Protein AF-A0A538EL15-F1 (afdb_monomer)

Mean predicted aligned error: 16.05 Å

Sequence (423 aa):
MFRALTGLLAVAAATLFLAAGAGAITCDPGRCATFSTPGATGPVVAGPDGALWFLGDGFVGRMDLAGNVTRFPAPVGPASDLTVGPDGALYFTAQGVVGRMGTDGQYTVARSGINGGAIAASPDGTLWLGGPNTLLRLRDSDVVARATGGVSNLSVAQAGAARAVPGPTMMVRGPDGNIWFPEAGRAAIGRLAADGTVTDFPLPPEFGAQIGGITAGPDGGIWFTAPNGFRVGRLSSKGEFTAYRTSWNPYAITAGPSHAIWFAMTDRGRWTIVRMVPAGYMSYWQVPGPVRGMGVGPDGAVYLTKDGSLERILPFLGAYPVRGRSLPMAPRSHAVTMRFSCSQYDLVYCAGSVVVRYGSRVVGTVPFSQRVNDAPSTRMVLNRYGQGLVRRMGRVPVVATLTQHDAGGATRQTSFGYVLRRR

Radius of gyration: 27.1 Å; Cα contacts (8 Å, |Δi|>4): 1055; chains: 1; bounding box: 105×43×80 Å

pLDDT: mean 71.21, std 20.03, range [22.64, 97.19]

Nearest PDB structures (foldseek):
  2qc5-assembly1_A  TM=8.521E-01  e=2.494E-18  Staphylococcus cohnii
  4zlr-assembly1_A  TM=6.857E-01  e=2.168E-08  Drosophila melanogaster
  1q7f-assembly1_A  TM=6.145E-01  e=6.312E-07  Drosophila melanogaster
  3vmo-assembly1_A  TM=4.830E-01  e=3.576E-01  Streptococcus mutans
  6za2-assembly1_A  TM=3.162E-01  e=3.661E-02  Porphyromonas gingivalis ATCC 33277

Foldseek 3Di:
DDDDDDDDDDDDPDDDPPPDPDDADAFDPVFKDKAFFAFFFAAWDAALVQWIWGFGFQWIWTAHPVRDIDTQGHPAGGWQEWDQFLVRWIWTHAQQWIKTAHPVNDIFIAGPNAGHFEWEYFNVQWIWTWHQQAIAIDHPCRRVVRRPDDDDHDDGDGLPDRDRFRTFSYWYQAPVRWIWGQRLVQCWIWTADPSRDIDTQHDDPLLPRDWQEWEHFPVRWIWTFRQVSQWIWTQHPVSDIDTAHHPHGWHYWYHAPLRWIWTWGDDPFWIWIWTAHPVRDIHIHTDHADFNYWDAGSVRWIWTDGNRIIMTGHDDPDWDDDPDDAFADDPPALKTKDWTAHGHDVDQKKWWKKFKDQVPDTQWMDTDIDGHPDGGIDIIHTDPVNSVCCVPPQKGKIKIKIWIADPVGDIDIDIDIDIHGHD

Secondary structure (DSSP, 8-state):
----------------------PPEE--TTTEEEEE-TTEEEEEEE-TTSSEEEEETTEEEEE-TT--EEEEE-SSS---EEEE-TTS-EEEEEEEEEEEE-TTS-EEEEEEEEES-EEEE-TTSEEEEEETTEEEEEEHHHHHTTTSS-S------PPSS-------S--EE-TTSSEEEEEGGGTEEEEE-TTS-EEEEEPPGGG-S---EEEE-TTSSEEEEETTTTEEEEE-TTS-EEEEE-SSEEEEEEEETTTEEEEEEEETTEEEEEEE-TTS-EEEEEESS-EEEEEE-TTS-EEEEETTEEEEE----SPPPP----PPPPTT-SEEEE------SS-SEEEEEEEEEETTEEEEEEEEEEETTS---EEEEPPHHHHHHHHHHSEEEEEEEEEEE-TTS-EEEEEEEEEEE--

Structure (mmCIF, N/CA/C/O backbone):
data_AF-A0A538EL15-F1
#
_entry.id   AF-A0A538EL15-F1
#
loop_
_atom_site.group_PDB
_atom_site.id
_atom_site.type_symbol
_atom_site.label_atom_id
_atom_site.label_alt_id
_atom_site.label_comp_id
_atom_site.label_asym_id
_atom_site.label_entity_id
_atom_site.label_seq_id
_atom_site.pdbx_PDB_ins_code
_atom_site.Cartn_x
_atom_site.Cartn_y
_atom_site.Cartn_z
_atom_site.occupancy
_atom_site.B_iso_or_equiv
_atom_site.auth_seq_id
_atom_site.auth_comp_id
_atom_site.auth_asym_id
_atom_site.auth_atom_id
_atom_site.pdbx_PDB_model_num
ATOM 1 N N . MET A 1 1 ? 79.125 4.231 -13.092 1.00 34.66 1 MET A N 1
ATOM 2 C CA . MET A 1 1 ? 78.405 5.156 -12.191 1.00 34.66 1 MET A CA 1
ATOM 3 C C . MET A 1 1 ? 76.906 4.952 -12.390 1.00 34.66 1 MET A C 1
ATOM 5 O O . MET A 1 1 ? 76.472 5.092 -13.518 1.00 34.66 1 MET A O 1
ATOM 9 N N . PHE A 1 2 ? 76.210 4.528 -11.322 1.00 30.00 2 PHE A N 1
ATOM 10 C CA . PHE A 1 2 ? 74.757 4.586 -11.021 1.00 30.00 2 PHE A CA 1
ATOM 11 C C . PHE A 1 2 ? 73.723 4.292 -12.144 1.00 30.00 2 PHE A C 1
ATOM 13 O O . PHE A 1 2 ? 73.652 5.024 -13.117 1.00 30.00 2 PHE A O 1
ATOM 20 N N . ARG A 1 3 ? 72.943 3.184 -12.118 1.00 28.00 3 ARG A N 1
ATOM 21 C CA . ARG A 1 3 ? 71.752 2.868 -11.260 1.00 28.00 3 ARG A CA 1
ATOM 22 C C . ARG A 1 3 ? 70.666 3.972 -11.375 1.00 28.00 3 ARG A C 1
ATOM 24 O O . ARG A 1 3 ? 71.007 5.118 -11.153 1.00 28.00 3 ARG A O 1
ATOM 31 N N . ALA A 1 4 ? 69.369 3.747 -11.638 1.00 27.97 4 ALA A N 1
ATOM 32 C CA . ALA A 1 4 ? 68.500 2.597 -11.368 1.00 27.97 4 ALA A CA 1
ATOM 33 C C . ALA A 1 4 ? 67.066 2.764 -11.966 1.00 27.97 4 ALA A C 1
ATOM 35 O O . ALA A 1 4 ? 66.681 3.893 -12.246 1.00 27.97 4 ALA A O 1
ATOM 36 N N . LEU A 1 5 ? 66.287 1.656 -11.967 1.00 27.62 5 LEU A N 1
ATOM 37 C CA . LEU A 1 5 ? 64.799 1.521 -11.975 1.00 27.62 5 LEU A CA 1
ATOM 38 C C . LEU A 1 5 ? 64.055 2.007 -13.248 1.00 27.62 5 LEU A C 1
ATOM 40 O O . LEU A 1 5 ? 64.251 3.131 -13.671 1.00 27.62 5 LEU A O 1
ATOM 44 N N . THR A 1 6 ? 63.171 1.278 -13.944 1.00 30.45 6 THR A N 1
ATOM 45 C CA . THR A 1 6 ? 62.263 0.120 -13.724 1.00 30.45 6 THR A CA 1
ATOM 46 C C . THR A 1 6 ? 61.977 -0.508 -15.114 1.00 30.45 6 THR A C 1
ATOM 48 O O . THR A 1 6 ? 62.023 0.198 -16.112 1.00 30.45 6 THR A O 1
ATOM 51 N N . GLY A 1 7 ? 61.726 -1.799 -15.355 1.00 27.14 7 GLY A N 1
ATOM 52 C CA . GLY A 1 7 ? 60.973 -2.808 -14.605 1.00 27.14 7 GLY A CA 1
ATOM 53 C C . GLY A 1 7 ? 59.711 -3.185 -15.407 1.00 27.14 7 GLY A C 1
ATOM 54 O O . GLY A 1 7 ? 58.800 -2.373 -15.503 1.00 27.14 7 GLY A O 1
ATOM 55 N N . LEU A 1 8 ? 59.702 -4.385 -16.007 1.00 28.58 8 LEU A N 1
ATOM 56 C CA . LEU A 1 8 ? 58.622 -5.011 -16.795 1.00 28.58 8 LEU A CA 1
ATOM 57 C C . LEU A 1 8 ? 57.202 -4.776 -16.247 1.00 28.58 8 LEU A C 1
ATOM 59 O O . LEU A 1 8 ? 57.006 -4.877 -15.042 1.00 28.58 8 LEU A O 1
ATOM 63 N N . LEU A 1 9 ? 56.203 -4.700 -17.141 1.00 25.34 9 LEU A N 1
ATOM 64 C CA . LEU A 1 9 ? 54.895 -5.344 -16.926 1.00 25.34 9 LEU A CA 1
ATOM 65 C C . LEU A 1 9 ? 54.133 -5.539 -18.248 1.00 25.34 9 LEU A C 1
ATOM 67 O O . LEU A 1 9 ? 53.541 -4.620 -18.810 1.00 25.34 9 LEU A O 1
ATOM 71 N N . ALA A 1 10 ? 54.147 -6.783 -18.721 1.00 29.05 10 ALA A N 1
ATOM 72 C CA . ALA A 1 10 ? 53.113 -7.339 -19.577 1.00 29.05 10 ALA A CA 1
ATOM 73 C C . ALA A 1 10 ? 51.995 -7.928 -18.692 1.00 29.05 10 ALA A C 1
ATOM 75 O O . ALA A 1 10 ? 52.270 -8.442 -17.613 1.00 29.05 10 ALA A O 1
ATOM 76 N N . VAL A 1 11 ? 50.771 -7.932 -19.234 1.00 28.44 11 VAL A N 1
ATOM 77 C CA . VAL A 1 11 ? 49.592 -8.723 -18.820 1.00 28.44 11 VAL A CA 1
ATOM 78 C C . VAL A 1 11 ? 48.855 -8.280 -17.544 1.00 28.44 11 VAL A C 1
ATOM 80 O O . VAL A 1 11 ? 49.238 -8.633 -16.439 1.00 28.44 11 VAL A O 1
ATOM 83 N N . ALA A 1 12 ? 47.714 -7.601 -17.736 1.00 23.55 12 ALA A N 1
ATOM 84 C CA . ALA A 1 12 ? 46.405 -7.922 -17.134 1.00 23.55 12 ALA A CA 1
ATOM 85 C C . ALA A 1 12 ? 45.390 -6.799 -17.438 1.00 23.55 12 ALA A C 1
ATOM 87 O O . ALA A 1 12 ? 45.231 -5.851 -16.675 1.00 23.55 12 ALA A O 1
ATOM 88 N N . ALA A 1 13 ? 44.661 -6.905 -18.553 1.00 27.14 13 ALA A N 1
ATOM 89 C CA . ALA A 1 13 ? 43.432 -6.135 -18.741 1.00 27.14 13 ALA A CA 1
ATOM 90 C C . ALA A 1 13 ? 42.298 -6.843 -17.981 1.00 27.14 13 ALA A C 1
ATOM 92 O O . ALA A 1 13 ? 41.571 -7.655 -18.549 1.00 27.14 13 ALA A O 1
ATOM 93 N N . ALA A 1 14 ? 42.180 -6.568 -16.681 1.00 25.14 14 ALA A N 1
ATOM 94 C CA . ALA A 1 14 ? 41.094 -7.054 -15.838 1.00 25.14 14 ALA A CA 1
ATOM 95 C C . ALA A 1 14 ? 40.261 -5.877 -15.306 1.00 25.14 14 ALA A C 1
ATOM 97 O O . ALA A 1 14 ? 40.726 -5.061 -14.519 1.00 25.14 14 ALA A O 1
ATOM 98 N N . THR A 1 15 ? 39.006 -5.838 -15.766 1.00 30.25 15 THR A N 1
ATOM 99 C CA . THR A 1 15 ? 37.814 -5.307 -15.079 1.00 30.25 15 THR A CA 1
ATOM 100 C C . THR A 1 15 ? 37.912 -3.945 -14.386 1.00 30.25 15 THR A C 1
ATOM 102 O O . THR A 1 15 ? 38.152 -3.860 -13.186 1.00 30.25 15 THR A O 1
ATOM 105 N N . LEU A 1 16 ? 37.479 -2.899 -15.097 1.00 22.64 16 LEU A N 1
ATOM 106 C CA . LEU A 1 16 ? 36.781 -1.774 -14.472 1.00 22.64 16 LEU A CA 1
ATOM 107 C C . LEU A 1 16 ? 35.280 -1.911 -14.777 1.00 22.64 16 LEU A C 1
ATOM 109 O O . LEU A 1 16 ? 34.784 -1.457 -15.808 1.00 22.64 16 LEU A O 1
ATOM 113 N N . PHE A 1 17 ? 34.546 -2.593 -13.894 1.00 22.67 17 PHE A N 1
ATOM 114 C CA . PHE A 1 17 ? 33.089 -2.468 -13.838 1.00 22.67 17 PHE A CA 1
ATOM 115 C C . PHE A 1 17 ? 32.774 -1.090 -13.247 1.00 22.67 17 PHE A C 1
ATOM 117 O O . PHE A 1 17 ? 32.659 -0.928 -12.036 1.00 22.67 17 PHE A O 1
ATOM 124 N N . LEU A 1 18 ? 32.636 -0.079 -14.104 1.00 25.02 18 LEU A N 1
ATOM 125 C CA . LEU A 1 18 ? 31.905 1.126 -13.730 1.00 25.02 18 LEU A CA 1
ATOM 126 C C . LEU A 1 18 ? 30.435 0.730 -13.583 1.00 25.02 18 LEU A C 1
ATOM 128 O O . LEU A 1 18 ? 29.752 0.414 -14.560 1.00 25.02 18 LEU A O 1
ATOM 132 N N . ALA A 1 19 ? 29.975 0.700 -12.333 1.00 25.00 19 ALA A N 1
ATOM 133 C CA . ALA A 1 19 ? 28.569 0.634 -11.989 1.00 25.00 19 ALA A CA 1
ATOM 134 C C . ALA A 1 19 ? 27.848 1.790 -12.697 1.00 25.00 19 ALA A C 1
ATOM 136 O O . ALA A 1 19 ? 27.995 2.955 -12.335 1.00 25.00 19 ALA A O 1
ATOM 137 N N . ALA A 1 20 ? 27.097 1.467 -13.749 1.00 25.56 20 ALA A N 1
ATOM 138 C CA . ALA A 1 20 ? 26.206 2.413 -14.393 1.00 25.56 20 ALA A CA 1
ATOM 139 C C . ALA A 1 20 ? 25.099 2.769 -13.394 1.00 25.56 20 ALA A C 1
ATOM 141 O O . ALA A 1 20 ? 24.166 1.989 -13.195 1.00 25.56 20 ALA A O 1
ATOM 142 N N . GLY A 1 21 ? 25.229 3.931 -12.751 1.00 24.92 21 GLY A N 1
ATOM 143 C CA . GLY A 1 21 ? 24.157 4.538 -11.976 1.00 24.92 21 GLY A CA 1
ATOM 144 C C . GLY A 1 21 ? 22.911 4.640 -12.849 1.00 24.92 21 GLY A C 1
ATOM 145 O O . GLY A 1 21 ? 22.950 5.197 -13.947 1.00 24.92 21 GLY A O 1
ATOM 146 N N . ALA A 1 22 ? 21.813 4.044 -12.391 1.00 32.31 22 ALA A N 1
ATOM 147 C CA . ALA A 1 22 ? 20.509 4.263 -12.989 1.00 32.31 22 ALA A CA 1
ATOM 148 C C . ALA A 1 22 ? 20.189 5.758 -12.849 1.00 32.31 22 ALA A C 1
ATOM 150 O O . ALA A 1 22 ? 20.049 6.256 -11.735 1.00 32.31 22 ALA A O 1
ATOM 151 N N . GLY A 1 23 ? 20.150 6.479 -13.973 1.00 29.47 23 GLY A N 1
ATOM 152 C CA . GLY A 1 23 ? 19.776 7.889 -13.994 1.00 29.47 23 GLY A CA 1
ATOM 153 C C . GLY A 1 23 ? 18.389 8.052 -13.381 1.00 29.47 23 GLY A C 1
ATOM 154 O O . GLY A 1 23 ? 17.427 7.461 -13.870 1.00 29.47 23 GLY A O 1
ATOM 155 N N . ALA A 1 24 ? 18.307 8.804 -12.287 1.00 35.03 24 ALA A N 1
ATOM 156 C CA . ALA A 1 24 ? 17.042 9.189 -11.691 1.00 35.03 24 ALA A CA 1
ATOM 157 C C . ALA A 1 24 ? 16.247 10.016 -12.706 1.00 35.03 24 ALA A C 1
ATOM 159 O O . ALA A 1 24 ? 16.770 10.972 -13.277 1.00 35.03 24 ALA A O 1
ATOM 160 N N . ILE A 1 25 ? 14.993 9.640 -12.943 1.00 41.16 25 ILE A N 1
ATOM 161 C CA . ILE A 1 25 ? 14.090 10.423 -13.782 1.00 41.16 25 ILE A CA 1
ATOM 162 C C . ILE A 1 25 ? 13.492 11.507 -12.880 1.00 41.16 25 ILE A C 1
ATOM 164 O O . ILE A 1 25 ? 12.815 11.192 -11.904 1.00 41.16 25 ILE A O 1
ATOM 168 N N . THR A 1 26 ? 13.748 12.780 -13.165 1.00 48.16 26 THR A N 1
ATOM 169 C CA . THR A 1 26 ? 12.974 13.877 -12.568 1.00 48.16 26 THR A CA 1
ATOM 170 C C . THR A 1 26 ? 11.522 13.757 -13.028 1.00 48.16 26 THR A C 1
ATOM 172 O O . THR A 1 26 ? 11.274 13.549 -14.214 1.00 48.16 26 THR A O 1
ATOM 175 N N . CYS A 1 27 ? 10.569 13.835 -12.099 1.00 52.97 27 CYS A N 1
ATOM 176 C CA . CYS A 1 27 ? 9.133 13.794 -12.386 1.00 52.97 27 CYS A CA 1
ATOM 177 C C . CYS A 1 27 ? 8.768 14.847 -13.457 1.00 52.97 27 CYS A C 1
ATOM 179 O O . CYS A 1 27 ? 8.855 16.044 -13.194 1.00 52.97 27 CYS A O 1
ATOM 181 N N . ASP A 1 28 ? 8.411 14.418 -14.675 1.00 52.38 28 ASP A N 1
ATOM 182 C CA . ASP A 1 28 ? 8.047 15.334 -15.767 1.00 52.38 28 ASP A CA 1
ATOM 183 C C . ASP A 1 28 ? 6.783 16.149 -15.397 1.00 52.38 28 ASP A C 1
ATOM 185 O O . ASP A 1 28 ? 5.836 15.565 -14.859 1.00 52.38 28 ASP A O 1
ATOM 189 N N . PRO A 1 29 ? 6.678 17.442 -15.770 1.00 45.38 29 PRO A N 1
ATOM 190 C CA . PRO A 1 29 ? 5.511 18.288 -15.470 1.00 45.38 29 PRO A CA 1
ATOM 191 C C . PRO A 1 29 ? 4.165 17.756 -15.995 1.00 45.38 29 PRO A C 1
ATOM 193 O O . PRO A 1 29 ? 3.114 18.096 -15.469 1.00 45.38 29 PRO A O 1
ATOM 196 N N . GLY A 1 30 ? 4.176 16.909 -17.031 1.00 50.34 30 GLY A N 1
ATOM 197 C CA . GLY A 1 30 ? 2.973 16.243 -17.554 1.00 50.34 30 GLY A CA 1
ATOM 198 C C . GLY A 1 30 ? 2.628 14.913 -16.870 1.00 50.34 30 GLY A C 1
ATOM 199 O O . GLY A 1 30 ? 1.691 14.239 -17.287 1.00 50.34 30 GLY A O 1
ATOM 200 N N . ARG A 1 31 ? 3.415 14.485 -15.876 1.00 65.62 31 ARG A N 1
ATOM 201 C CA . ARG A 1 31 ? 3.273 13.191 -15.180 1.00 65.62 31 ARG A CA 1
ATOM 202 C C . ARG A 1 31 ? 3.052 13.340 -13.689 1.00 65.62 31 ARG A C 1
ATOM 204 O O . ARG A 1 31 ? 2.463 12.444 -13.085 1.00 65.62 31 ARG A O 1
ATOM 211 N N . CYS A 1 32 ? 3.545 14.433 -13.120 1.00 73.31 32 CYS A N 1
ATOM 212 C CA . CYS A 1 32 ? 3.434 14.712 -11.706 1.00 73.31 32 CYS A CA 1
ATOM 213 C C . CYS A 1 32 ? 2.700 16.042 -11.521 1.00 73.31 32 CYS A C 1
ATOM 215 O O . CYS A 1 32 ? 2.997 17.019 -12.205 1.00 73.31 32 CYS A O 1
ATOM 217 N N . ALA A 1 33 ? 1.696 16.054 -10.649 1.00 79.69 33 ALA A N 1
ATOM 218 C CA . ALA A 1 33 ? 0.939 17.252 -10.307 1.00 79.69 33 ALA A CA 1
ATOM 219 C C . ALA A 1 33 ? 1.096 17.517 -8.814 1.00 79.69 33 ALA A C 1
ATOM 221 O O . ALA A 1 33 ? 0.928 16.606 -8.005 1.00 79.69 33 ALA A O 1
ATOM 222 N N . THR A 1 34 ? 1.414 18.758 -8.460 1.00 85.88 34 THR A N 1
ATOM 223 C CA . THR A 1 34 ? 1.581 19.172 -7.068 1.00 85.88 34 THR A CA 1
ATOM 224 C C . THR A 1 34 ? 0.387 20.008 -6.647 1.00 85.88 34 THR A C 1
ATOM 226 O O . THR A 1 34 ? 0.072 21.012 -7.283 1.00 85.88 34 THR A O 1
ATOM 229 N N . PHE A 1 35 ? -0.239 19.613 -5.547 1.00 86.38 35 PHE A N 1
ATOM 230 C CA . PHE A 1 35 ? -1.366 20.302 -4.939 1.00 86.38 35 PHE A CA 1
ATOM 231 C C . PHE A 1 35 ? -0.926 20.889 -3.602 1.00 86.38 35 PHE A C 1
ATOM 233 O O . PHE A 1 35 ? -0.295 20.210 -2.790 1.00 86.38 35 PHE A O 1
ATOM 240 N N . SER A 1 36 ? -1.234 22.165 -3.377 1.00 86.44 36 SER A N 1
ATOM 241 C CA . SER A 1 36 ? -0.895 22.840 -2.126 1.00 86.44 36 SER A CA 1
ATOM 242 C C . SER A 1 36 ? -1.821 22.354 -1.014 1.00 86.44 36 SER A C 1
ATOM 244 O O . SER A 1 36 ? -3.024 22.610 -1.031 1.00 86.44 36 SER A O 1
ATOM 246 N N . THR A 1 37 ? -1.255 21.663 -0.028 1.00 82.12 37 THR A 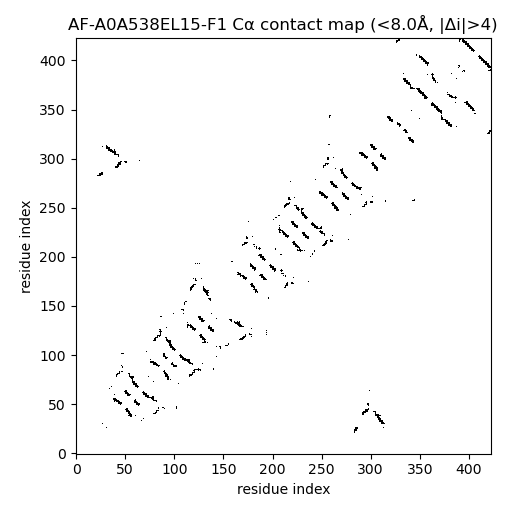N 1
ATOM 247 C CA . THR A 1 37 ? -1.982 21.144 1.135 1.00 82.12 37 THR A CA 1
ATOM 248 C C . THR A 1 37 ? -1.210 21.437 2.425 1.00 82.12 37 THR A C 1
ATOM 250 O O . THR A 1 37 ? -0.677 20.514 3.050 1.00 82.12 37 THR A O 1
ATOM 253 N N . PRO A 1 38 ? -1.122 22.714 2.858 1.00 76.38 38 PRO A N 1
ATOM 254 C CA . PRO A 1 38 ? -0.430 23.087 4.091 1.00 76.38 38 PRO A CA 1
ATOM 255 C C . PRO A 1 38 ? -0.901 22.257 5.287 1.00 76.38 38 PRO A C 1
ATOM 257 O O . PRO A 1 38 ? -2.103 22.223 5.561 1.00 76.38 38 PRO A O 1
ATOM 260 N N . GLY A 1 39 ? 0.036 21.608 5.980 1.00 74.56 39 GLY A N 1
ATOM 261 C CA . GLY A 1 39 ? -0.238 20.783 7.159 1.00 74.56 39 GLY A CA 1
ATOM 262 C C . GLY A 1 39 ? -0.624 19.329 6.878 1.00 74.56 39 GLY A C 1
ATOM 263 O O . GLY A 1 39 ? -0.909 18.619 7.830 1.00 74.56 39 GLY A O 1
ATOM 264 N N . ALA A 1 40 ? -0.634 18.859 5.624 1.00 78.75 40 ALA A N 1
ATOM 265 C CA . ALA A 1 40 ? -0.784 17.430 5.334 1.00 78.75 40 ALA A CA 1
ATOM 266 C C . ALA A 1 40 ? 0.450 16.652 5.826 1.00 78.75 40 ALA A C 1
ATOM 268 O O . ALA A 1 40 ? 1.580 17.004 5.485 1.00 78.75 40 ALA A O 1
ATOM 269 N N . THR A 1 41 ? 0.244 15.615 6.636 1.00 73.25 41 THR A N 1
ATOM 270 C CA . THR A 1 41 ? 1.337 14.915 7.340 1.00 73.25 41 THR A CA 1
ATOM 271 C C . THR A 1 41 ? 1.194 13.397 7.353 1.00 73.25 41 THR A C 1
ATOM 273 O O . THR A 1 41 ? 2.165 12.715 7.675 1.00 73.25 41 THR A O 1
ATOM 276 N N . GLY A 1 42 ? 0.025 12.860 6.996 1.00 74.75 42 GLY A N 1
ATOM 277 C CA . GLY A 1 42 ? -0.292 11.445 7.171 1.00 74.75 42 GLY A CA 1
ATOM 278 C C . GLY A 1 42 ? -0.565 10.662 5.880 1.00 74.75 42 GLY A C 1
ATOM 279 O O . GLY A 1 42 ? -0.257 11.133 4.777 1.00 74.75 42 GLY A O 1
ATOM 280 N N . PRO A 1 43 ? -1.114 9.440 6.016 1.00 77.50 43 PRO A N 1
ATOM 281 C CA . PRO A 1 43 ? -1.465 8.579 4.893 1.00 77.50 43 PRO A CA 1
ATOM 282 C C . PRO A 1 43 ? -2.564 9.191 4.020 1.00 77.50 43 PRO A C 1
ATOM 284 O O . PRO A 1 43 ? -3.268 10.123 4.418 1.00 77.50 43 PRO A O 1
ATOM 287 N N . VAL A 1 44 ? -2.694 8.634 2.818 1.00 87.38 44 VAL A N 1
ATOM 288 C CA . VAL A 1 44 ? -3.704 9.008 1.827 1.00 87.38 44 VAL A CA 1
ATOM 289 C C . VAL A 1 44 ? -4.477 7.758 1.436 1.00 87.38 44 VAL A C 1
ATOM 291 O O . VAL A 1 44 ? -3.870 6.717 1.183 1.00 87.38 44 VAL A O 1
ATOM 294 N N . VAL A 1 45 ? -5.797 7.866 1.344 1.00 89.56 45 VAL A N 1
ATOM 295 C CA . VAL A 1 45 ? -6.680 6.791 0.883 1.00 89.56 45 VAL A CA 1
ATOM 296 C C . VAL A 1 45 ? -7.674 7.323 -0.144 1.00 89.56 45 VAL A C 1
ATOM 298 O O . VAL A 1 45 ? -8.060 8.493 -0.113 1.00 89.56 45 VAL A O 1
ATOM 301 N N . ALA A 1 46 ? -8.100 6.462 -1.066 1.00 90.62 46 ALA A N 1
ATOM 302 C CA . ALA A 1 46 ? -9.257 6.745 -1.902 1.00 90.62 46 ALA A CA 1
ATOM 303 C C . ALA A 1 46 ? -10.526 6.647 -1.046 1.00 90.62 46 ALA A C 1
ATOM 305 O O . ALA A 1 46 ? -10.752 5.644 -0.369 1.00 90.62 46 ALA A O 1
ATOM 306 N N . GLY A 1 47 ? -11.331 7.701 -1.063 1.00 87.94 47 GLY A N 1
ATOM 307 C CA . GLY A 1 47 ? -12.607 7.750 -0.375 1.00 87.94 47 GLY A CA 1
ATOM 308 C C . GLY A 1 47 ? -13.721 7.038 -1.138 1.00 87.94 47 GLY A C 1
ATOM 309 O O . GLY A 1 47 ? -13.635 6.855 -2.356 1.00 87.94 47 GLY A O 1
ATOM 310 N N . PRO A 1 48 ? -14.809 6.699 -0.434 1.00 87.19 48 PRO A N 1
ATOM 311 C CA . PRO A 1 48 ? -16.012 6.090 -1.015 1.00 87.19 48 PRO A CA 1
ATOM 312 C C . PRO A 1 48 ? -16.727 7.006 -2.029 1.00 87.19 48 PRO A C 1
ATOM 314 O O . PRO A 1 48 ? -17.498 6.539 -2.859 1.00 87.19 48 PRO A O 1
ATOM 317 N N . ASP A 1 49 ? -16.465 8.311 -1.982 1.00 87.50 49 ASP A N 1
ATOM 318 C CA . ASP A 1 49 ? -17.034 9.346 -2.846 1.00 87.50 49 ASP A CA 1
ATOM 319 C C . ASP A 1 49 ? -16.171 9.669 -4.074 1.00 87.50 49 ASP A C 1
ATOM 321 O O . ASP A 1 49 ? -16.409 10.664 -4.760 1.00 87.50 49 ASP A O 1
ATOM 325 N N . GLY A 1 50 ? -15.137 8.866 -4.339 1.00 87.69 50 GLY A N 1
ATOM 326 C CA . GLY A 1 50 ? -14.219 9.096 -5.453 1.00 87.69 50 GLY A CA 1
ATOM 327 C C . GLY A 1 50 ? -13.296 10.304 -5.259 1.00 87.69 50 GLY A C 1
ATOM 328 O O . GLY A 1 50 ? -12.673 10.747 -6.224 1.00 87.69 50 GLY A O 1
ATOM 329 N N . ALA A 1 51 ? -13.180 10.832 -4.036 1.00 90.50 51 ALA A N 1
ATOM 330 C CA . ALA A 1 51 ? -12.179 11.829 -3.667 1.00 90.50 51 ALA A CA 1
ATOM 331 C C . ALA A 1 51 ? -10.979 11.184 -2.958 1.00 90.50 51 ALA A C 1
ATOM 333 O O . ALA A 1 51 ? -11.023 10.035 -2.522 1.00 90.50 51 ALA A O 1
ATOM 334 N N . LEU A 1 52 ? -9.885 11.929 -2.829 1.00 92.06 52 LEU A N 1
ATOM 335 C CA . LEU A 1 52 ? -8.776 11.559 -1.955 1.00 92.06 52 LEU A CA 1
ATOM 336 C C . LEU A 1 52 ? -9.027 12.065 -0.554 1.00 92.06 52 LEU A C 1
ATOM 338 O O . LEU A 1 52 ? -9.409 13.218 -0.371 1.00 92.06 52 LEU A O 1
ATOM 342 N N . TRP A 1 53 ? -8.711 11.230 0.422 1.00 92.44 53 TRP A N 1
ATOM 343 C CA . TRP A 1 53 ? -8.771 11.587 1.824 1.00 92.44 53 TRP A CA 1
ATOM 344 C C . TRP A 1 53 ? -7.406 11.405 2.461 1.00 92.44 53 TRP A C 1
ATOM 346 O O . TRP A 1 53 ? -6.706 10.430 2.193 1.00 92.44 53 TRP A O 1
ATOM 356 N N . PHE A 1 54 ? -7.002 12.375 3.268 1.00 88.62 54 PHE A N 1
ATOM 357 C CA . PHE A 1 54 ? -5.677 12.413 3.868 1.00 88.62 54 PHE A CA 1
ATOM 358 C C . PHE A 1 54 ? -5.724 13.045 5.250 1.00 88.62 54 PHE A C 1
ATOM 360 O O . PHE A 1 54 ? -6.626 13.818 5.573 1.00 88.62 54 PHE A O 1
ATOM 367 N N . LEU A 1 55 ? -4.727 12.731 6.068 1.00 85.75 55 LEU A N 1
ATOM 368 C CA . LEU A 1 55 ? -4.589 13.325 7.392 1.00 85.75 55 LEU A CA 1
ATOM 369 C C . LEU A 1 55 ? -3.633 14.516 7.360 1.00 85.75 55 LEU A C 1
ATOM 371 O O . LEU A 1 55 ? -2.575 14.487 6.718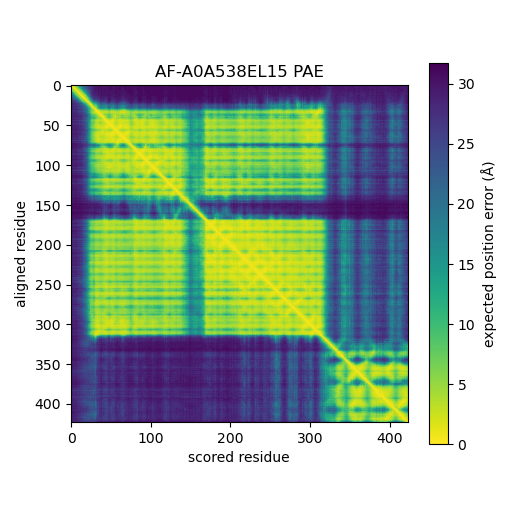 1.00 85.75 55 LEU A O 1
ATOM 375 N N . GLY A 1 56 ? -4.010 15.560 8.087 1.00 81.19 56 GLY A N 1
ATOM 376 C CA . GLY A 1 56 ? -3.149 16.688 8.383 1.00 81.19 56 GLY A CA 1
ATOM 377 C C . GLY A 1 56 ? -3.138 17.029 9.865 1.00 81.19 56 GLY A C 1
ATOM 378 O O . GLY A 1 56 ? -3.840 16.421 10.674 1.00 81.19 56 GLY A O 1
ATOM 379 N N . ASP A 1 57 ? -2.316 18.008 10.221 1.00 79.19 57 ASP A N 1
ATOM 380 C CA . ASP A 1 57 ? -2.160 18.480 11.593 1.00 79.19 57 ASP A CA 1
ATOM 381 C C . ASP A 1 57 ? -3.475 19.080 12.120 1.00 79.19 57 ASP A C 1
ATOM 383 O O . ASP A 1 57 ? -3.846 20.208 11.791 1.00 79.19 57 ASP A O 1
ATOM 387 N N . GLY A 1 58 ? -4.228 18.274 12.874 1.00 81.06 58 GLY A N 1
ATOM 388 C CA . GLY A 1 58 ? -5.527 18.641 13.439 1.00 81.06 58 GLY A CA 1
ATOM 389 C C . GLY A 1 58 ? -6.699 18.649 12.450 1.00 81.06 58 GLY A C 1
ATOM 390 O O . GLY A 1 58 ? -7.740 19.229 12.758 1.00 81.06 58 GLY A O 1
ATOM 391 N N . PHE A 1 59 ? -6.580 18.028 11.270 1.00 86.81 59 PHE A N 1
ATOM 392 C CA . PHE A 1 59 ? -7.699 17.934 10.324 1.00 86.81 59 PHE A CA 1
ATOM 393 C C . PHE A 1 59 ? -7.698 16.644 9.500 1.00 86.81 59 PHE A C 1
ATOM 395 O O . PHE A 1 59 ? -6.659 16.038 9.239 1.00 86.81 59 PHE A O 1
ATOM 402 N N . VAL A 1 60 ? -8.887 16.269 9.033 1.00 89.56 60 VAL A N 1
ATOM 403 C CA . VAL A 1 60 ? -9.074 15.306 7.947 1.00 89.56 60 VAL A CA 1
ATOM 404 C C . VAL A 1 60 ? -9.310 16.104 6.666 1.00 89.56 60 VAL A C 1
ATOM 406 O O . VAL A 1 60 ? -10.210 16.942 6.589 1.00 89.56 60 VAL A O 1
ATOM 409 N N . GLY A 1 61 ? -8.444 15.921 5.678 1.00 91.19 61 GLY A N 1
ATOM 410 C CA . GLY A 1 61 ? -8.510 16.593 4.389 1.00 91.19 61 GLY A CA 1
ATOM 411 C C . GLY A 1 61 ? -9.205 15.727 3.352 1.00 91.19 61 GLY A C 1
ATOM 412 O O . GLY A 1 61 ? -8.966 14.524 3.281 1.00 91.19 61 GLY A O 1
ATOM 413 N N . ARG A 1 62 ? -10.020 16.359 2.514 1.00 93.19 62 ARG A N 1
ATOM 414 C CA . ARG A 1 62 ? -10.617 15.779 1.313 1.00 93.19 62 ARG A CA 1
ATOM 415 C C . ARG A 1 62 ? -10.156 16.585 0.111 1.00 93.19 62 ARG A C 1
ATOM 417 O O . ARG A 1 62 ? -10.247 17.807 0.137 1.00 93.19 62 ARG A O 1
ATOM 424 N N . MET A 1 63 ? -9.680 15.929 -0.936 1.00 92.56 63 MET A N 1
ATOM 425 C CA . MET A 1 63 ? -9.268 16.573 -2.179 1.00 92.56 63 MET A CA 1
ATOM 426 C C . MET A 1 63 ? -9.946 15.896 -3.364 1.00 92.56 63 MET A C 1
ATOM 428 O O . MET A 1 63 ? -9.843 14.680 -3.527 1.00 92.56 63 MET A O 1
ATOM 432 N N . ASP A 1 64 ? -10.636 16.668 -4.198 1.00 89.12 64 ASP A N 1
ATOM 433 C CA . ASP A 1 64 ? -11.140 16.141 -5.467 1.00 89.12 64 ASP A CA 1
ATOM 434 C C . ASP A 1 64 ? -10.004 15.954 -6.496 1.00 89.12 64 ASP A C 1
ATOM 436 O O . ASP A 1 64 ? -8.863 16.373 -6.295 1.00 89.12 64 ASP A O 1
ATOM 440 N N . LEU A 1 65 ? -10.298 15.318 -7.632 1.00 85.19 65 LEU A N 1
ATOM 441 C CA . LEU A 1 65 ? -9.288 15.060 -8.667 1.00 85.19 65 LEU A CA 1
ATOM 442 C C . LEU A 1 65 ? -8.824 16.319 -9.422 1.00 85.19 65 LEU A C 1
ATOM 444 O O . LEU A 1 65 ? -7.813 16.263 -10.130 1.00 85.19 65 LEU A O 1
ATOM 448 N N . ALA A 1 66 ? -9.542 17.437 -9.275 1.00 82.75 66 ALA A N 1
ATOM 449 C CA . ALA A 1 66 ? -9.141 18.741 -9.795 1.00 82.75 66 ALA A CA 1
ATOM 450 C C . ALA A 1 66 ? -8.172 19.470 -8.845 1.00 82.75 66 ALA A C 1
ATOM 452 O O . ALA A 1 66 ? -7.506 20.415 -9.267 1.00 82.75 66 ALA A O 1
ATOM 453 N N . GLY A 1 67 ? -8.041 19.005 -7.598 1.00 85.38 67 GLY A N 1
ATOM 454 C CA . GLY A 1 67 ? -7.162 19.578 -6.585 1.00 85.38 67 GLY A CA 1
ATOM 455 C C . GLY A 1 67 ? -7.856 20.530 -5.614 1.00 85.38 67 GLY A C 1
ATOM 456 O O . GLY A 1 67 ? -7.166 21.205 -4.849 1.00 85.38 67 GLY A O 1
ATOM 457 N N . ASN A 1 68 ? -9.189 20.609 -5.617 1.00 89.19 68 ASN A N 1
ATOM 458 C CA . ASN A 1 68 ? -9.918 21.409 -4.638 1.00 89.19 68 ASN A CA 1
ATOM 459 C C . ASN A 1 68 ? -9.915 20.688 -3.291 1.00 89.19 68 ASN A C 1
ATOM 461 O O . ASN A 1 68 ? -10.328 19.531 -3.197 1.00 89.19 68 ASN A O 1
ATOM 465 N N . VAL A 1 69 ? -9.453 21.381 -2.249 1.00 91.06 69 VAL A N 1
ATOM 466 C CA . VAL A 1 69 ? -9.265 20.813 -0.910 1.00 91.06 69 VAL A CA 1
ATOM 467 C C . VAL A 1 69 ? -10.334 21.334 0.042 1.00 91.06 69 VAL A C 1
ATOM 469 O O . VAL A 1 69 ? -10.442 22.537 0.274 1.00 91.06 69 VAL A O 1
ATOM 472 N N . THR A 1 70 ? -11.064 20.418 0.665 1.00 91.94 70 THR A N 1
ATOM 473 C CA . THR A 1 70 ? -11.934 20.672 1.815 1.00 91.94 70 THR A CA 1
ATOM 474 C C . THR A 1 70 ? -11.251 20.151 3.076 1.00 91.94 70 THR A C 1
ATOM 476 O O . THR A 1 70 ? -10.648 19.078 3.066 1.00 91.94 70 THR A O 1
ATOM 479 N N . ARG A 1 71 ? -11.313 20.911 4.173 1.00 91.19 71 ARG A N 1
ATOM 480 C CA . ARG A 1 71 ? -10.720 20.522 5.460 1.00 91.19 71 ARG A CA 1
ATOM 481 C C . ARG A 1 71 ? -11.809 20.369 6.504 1.00 91.19 71 ARG A C 1
ATOM 483 O O . ARG A 1 71 ? -12.579 21.300 6.722 1.00 91.19 71 ARG A O 1
ATOM 490 N N . PHE A 1 72 ? -11.806 19.231 7.178 1.00 88.94 72 PHE A N 1
ATOM 491 C CA . PHE A 1 72 ? -12.683 18.946 8.299 1.00 88.94 72 PHE A CA 1
ATOM 492 C C . PHE A 1 72 ? -11.851 18.978 9.582 1.00 88.94 72 PHE A C 1
ATOM 494 O O . PHE A 1 72 ? -10.935 18.162 9.720 1.00 88.94 72 PHE A O 1
ATOM 501 N N . PRO A 1 73 ? -12.105 19.922 10.506 1.00 86.06 73 PRO A N 1
ATOM 502 C CA . PRO A 1 73 ? -11.395 19.975 11.778 1.00 86.06 73 PRO A CA 1
ATOM 503 C C . PRO A 1 73 ? -11.504 18.639 12.515 1.00 86.06 73 PRO A C 1
ATOM 505 O O . PRO A 1 73 ? -12.608 18.135 12.734 1.00 86.06 73 PRO A O 1
ATOM 508 N N . ALA A 1 74 ? -10.362 18.061 12.886 1.00 73.62 74 ALA A N 1
ATOM 509 C CA . ALA A 1 74 ? -10.347 16.848 13.681 1.00 73.62 74 ALA A CA 1
ATOM 510 C C . ALA A 1 74 ? -10.646 17.220 15.148 1.00 73.62 74 ALA A C 1
ATOM 512 O O . ALA A 1 74 ? -10.046 18.152 15.682 1.00 73.62 74 ALA A O 1
ATOM 513 N N . PRO A 1 75 ? -11.544 16.497 15.828 1.00 63.53 75 PRO A N 1
ATOM 514 C CA . PRO A 1 75 ? -11.974 16.808 17.198 1.00 63.53 75 PRO A CA 1
ATOM 515 C C . PRO A 1 75 ? -10.877 16.645 18.260 1.00 63.53 75 PRO A C 1
ATOM 517 O O . PRO A 1 75 ? -11.045 17.094 19.391 1.00 63.53 75 PRO A O 1
ATOM 520 N N . VAL A 1 76 ? -9.789 15.940 17.941 1.00 63.44 76 VAL A N 1
ATOM 521 C CA . VAL A 1 76 ? -8.847 15.377 18.919 1.00 63.44 76 VAL A CA 1
ATOM 522 C C . VAL A 1 76 ? -7.445 15.213 18.323 1.00 63.44 76 VAL A C 1
ATOM 524 O O . VAL A 1 76 ? -7.138 14.187 17.729 1.00 63.44 76 VAL A O 1
ATOM 527 N N . GLY A 1 77 ? -6.574 16.205 18.521 1.00 68.12 77 GLY A N 1
ATOM 528 C CA . GLY A 1 77 ? -5.130 16.101 18.257 1.00 68.12 77 GLY A CA 1
ATOM 529 C C . GLY A 1 77 ? -4.728 15.594 16.854 1.00 68.12 77 GLY A C 1
ATOM 530 O O . GLY A 1 77 ? -5.542 15.552 15.931 1.00 68.12 77 GLY A O 1
ATOM 531 N N . PRO A 1 78 ? -3.452 15.221 16.658 1.00 70.69 78 PRO A N 1
ATOM 532 C CA . PRO A 1 78 ? -2.994 14.664 15.392 1.00 70.69 78 PRO A CA 1
ATOM 533 C C . PRO A 1 78 ? -3.533 13.238 15.202 1.00 70.69 78 PRO A C 1
ATOM 535 O O . PRO A 1 78 ? -3.300 12.347 16.027 1.00 70.69 78 PRO A O 1
ATOM 538 N N . ALA A 1 79 ? -4.245 13.021 14.097 1.00 74.56 79 ALA A N 1
ATOM 539 C CA . ALA A 1 79 ? -4.658 11.691 13.668 1.00 74.56 79 ALA A CA 1
ATOM 540 C C . ALA A 1 79 ? -3.442 10.874 13.189 1.00 74.56 79 ALA A C 1
ATOM 542 O O . ALA A 1 79 ? -2.484 11.427 12.649 1.00 74.56 79 ALA A O 1
ATOM 543 N N . SER A 1 80 ? -3.461 9.561 13.427 1.00 80.31 80 SER A N 1
ATOM 544 C CA . SER A 1 80 ? -2.327 8.656 13.182 1.00 80.31 80 SER A CA 1
ATOM 545 C C . SER A 1 80 ? -2.491 7.823 11.914 1.00 80.31 80 SER A C 1
ATOM 547 O O . SER A 1 80 ? -1.530 7.667 11.166 1.00 80.31 80 SER A O 1
ATOM 549 N N . ASP A 1 81 ? -3.692 7.304 11.667 1.00 85.94 81 ASP A N 1
ATOM 550 C CA . ASP A 1 81 ? -3.988 6.462 10.511 1.00 85.94 81 ASP A CA 1
ATOM 551 C C . ASP A 1 81 ? -5.452 6.629 10.071 1.00 85.94 81 ASP A C 1
ATOM 553 O O . ASP A 1 81 ? -6.293 7.092 10.849 1.00 85.94 81 ASP A O 1
ATOM 557 N N . LEU A 1 82 ? -5.745 6.304 8.812 1.00 87.75 82 LEU A N 1
ATOM 558 C CA . LEU A 1 82 ? -7.039 6.508 8.155 1.00 87.75 82 LEU A CA 1
ATOM 559 C C . LEU A 1 82 ? -7.336 5.339 7.212 1.00 87.75 82 LEU A C 1
ATOM 561 O O . LEU A 1 82 ? -6.490 4.941 6.415 1.00 87.75 82 LEU A O 1
ATOM 565 N N . THR A 1 83 ? -8.567 4.835 7.240 1.00 90.25 83 THR A N 1
ATOM 566 C CA . THR A 1 83 ? -9.028 3.782 6.332 1.00 90.25 83 THR A CA 1
ATOM 567 C C . THR A 1 83 ? -10.500 3.958 5.964 1.00 90.25 83 THR A C 1
ATOM 569 O O . THR A 1 83 ? -11.244 4.656 6.653 1.00 90.25 83 THR A O 1
ATOM 572 N N . VAL A 1 84 ? -10.936 3.317 4.880 1.00 89.75 84 VAL A N 1
ATOM 573 C CA . VAL A 1 84 ? -12.365 3.183 4.569 1.00 89.75 84 VAL A CA 1
ATOM 574 C C . VAL A 1 84 ? -12.892 1.969 5.324 1.00 89.75 84 VAL A C 1
ATOM 576 O O . VAL A 1 84 ? -12.330 0.876 5.236 1.00 89.75 84 VAL A O 1
ATOM 579 N N . GLY A 1 85 ? -13.950 2.175 6.097 1.00 85.94 85 GLY A N 1
ATOM 580 C CA . GLY A 1 85 ? -14.590 1.130 6.873 1.00 85.94 85 GLY A CA 1
ATOM 581 C C . GLY A 1 85 ? -15.562 0.273 6.061 1.00 85.94 85 GLY A C 1
ATOM 582 O O . GLY A 1 85 ? -15.859 0.573 4.902 1.00 85.94 85 GLY A O 1
ATOM 583 N N . PRO A 1 86 ? -16.077 -0.803 6.673 1.00 79.88 86 PRO A N 1
ATOM 584 C CA . PRO A 1 86 ? -16.963 -1.760 6.008 1.00 79.88 86 PRO A CA 1
ATOM 585 C C . PRO A 1 86 ? -18.312 -1.175 5.574 1.00 79.88 86 PRO A C 1
ATOM 587 O O . PRO A 1 86 ? -18.888 -1.609 4.580 1.00 79.88 86 PRO A O 1
ATOM 590 N N . ASP A 1 87 ? -18.794 -0.169 6.295 1.00 81.06 87 ASP A N 1
ATOM 591 C CA . ASP A 1 87 ? -20.030 0.569 6.020 1.00 81.06 87 ASP A CA 1
ATOM 592 C C . ASP A 1 87 ? -19.852 1.711 5.000 1.00 81.06 87 ASP A C 1
ATOM 594 O O . ASP A 1 87 ? -20.767 2.508 4.783 1.00 81.06 87 ASP A O 1
ATOM 598 N N . GLY A 1 88 ? -18.666 1.816 4.393 1.00 84.12 88 GLY A N 1
ATOM 599 C CA . GLY A 1 88 ? -18.322 2.864 3.442 1.00 84.12 88 GLY A CA 1
ATOM 600 C C . GLY A 1 88 ? -18.040 4.225 4.077 1.00 84.12 88 GLY A C 1
ATOM 601 O O . GLY A 1 88 ? -17.812 5.169 3.333 1.00 84.12 88 GLY A O 1
ATOM 602 N N . ALA A 1 89 ? -18.024 4.365 5.406 1.00 88.06 89 ALA A N 1
ATOM 603 C CA . ALA A 1 89 ? -17.556 5.584 6.065 1.00 88.06 89 ALA A CA 1
ATOM 604 C C . ALA A 1 89 ? -16.024 5.600 6.189 1.00 88.06 89 ALA A C 1
ATOM 606 O O . ALA A 1 89 ? -15.351 4.577 6.061 1.00 88.06 89 ALA A O 1
ATOM 607 N N . LEU A 1 90 ? -15.452 6.768 6.468 1.00 90.06 90 LEU A N 1
ATOM 608 C CA . LEU A 1 90 ? -14.032 6.896 6.785 1.00 90.06 90 LEU A CA 1
ATOM 609 C C . LEU A 1 90 ? -13.808 6.697 8.276 1.00 90.06 90 LEU A C 1
ATOM 611 O O . LEU A 1 90 ? -14.521 7.268 9.096 1.00 90.06 90 LEU A O 1
ATOM 615 N N . TYR A 1 91 ? -12.782 5.933 8.627 1.00 88.94 91 TYR A N 1
ATOM 616 C CA . TYR A 1 91 ? -12.381 5.713 10.006 1.00 88.94 91 TYR A CA 1
ATOM 617 C C . TYR A 1 91 ? -10.949 6.157 10.222 1.00 88.94 91 TYR A C 1
ATOM 619 O O . TYR A 1 91 ? -10.061 5.785 9.460 1.00 88.94 91 TYR A O 1
ATOM 627 N N . PHE A 1 92 ? -10.719 6.914 11.287 1.00 87.12 92 PHE A N 1
ATOM 628 C CA . PHE A 1 92 ? -9.394 7.397 11.648 1.00 87.12 92 PHE A CA 1
ATOM 629 C C . PHE A 1 92 ? -9.085 7.132 13.114 1.00 87.12 92 PHE A C 1
ATOM 631 O O . PHE A 1 92 ? -9.972 7.136 13.970 1.00 87.12 92 PHE A O 1
ATOM 638 N N . THR A 1 93 ? -7.810 6.933 13.417 1.00 84.38 93 THR A N 1
ATOM 639 C CA . THR A 1 93 ? -7.300 6.870 14.789 1.00 84.38 93 THR A CA 1
ATOM 640 C C . THR A 1 93 ? -6.662 8.195 15.159 1.00 84.38 93 THR A C 1
ATOM 642 O O . THR A 1 93 ? -6.006 8.846 14.349 1.00 84.38 93 THR A O 1
ATOM 645 N N . ALA A 1 94 ? -6.841 8.604 16.406 1.00 79.94 94 ALA A N 1
ATOM 646 C CA . ALA A 1 94 ? -6.220 9.793 16.972 1.00 79.94 94 ALA A CA 1
ATOM 647 C C . ALA A 1 94 ? -5.979 9.573 18.474 1.00 79.94 94 ALA A C 1
ATOM 649 O O . ALA A 1 94 ? -6.234 8.480 18.979 1.00 79.94 94 ALA A O 1
ATOM 650 N N . GLN A 1 95 ? -5.449 10.569 19.191 1.00 78.31 95 GLN A N 1
ATOM 651 C CA . GLN A 1 95 ? -5.034 10.447 20.599 1.00 78.31 95 GLN A CA 1
ATOM 652 C C . GLN A 1 95 ? -6.127 9.842 21.510 1.00 78.31 95 GLN A C 1
ATOM 654 O O . GLN A 1 95 ? -7.006 10.545 22.005 1.00 78.31 95 GLN A O 1
ATOM 659 N N . GLY A 1 96 ? -6.067 8.526 21.739 1.00 77.25 96 GLY A N 1
ATOM 660 C CA . GLY A 1 96 ? -6.979 7.795 22.618 1.00 77.25 96 GLY A CA 1
ATOM 661 C C . GLY A 1 96 ? -8.355 7.502 22.020 1.00 77.25 96 GLY A C 1
ATOM 662 O O . GLY A 1 96 ? -9.236 7.032 22.750 1.00 77.25 96 GLY A O 1
ATOM 663 N N . VAL A 1 97 ? -8.574 7.782 20.731 1.00 79.62 97 VAL A N 1
ATOM 664 C CA . VAL A 1 97 ? -9.895 7.672 20.108 1.00 79.62 97 VAL A CA 1
ATOM 665 C C . VAL A 1 97 ? -9.871 7.075 18.705 1.00 79.62 97 VAL A C 1
ATOM 667 O O . VAL A 1 97 ? -8.856 7.075 18.008 1.00 79.62 97 VAL A O 1
ATOM 670 N N . VAL A 1 98 ? -11.042 6.607 18.290 1.00 83.38 98 VAL A N 1
ATOM 671 C CA . VAL A 1 98 ? -11.379 6.260 16.913 1.00 83.38 98 VAL A CA 1
ATOM 672 C C . VAL A 1 98 ? -12.532 7.150 16.459 1.00 83.38 98 VAL A C 1
ATOM 674 O O . VAL A 1 98 ? -13.531 7.295 17.167 1.00 83.38 98 VAL A O 1
ATOM 677 N N . GLY A 1 99 ? -12.376 7.787 15.307 1.00 83.38 99 GLY A N 1
ATOM 678 C CA . GLY A 1 99 ? -13.413 8.575 14.662 1.00 83.38 99 GLY A CA 1
ATOM 679 C C . GLY A 1 99 ? -14.001 7.828 13.475 1.00 83.38 99 GLY A C 1
ATOM 680 O O . GLY A 1 99 ? -13.268 7.180 12.736 1.00 83.38 99 GLY A O 1
ATOM 681 N N . ARG A 1 100 ? -15.314 7.943 13.293 1.00 87.12 100 ARG A N 1
ATOM 682 C CA . ARG A 1 100 ? -16.056 7.544 12.094 1.00 87.12 100 ARG A CA 1
ATOM 683 C C . ARG A 1 100 ? -16.604 8.810 11.453 1.00 87.12 100 ARG A C 1
ATOM 685 O O . ARG A 1 100 ? -17.280 9.575 12.134 1.00 87.12 100 ARG A O 1
ATOM 692 N N . MET A 1 101 ? -16.328 9.033 10.180 1.00 87.00 101 MET A N 1
ATOM 693 C CA . MET A 1 101 ? -16.653 10.254 9.449 1.00 87.00 101 MET A CA 1
ATOM 694 C C . MET A 1 101 ? -17.368 9.916 8.138 1.00 87.00 101 MET A C 1
ATOM 696 O O . MET A 1 101 ? -16.929 9.048 7.383 1.00 87.00 101 MET A O 1
ATOM 700 N N . GLY A 1 102 ? -18.477 10.601 7.875 1.00 88.69 102 GLY A N 1
ATOM 701 C CA . GLY A 1 102 ? -19.139 10.611 6.577 1.00 88.69 102 GLY A CA 1
ATOM 702 C C . GLY A 1 102 ? -18.397 11.497 5.576 1.00 88.69 102 GLY A C 1
ATOM 703 O O . GLY A 1 102 ? -17.593 12.355 5.938 1.00 88.69 102 GLY A O 1
ATOM 704 N N . THR A 1 103 ? -18.677 11.323 4.288 1.00 89.19 103 THR A N 1
ATOM 705 C CA . THR A 1 103 ? -18.046 12.124 3.222 1.00 89.19 103 THR A CA 1
ATOM 706 C C . THR A 1 103 ? -18.478 13.590 3.223 1.00 89.19 103 THR A C 1
ATOM 708 O O . THR A 1 103 ? -17.837 14.429 2.596 1.00 89.19 103 THR A O 1
ATOM 711 N N . ASP A 1 104 ? -19.563 13.895 3.931 1.00 86.69 104 ASP A N 1
ATOM 712 C CA . ASP A 1 104 ? -20.056 15.238 4.232 1.00 86.69 104 ASP A CA 1
ATOM 713 C C . ASP A 1 104 ? -19.255 15.943 5.345 1.00 86.69 104 ASP A C 1
ATOM 715 O O . ASP A 1 104 ? -19.492 17.117 5.629 1.00 86.69 104 ASP A O 1
ATOM 719 N N . GLY A 1 105 ? -18.303 15.241 5.970 1.00 84.75 105 GLY A N 1
ATOM 720 C CA . GLY A 1 105 ? -17.473 15.756 7.054 1.00 84.75 105 GLY A CA 1
ATOM 721 C C . GLY A 1 105 ? -18.094 15.643 8.439 1.00 84.75 105 GLY A C 1
ATOM 722 O O . GLY A 1 105 ? -17.441 16.011 9.418 1.00 84.75 105 GLY A O 1
ATOM 723 N N . GLN A 1 106 ? -19.324 15.136 8.551 1.00 85.31 106 GLN A N 1
ATOM 724 C CA . GLN A 1 106 ? -19.922 14.841 9.847 1.00 85.31 106 GLN A CA 1
ATOM 725 C C . GLN A 1 106 ? -19.227 13.624 10.446 1.00 85.31 106 GLN A C 1
ATOM 727 O O . GLN A 1 106 ? -18.977 12.634 9.758 1.00 85.31 106 GLN A O 1
ATOM 732 N N . TYR A 1 107 ? -18.898 13.682 11.733 1.00 83.81 107 TYR A N 1
ATOM 733 C CA . TYR A 1 107 ? -18.179 12.598 12.386 1.00 83.81 107 TYR A CA 1
ATOM 734 C C . TYR A 1 107 ? -18.685 12.313 13.791 1.00 83.81 107 TYR A C 1
ATOM 736 O O . TYR A 1 107 ? -19.288 13.143 14.466 1.00 83.81 107 TYR A O 1
ATOM 744 N N . THR A 1 108 ? -18.353 11.114 14.246 1.00 80.88 108 THR A N 1
ATOM 745 C CA . THR A 1 108 ? -18.595 10.615 15.594 1.00 80.88 108 THR A CA 1
ATOM 746 C C . THR A 1 108 ? -17.299 10.033 16.137 1.00 80.88 108 THR A C 1
ATOM 748 O O . THR A 1 108 ? -16.567 9.386 15.389 1.00 80.88 108 THR A O 1
ATOM 751 N N . VAL A 1 109 ? -17.005 10.237 17.420 1.00 78.31 109 VAL A N 1
ATOM 752 C CA . VAL A 1 109 ? -15.757 9.775 18.047 1.00 78.31 109 VAL A CA 1
ATOM 753 C C . VAL A 1 109 ? -16.060 8.874 19.232 1.00 78.31 109 VAL A C 1
ATOM 755 O O . VAL A 1 109 ? -16.904 9.202 20.059 1.00 78.31 109 VAL A O 1
ATOM 758 N N . ALA A 1 110 ? -15.315 7.777 19.351 1.00 76.19 110 ALA A N 1
ATOM 759 C CA . ALA A 1 110 ? -15.345 6.885 20.501 1.00 76.19 110 ALA A CA 1
ATOM 760 C C . ALA A 1 110 ? -13.951 6.767 21.131 1.00 76.19 110 ALA A C 1
ATOM 762 O O . ALA A 1 110 ? -12.943 6.704 20.426 1.00 76.19 110 ALA A O 1
ATOM 763 N N . ARG A 1 111 ? -13.875 6.694 22.467 1.00 76.25 111 ARG A N 1
ATOM 764 C CA . ARG A 1 111 ? -12.612 6.392 23.159 1.00 76.25 111 ARG A CA 1
ATOM 765 C C . ARG A 1 111 ? -12.184 4.965 22.833 1.00 76.25 111 ARG A C 1
ATOM 767 O O . ARG A 1 111 ? -12.918 4.020 23.103 1.00 76.25 111 ARG A O 1
ATOM 774 N N . SER A 1 112 ? -10.990 4.820 22.275 1.00 73.31 112 SER A N 1
ATOM 775 C CA . SER A 1 112 ? -10.361 3.525 22.011 1.00 73.31 112 SER A CA 1
ATOM 776 C C . SER A 1 112 ? -9.429 3.108 23.150 1.00 73.31 112 SER A C 1
ATOM 778 O O . SER A 1 112 ? -9.105 1.932 23.274 1.00 73.31 112 SER A O 1
ATOM 780 N N . GLY A 1 113 ? -8.956 4.068 23.960 1.00 69.19 113 GLY A N 1
ATOM 781 C CA . GLY A 1 113 ? -7.889 3.841 24.943 1.00 69.19 113 GLY A CA 1
ATOM 782 C C . GLY A 1 113 ? -6.515 3.587 24.306 1.00 69.19 113 GLY A C 1
ATOM 783 O O . GLY A 1 113 ? -5.529 3.419 25.020 1.00 69.19 113 GLY A O 1
ATOM 784 N N . ILE A 1 114 ? -6.439 3.595 22.972 1.00 69.44 114 ILE A N 1
ATOM 785 C CA . ILE A 1 114 ? -5.217 3.433 22.193 1.00 69.44 114 ILE A CA 1
ATOM 786 C C . ILE A 1 114 ? -4.705 4.822 21.812 1.00 69.44 114 ILE A C 1
ATOM 788 O O . ILE A 1 114 ? -5.347 5.562 21.065 1.00 69.44 114 ILE A O 1
ATOM 792 N N . ASN A 1 115 ? -3.539 5.185 22.343 1.00 69.00 115 ASN A N 1
ATOM 793 C CA . ASN A 1 115 ? -2.883 6.460 22.062 1.00 69.00 115 ASN A CA 1
ATOM 794 C C . ASN A 1 115 ? -2.134 6.408 20.730 1.00 69.00 115 ASN A C 1
ATOM 796 O O . ASN A 1 115 ? -0.930 6.158 20.704 1.00 69.00 115 ASN A O 1
ATOM 800 N N . GLY A 1 116 ? -2.860 6.663 19.640 1.00 64.00 116 GLY A N 1
ATOM 801 C CA . GLY A 1 116 ? -2.315 6.556 18.289 1.00 64.00 116 GLY A CA 1
ATOM 802 C C . GLY A 1 116 ? -2.096 5.099 17.883 1.00 64.00 116 GLY A C 1
ATOM 803 O O . GLY A 1 116 ? -1.906 4.216 18.722 1.00 64.00 116 GLY A O 1
ATOM 804 N N . GLY A 1 117 ? -2.196 4.821 16.586 1.00 76.75 117 GLY A N 1
ATOM 805 C CA . GLY A 1 117 ? -2.203 3.436 16.143 1.00 76.75 117 GLY A CA 1
ATOM 806 C C . GLY A 1 117 ? -2.678 3.214 14.723 1.00 76.75 117 GLY A C 1
ATOM 807 O O . GLY A 1 117 ? -3.315 4.086 14.134 1.00 76.75 117 GLY A O 1
ATOM 808 N N . ALA A 1 118 ? -2.389 2.028 14.207 1.00 85.44 118 ALA A N 1
ATOM 809 C CA . ALA A 1 118 ? -2.868 1.584 12.910 1.00 85.44 118 ALA A CA 1
ATOM 810 C C . ALA A 1 118 ? -4.358 1.230 12.947 1.00 85.44 118 ALA A C 1
ATOM 812 O O . ALA A 1 118 ? -4.868 0.786 13.981 1.00 85.44 118 ALA A O 1
ATOM 813 N N . ILE A 1 119 ? -5.038 1.366 11.811 1.00 87.56 119 ILE A N 1
ATOM 814 C CA . ILE A 1 119 ? -6.428 0.935 11.644 1.00 87.56 119 ILE A CA 1
ATOM 815 C C . ILE A 1 119 ? -6.613 0.161 10.344 1.00 87.56 119 ILE A C 1
ATOM 817 O O . ILE A 1 119 ? -6.160 0.577 9.283 1.00 87.56 119 ILE A O 1
ATOM 821 N N . ALA A 1 120 ? -7.315 -0.970 10.411 1.00 89.75 120 ALA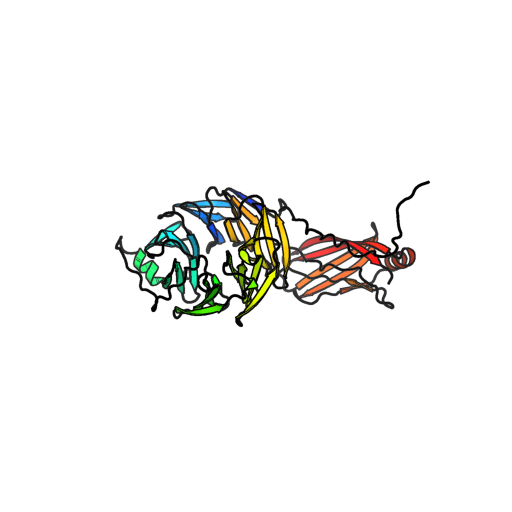 A N 1
ATOM 822 C CA . ALA A 1 120 ? -7.654 -1.745 9.224 1.00 89.75 120 ALA A CA 1
ATOM 823 C C . ALA A 1 120 ? -9.050 -2.368 9.320 1.00 89.75 120 ALA A C 1
ATOM 825 O O . ALA A 1 120 ? -9.426 -2.945 10.342 1.00 89.75 120 ALA A O 1
ATOM 826 N N . ALA A 1 121 ? -9.800 -2.291 8.222 1.00 88.12 121 ALA A N 1
ATOM 827 C CA . ALA A 1 121 ? -11.100 -2.933 8.081 1.00 88.12 121 ALA A CA 1
ATOM 828 C C . ALA A 1 121 ? -10.965 -4.370 7.555 1.00 88.12 121 ALA A C 1
ATOM 830 O O . ALA A 1 121 ? -10.224 -4.647 6.608 1.00 88.12 121 ALA A O 1
ATOM 831 N N . SER A 1 122 ? -11.716 -5.286 8.159 1.00 83.75 122 SER A N 1
ATOM 832 C CA . SER A 1 122 ? -11.892 -6.670 7.719 1.00 83.75 122 SER A CA 1
ATOM 833 C C . SER A 1 122 ? -13.169 -6.824 6.883 1.00 83.75 122 SER A C 1
ATOM 835 O O . SER A 1 122 ? -14.120 -6.062 7.060 1.00 83.75 122 SER A O 1
ATOM 837 N N . PRO A 1 123 ? -13.227 -7.817 5.975 1.00 81.44 123 PRO A N 1
ATOM 838 C CA . PRO A 1 123 ? -14.409 -8.055 5.145 1.00 81.44 123 PRO A CA 1
ATOM 839 C C . PRO A 1 123 ? -15.666 -8.473 5.916 1.00 81.44 123 PRO A C 1
ATOM 841 O O . PRO A 1 123 ? -16.757 -8.388 5.368 1.00 81.44 123 PRO A O 1
ATOM 844 N N . ASP A 1 124 ? -15.525 -8.935 7.157 1.00 79.88 124 ASP A N 1
ATOM 845 C CA . ASP A 1 124 ? -16.629 -9.369 8.018 1.00 79.88 124 ASP A CA 1
ATOM 846 C C . ASP A 1 124 ? -17.335 -8.209 8.749 1.00 79.88 124 ASP A C 1
ATOM 848 O O . ASP A 1 124 ? -18.160 -8.457 9.626 1.00 79.88 124 ASP A O 1
ATOM 852 N N . GLY A 1 125 ? -16.998 -6.953 8.435 1.00 78.12 125 GLY A N 1
ATOM 853 C CA . GLY A 1 125 ? -17.540 -5.788 9.139 1.00 78.12 125 GLY A CA 1
ATOM 854 C C . GLY A 1 125 ? -16.764 -5.399 10.400 1.00 78.12 125 GLY A C 1
ATOM 855 O O . GLY A 1 125 ? -17.185 -4.513 11.139 1.00 78.12 125 GLY A O 1
ATOM 856 N N . THR A 1 126 ? -15.638 -6.059 10.685 1.00 81.62 126 THR A N 1
ATOM 857 C CA . THR A 1 126 ? -14.808 -5.744 11.851 1.00 81.62 126 THR A CA 1
ATOM 858 C C . THR A 1 126 ? -13.763 -4.676 11.519 1.00 81.62 126 THR A C 1
ATOM 860 O O . THR A 1 126 ? -13.029 -4.788 10.539 1.00 81.62 126 THR A O 1
ATOM 863 N N . LEU A 1 127 ? -13.607 -3.688 12.395 1.00 84.19 127 LEU A N 1
ATOM 864 C CA . LEU A 1 127 ? -12.469 -2.774 12.429 1.00 84.19 127 LEU A CA 1
ATOM 865 C C . LEU A 1 127 ? -11.455 -3.229 13.476 1.00 84.19 127 LEU A C 1
ATOM 867 O O . LEU A 1 127 ? -11.805 -3.515 14.623 1.00 84.19 127 LEU A O 1
ATOM 871 N N . TRP A 1 128 ? -10.187 -3.259 13.085 1.00 84.81 128 TRP A N 1
ATOM 872 C CA . TRP A 1 128 ? -9.080 -3.582 13.972 1.00 84.81 128 TRP A CA 1
ATOM 873 C C . TRP A 1 128 ? -8.225 -2.353 14.218 1.00 84.81 128 TRP A C 1
ATOM 875 O O . TRP A 1 128 ? -7.830 -1.680 13.266 1.00 84.81 128 TRP A O 1
ATOM 885 N N . LEU A 1 129 ? -7.929 -2.084 15.490 1.00 83.50 129 LEU A N 1
ATOM 886 C CA . LEU A 1 129 ? -6.994 -1.037 15.895 1.00 83.50 129 LEU A CA 1
ATOM 887 C C . LEU A 1 129 ? -5.737 -1.669 16.480 1.00 83.50 129 LEU A C 1
ATOM 889 O O . LEU A 1 129 ? -5.820 -2.547 17.339 1.00 83.50 129 LEU A O 1
ATOM 893 N N . GLY A 1 130 ? -4.580 -1.185 16.057 1.00 78.00 130 GLY A N 1
ATOM 894 C CA . GLY A 1 130 ? -3.291 -1.559 16.619 1.00 78.00 130 GLY A CA 1
ATOM 895 C C . GLY A 1 130 ? -2.716 -0.419 17.435 1.00 78.00 130 GLY A C 1
ATOM 896 O O . GLY A 1 130 ? -2.471 0.648 16.895 1.00 78.00 130 GLY A O 1
ATOM 897 N N . GLY A 1 131 ? -2.485 -0.639 18.724 1.00 70.62 131 GLY A N 1
ATOM 898 C CA . GLY A 1 131 ? -1.838 0.307 19.630 1.00 70.62 131 GLY A CA 1
ATOM 899 C C . GLY A 1 131 ? -0.613 -0.305 20.300 1.00 70.62 131 GLY A C 1
ATOM 900 O O . GLY A 1 131 ? -0.415 -1.517 20.203 1.00 70.62 131 GLY A O 1
ATOM 901 N N . PRO A 1 132 ? 0.203 0.481 21.027 1.00 63.91 132 PRO A N 1
ATOM 902 C CA . PRO A 1 132 ? 1.339 -0.050 21.778 1.00 63.91 132 PRO A CA 1
ATOM 903 C C . PRO A 1 132 ? 0.896 -1.204 22.696 1.00 63.91 132 PRO A C 1
ATOM 905 O O . PRO A 1 132 ? 0.149 -0.987 23.647 1.00 63.91 132 PRO A O 1
ATOM 908 N N . ASN A 1 133 ? 1.328 -2.439 22.412 1.00 66.00 133 ASN A N 1
ATOM 909 C CA . ASN A 1 133 ? 0.997 -3.639 23.195 1.00 66.00 133 ASN A CA 1
ATOM 910 C C . ASN A 1 133 ? -0.471 -4.085 23.153 1.00 66.00 133 ASN A C 1
ATOM 912 O O . ASN A 1 133 ? -0.851 -4.933 23.956 1.00 66.00 133 ASN A O 1
ATOM 916 N N . THR A 1 134 ? -1.292 -3.556 22.238 1.00 70.06 134 THR A N 1
ATOM 917 C CA . THR A 1 134 ? -2.731 -3.864 22.182 1.00 70.06 134 THR A CA 1
ATOM 918 C C . THR A 1 134 ? -3.226 -4.026 20.748 1.00 70.06 134 THR A C 1
ATOM 920 O O . THR A 1 134 ? -2.957 -3.188 19.890 1.00 70.06 134 THR A O 1
ATOM 923 N N . LEU A 1 135 ? -4.019 -5.070 20.512 1.00 74.62 135 LEU A N 1
ATOM 924 C CA . LEU A 1 135 ? -4.887 -5.198 19.344 1.00 74.62 135 LEU A CA 1
ATOM 925 C C . LEU A 1 135 ? -6.336 -5.104 19.814 1.00 74.62 135 LEU A C 1
ATOM 927 O O . LEU A 1 135 ? -6.741 -5.789 20.754 1.00 74.62 135 LEU A O 1
ATOM 931 N N . LEU A 1 136 ? -7.109 -4.240 19.169 1.00 76.56 136 LEU A N 1
ATOM 932 C CA . LEU A 1 136 ? -8.502 -3.999 19.495 1.00 76.56 136 LEU A CA 1
ATOM 933 C C . LEU A 1 136 ? -9.404 -4.430 18.357 1.00 76.56 136 LEU A C 1
ATOM 935 O O . LEU A 1 136 ? -9.135 -4.109 17.203 1.00 76.56 136 LEU A O 1
ATOM 939 N N . ARG A 1 137 ? -10.517 -5.065 18.712 1.00 78.31 137 ARG A N 1
ATOM 940 C CA . ARG A 1 137 ? -11.604 -5.380 17.797 1.00 78.31 137 ARG A CA 1
ATOM 941 C C . ARG A 1 137 ? -12.780 -4.437 18.031 1.00 78.31 137 ARG A C 1
ATOM 943 O O . ARG A 1 137 ? -13.216 -4.282 19.168 1.00 78.31 137 ARG A O 1
ATOM 950 N N . LEU A 1 138 ? -13.322 -3.865 16.964 1.00 74.75 138 LEU A N 1
ATOM 951 C CA . LEU A 1 138 ? -14.539 -3.057 16.977 1.00 74.75 138 LEU A CA 1
ATOM 952 C C . LEU A 1 138 ? -15.491 -3.551 15.889 1.00 74.75 138 LEU A C 1
ATOM 954 O O . LEU A 1 138 ? -15.058 -3.803 14.769 1.00 74.75 138 LEU A O 1
ATOM 958 N N . ARG A 1 139 ? -16.781 -3.687 16.196 1.00 69.00 139 ARG A N 1
ATOM 959 C CA . ARG A 1 139 ? -17.822 -3.885 15.175 1.00 69.00 139 ARG A CA 1
ATOM 960 C C . ARG A 1 139 ? -18.522 -2.562 14.886 1.00 69.00 139 ARG A C 1
ATOM 962 O O . ARG A 1 139 ? -18.579 -1.701 15.764 1.00 69.00 139 ARG A O 1
ATOM 969 N N . ASP A 1 140 ? -19.102 -2.415 13.697 1.00 59.44 140 ASP A N 1
ATOM 970 C CA . ASP A 1 140 ? -19.821 -1.192 13.300 1.00 59.44 140 ASP A CA 1
ATOM 971 C C . ASP A 1 140 ? -20.930 -0.814 14.297 1.00 59.44 140 ASP A C 1
ATOM 973 O O . ASP A 1 140 ? -21.055 0.350 14.685 1.00 59.44 140 ASP A O 1
ATOM 977 N N . SER A 1 141 ? -21.669 -1.804 14.817 1.00 56.69 141 SER A N 1
ATOM 978 C CA . SER A 1 141 ? -22.650 -1.603 15.894 1.00 56.69 141 SER A CA 1
ATOM 979 C C . SER A 1 141 ? -22.033 -0.974 17.140 1.00 56.69 141 SER A C 1
ATOM 981 O O . SER A 1 141 ? -22.671 -0.160 17.797 1.00 56.69 141 SER A O 1
ATOM 983 N N . ASP A 1 142 ? -20.784 -1.310 17.453 1.00 57.91 142 ASP A N 1
ATOM 984 C CA . ASP A 1 142 ? -20.088 -0.840 18.646 1.00 57.91 142 ASP A CA 1
ATOM 985 C C . ASP A 1 142 ? -19.543 0.581 18.476 1.00 57.91 142 ASP A C 1
ATOM 987 O O . ASP A 1 142 ? -19.232 1.229 19.473 1.00 57.91 142 ASP A O 1
ATOM 991 N N . VAL A 1 143 ? -19.382 1.069 17.243 1.00 55.19 143 VAL A N 1
ATOM 992 C CA . VAL A 1 143 ? -18.999 2.463 16.968 1.00 55.19 143 VAL A CA 1
ATOM 993 C C . VAL A 1 143 ? -20.248 3.337 16.861 1.00 55.19 143 VAL A C 1
ATOM 995 O O . VAL A 1 143 ? -20.309 4.394 17.486 1.00 55.19 143 VAL A O 1
ATOM 998 N N . VAL A 1 144 ? -21.275 2.870 16.142 1.00 49.59 144 VAL A N 1
ATOM 999 C CA . VAL A 1 144 ? -22.525 3.611 15.913 1.00 49.59 144 VAL A CA 1
ATOM 1000 C C . VAL A 1 144 ? -23.390 3.682 17.175 1.00 49.59 144 VAL A C 1
ATOM 1002 O O . VAL A 1 144 ? -23.817 4.773 17.543 1.00 49.59 144 VAL A O 1
ATOM 1005 N N . ALA A 1 145 ? -23.586 2.578 17.909 1.00 45.62 145 ALA A N 1
ATOM 1006 C CA . ALA A 1 145 ? -24.360 2.603 19.158 1.00 45.62 145 ALA A CA 1
ATOM 1007 C C . ALA A 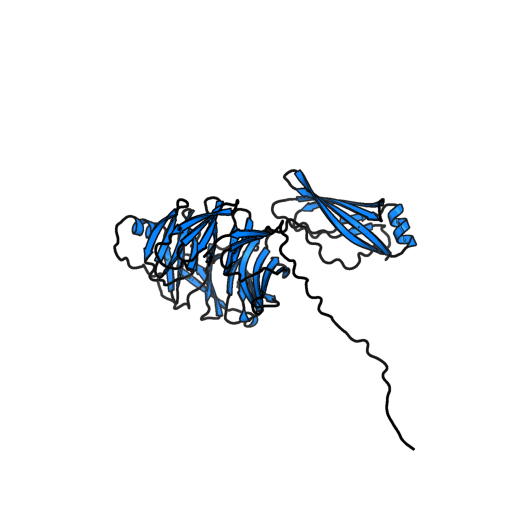1 145 ? -23.701 3.474 20.244 1.00 45.62 145 ALA A C 1
ATOM 1009 O O . ALA A 1 145 ? -24.392 4.016 21.104 1.00 45.62 145 ALA A O 1
ATOM 1010 N N . ARG A 1 146 ? -22.371 3.648 20.186 1.00 48.59 146 ARG A N 1
ATOM 1011 C CA . ARG A 1 146 ? -21.606 4.541 21.073 1.00 48.59 146 ARG A CA 1
ATOM 1012 C C . ARG A 1 146 ? -21.680 6.019 20.673 1.00 48.59 146 ARG A C 1
ATOM 1014 O O . ARG A 1 146 ? -21.340 6.869 21.488 1.00 48.59 146 ARG A O 1
ATOM 1021 N N . ALA A 1 147 ? -22.108 6.328 19.450 1.00 42.97 147 ALA A N 1
ATOM 1022 C CA . ALA A 1 147 ? -22.160 7.684 18.911 1.00 42.97 147 ALA A CA 1
ATOM 1023 C C . ALA A 1 147 ? -23.518 8.386 19.095 1.00 42.97 147 ALA A C 1
ATOM 1025 O O . ALA A 1 147 ? -23.574 9.613 19.142 1.00 42.97 147 ALA A O 1
ATOM 1026 N N . THR A 1 148 ? -24.614 7.631 19.207 1.00 42.59 148 THR A N 1
ATOM 1027 C CA . THR A 1 148 ? -25.992 8.158 19.241 1.00 42.59 148 THR A CA 1
ATOM 1028 C C . THR A 1 148 ? -26.530 8.521 20.636 1.00 42.59 148 THR A C 1
ATOM 1030 O O . THR A 1 148 ? -27.698 8.882 20.751 1.00 42.59 148 THR A O 1
ATOM 1033 N N . GLY A 1 149 ? -25.722 8.467 21.703 1.00 33.97 149 GLY A N 1
ATOM 1034 C CA . GLY A 1 149 ? -26.149 8.813 23.068 1.00 33.97 149 GLY A CA 1
ATOM 1035 C C . GLY A 1 149 ? -25.055 9.539 23.850 1.00 33.97 149 GLY A C 1
ATOM 1036 O O . GLY A 1 149 ? -23.980 8.986 24.044 1.00 33.97 149 GLY A O 1
ATOM 1037 N N . GLY A 1 150 ? -25.344 10.778 24.262 1.00 33.38 150 GLY A N 1
ATOM 1038 C CA . GLY A 1 150 ? -24.449 11.769 24.874 1.00 33.38 150 GLY A CA 1
ATOM 1039 C C . GLY A 1 150 ? -23.317 11.268 25.783 1.00 33.38 150 GLY A C 1
ATOM 1040 O O . GLY A 1 150 ? -23.456 10.291 26.516 1.00 33.38 150 GLY A O 1
ATOM 1041 N N . VAL A 1 151 ? -22.208 12.024 25.725 1.00 31.89 151 VAL A N 1
ATOM 1042 C CA . VAL A 1 151 ? -20.933 11.890 26.456 1.00 31.89 151 VAL A CA 1
ATOM 1043 C C . VAL A 1 151 ? -21.051 11.035 27.718 1.00 31.89 151 VAL A C 1
ATOM 1045 O O . VAL A 1 151 ? -21.331 11.522 28.810 1.00 31.89 151 VAL A O 1
ATOM 1048 N N . SER A 1 152 ? -20.777 9.746 27.572 1.00 27.91 152 SER A N 1
ATOM 1049 C CA . SER A 1 152 ? -20.492 8.866 28.694 1.00 27.91 152 SER A CA 1
ATOM 1050 C C . SER A 1 152 ? -19.249 8.052 28.361 1.00 27.91 152 SER A C 1
ATOM 1052 O O . SER A 1 152 ? -19.047 7.582 27.242 1.00 27.91 152 SER A O 1
ATOM 1054 N N . ASN A 1 153 ? -18.339 7.997 29.331 1.00 34.78 153 ASN A N 1
ATOM 1055 C CA . ASN A 1 153 ? -17.090 7.253 29.250 1.00 34.78 153 ASN A CA 1
ATOM 1056 C C . ASN A 1 153 ? -17.416 5.764 29.098 1.00 34.78 153 ASN A C 1
ATOM 1058 O O . ASN A 1 153 ? -18.087 5.209 29.963 1.00 34.78 153 ASN A O 1
ATOM 1062 N N . LEU A 1 154 ? -16.929 5.115 28.039 1.00 44.69 154 LEU A N 1
ATOM 1063 C CA . LEU A 1 154 ? -17.214 3.702 27.788 1.00 44.69 154 LEU A CA 1
ATOM 1064 C C . LEU A 1 154 ? -15.924 2.896 27.623 1.00 44.69 154 LEU A C 1
ATOM 1066 O O . LEU A 1 154 ? -15.003 3.301 26.913 1.00 44.69 154 LEU A O 1
ATOM 1070 N N . SER A 1 155 ? -15.881 1.761 28.322 1.00 35.06 155 SER A N 1
ATOM 1071 C CA . SER A 1 155 ? -14.804 0.778 28.328 1.00 35.06 155 SER A CA 1
ATOM 1072 C C . SER A 1 155 ? -14.897 -0.150 27.117 1.00 35.06 155 SER A C 1
ATOM 1074 O O . SER A 1 155 ? -15.974 -0.509 26.630 1.00 35.06 155 SER A O 1
ATOM 1076 N N . VAL A 1 156 ? -13.728 -0.510 26.603 1.00 43.12 156 VAL A N 1
ATOM 1077 C CA . VAL A 1 156 ? -13.577 -1.298 25.389 1.00 43.12 156 VAL A CA 1
ATOM 1078 C C . VAL A 1 156 ? -13.568 -2.784 25.737 1.00 43.12 156 VAL A C 1
ATOM 1080 O O . VAL A 1 156 ? -12.813 -3.204 26.612 1.00 43.12 156 VAL A O 1
ATOM 1083 N N . ALA A 1 157 ? -14.395 -3.583 25.057 1.00 40.16 157 ALA A N 1
ATOM 1084 C CA . ALA A 1 157 ? -14.343 -5.035 25.164 1.00 40.16 157 ALA A CA 1
ATOM 1085 C C . ALA A 1 157 ? -13.010 -5.512 24.572 1.00 40.16 157 ALA A C 1
ATOM 1087 O O . ALA A 1 157 ? -12.809 -5.494 23.358 1.00 40.16 157 ALA A O 1
ATOM 1088 N N . GLN A 1 158 ? -12.072 -5.860 25.452 1.00 42.47 158 GLN A N 1
ATOM 1089 C CA . GLN A 1 158 ? -10.790 -6.445 25.086 1.00 42.47 158 GLN A CA 1
ATOM 1090 C C . GLN A 1 158 ? -11.054 -7.704 24.257 1.00 42.47 158 GLN A C 1
ATOM 1092 O O . GLN A 1 158 ? -11.804 -8.585 24.684 1.00 42.47 158 GLN A O 1
ATOM 1097 N N . ALA A 1 159 ? -10.441 -7.795 23.074 1.00 38.94 159 ALA A N 1
ATOM 1098 C CA . ALA A 1 159 ? -10.320 -9.078 22.401 1.00 38.94 159 ALA A CA 1
ATOM 1099 C C . ALA A 1 159 ? -9.684 -10.059 23.401 1.00 38.94 159 ALA A C 1
ATOM 1101 O O . ALA A 1 159 ? -8.689 -9.728 24.051 1.00 38.94 159 ALA A O 1
ATOM 1102 N N . GLY A 1 160 ? -10.328 -11.213 23.594 1.00 35.59 160 GLY A N 1
ATOM 1103 C CA . GLY A 1 160 ? -9.889 -12.230 24.541 1.00 35.59 160 GLY A CA 1
ATOM 1104 C C . GLY A 1 160 ? -8.402 -12.546 24.365 1.00 35.59 160 GLY A C 1
ATOM 1105 O O . GLY A 1 160 ? -7.941 -12.756 23.250 1.00 35.59 160 GLY A O 1
ATOM 1106 N N . ALA A 1 161 ? -7.689 -12.569 25.492 1.00 35.94 161 ALA A N 1
ATOM 1107 C CA . ALA A 1 161 ? -6.250 -12.792 25.631 1.00 35.94 161 ALA A CA 1
ATOM 1108 C C . ALA A 1 161 ? -5.345 -11.723 24.981 1.00 35.94 161 ALA A C 1
ATOM 1110 O O . ALA A 1 161 ? -4.914 -11.806 23.833 1.00 35.94 161 ALA A O 1
ATOM 1111 N N . ALA A 1 162 ? -4.957 -10.755 25.816 1.00 36.47 162 ALA A N 1
ATOM 1112 C CA . ALA A 1 162 ? -3.826 -9.867 25.604 1.00 36.47 162 ALA A CA 1
ATOM 1113 C C . ALA A 1 162 ? -2.534 -10.669 25.360 1.00 36.47 162 ALA A C 1
ATOM 1115 O O . ALA A 1 162 ? -1.898 -11.155 26.296 1.00 36.47 162 ALA A O 1
ATOM 1116 N N . ARG A 1 163 ? -2.103 -10.766 24.102 1.00 44.81 163 ARG A N 1
ATOM 1117 C CA . ARG A 1 163 ? -0.681 -10.934 23.800 1.00 44.81 163 ARG A CA 1
ATOM 1118 C C . ARG A 1 163 ? -0.085 -9.529 23.770 1.00 44.81 163 ARG A C 1
ATOM 1120 O O . ARG A 1 163 ? -0.568 -8.681 23.027 1.00 44.81 163 ARG A O 1
ATOM 1127 N N . ALA A 1 164 ? 0.918 -9.256 24.601 1.00 37.00 164 ALA A N 1
ATOM 1128 C CA . ALA A 1 164 ? 1.650 -7.994 24.551 1.00 37.00 164 ALA A CA 1
ATOM 1129 C C . ALA A 1 164 ? 2.469 -7.955 23.249 1.00 37.00 164 ALA A C 1
ATOM 1131 O O . ALA A 1 164 ? 3.578 -8.479 23.183 1.00 37.00 164 ALA A O 1
ATOM 1132 N N . VAL A 1 165 ? 1.876 -7.403 22.193 1.00 40.66 165 VAL A N 1
ATOM 1133 C CA . VAL A 1 165 ? 2.493 -7.230 20.873 1.00 40.66 165 VAL A CA 1
ATOM 1134 C C . VAL A 1 165 ? 2.988 -5.789 20.789 1.00 40.66 165 VAL A C 1
ATOM 1136 O O . VAL A 1 165 ? 2.130 -4.910 20.748 1.00 40.66 165 VAL A O 1
ATOM 1139 N N . PRO A 1 166 ? 4.299 -5.477 20.741 1.00 40.94 166 PRO A N 1
ATOM 1140 C CA . PRO A 1 166 ? 4.742 -4.109 20.476 1.00 40.94 166 PRO A CA 1
ATOM 1141 C C . PRO A 1 166 ? 3.995 -3.585 19.257 1.00 40.94 166 PRO A C 1
ATOM 1143 O O . PRO A 1 166 ? 4.059 -4.190 18.188 1.00 40.94 166 PRO A O 1
ATOM 1146 N N . GLY A 1 167 ? 3.170 -2.566 19.498 1.00 46.94 167 GLY A N 1
ATOM 1147 C CA . GLY A 1 167 ? 1.993 -2.292 18.681 1.00 46.94 167 GLY A CA 1
ATOM 1148 C C . GLY A 1 167 ? 2.332 -2.110 17.214 1.00 46.94 167 GLY A C 1
ATOM 1149 O O . GLY A 1 167 ? 3.337 -1.453 16.923 1.00 46.94 167 GLY A O 1
ATOM 1150 N N . PRO A 1 168 ? 1.519 -2.628 16.280 1.00 52.09 168 PRO A N 1
ATOM 1151 C CA . PRO A 1 168 ? 1.780 -2.364 14.884 1.00 52.09 168 PRO A CA 1
ATOM 1152 C C . PRO A 1 168 ? 1.526 -0.888 14.593 1.00 52.09 168 PRO A C 1
ATOM 1154 O O . PRO A 1 168 ? 0.429 -0.370 14.794 1.00 52.09 168 PRO A O 1
ATOM 1157 N N . THR A 1 169 ? 2.556 -0.209 14.097 1.00 67.56 169 THR A N 1
ATOM 1158 C CA . THR A 1 169 ? 2.440 1.163 13.591 1.00 67.56 169 THR A CA 1
ATOM 1159 C C . THR A 1 169 ? 1.672 1.222 12.273 1.00 67.56 169 THR A C 1
ATOM 1161 O O . THR A 1 169 ? 1.233 2.298 11.886 1.00 67.56 169 THR A O 1
ATOM 1164 N N . MET A 1 170 ? 1.495 0.080 11.593 1.00 82.38 170 MET A N 1
ATOM 1165 C CA . MET A 1 170 ? 0.679 -0.071 10.386 1.00 82.38 170 MET A CA 1
ATOM 1166 C C . MET A 1 170 ? 0.039 -1.457 10.331 1.00 82.38 170 MET A C 1
ATOM 1168 O O . MET A 1 170 ? 0.651 -2.453 10.723 1.00 82.38 170 MET A O 1
ATOM 1172 N N . MET A 1 171 ? -1.165 -1.523 9.778 1.00 89.69 171 MET A N 1
ATOM 1173 C CA . MET A 1 171 ? -1.930 -2.747 9.560 1.00 89.69 171 MET A CA 1
ATOM 1174 C C . MET A 1 171 ? -2.539 -2.684 8.165 1.00 89.69 171 MET A C 1
ATOM 1176 O O . MET A 1 171 ? -2.891 -1.611 7.683 1.00 89.69 171 MET A O 1
ATOM 1180 N N . VAL A 1 172 ? -2.674 -3.827 7.502 1.00 91.75 172 VAL A N 1
ATOM 1181 C CA . VAL A 1 172 ? -3.302 -3.886 6.181 1.00 91.75 172 VAL A CA 1
ATOM 1182 C C . VAL A 1 172 ? -4.173 -5.120 6.054 1.00 91.75 172 VAL A C 1
ATOM 1184 O O . VAL A 1 172 ? -3.829 -6.195 6.541 1.00 91.75 172 VAL A O 1
ATOM 1187 N N . ARG A 1 173 ? -5.302 -4.987 5.362 1.00 92.38 173 ARG A N 1
ATOM 1188 C CA . ARG A 1 173 ? -6.101 -6.140 4.958 1.00 92.38 173 ARG A CA 1
ATOM 1189 C C . ARG A 1 173 ? -5.364 -6.919 3.871 1.00 92.38 173 ARG A C 1
ATOM 1191 O O . ARG A 1 173 ? -5.034 -6.372 2.822 1.00 92.38 173 ARG A O 1
ATOM 1198 N N . GLY A 1 174 ? -5.132 -8.200 4.118 1.00 92.44 174 GLY A N 1
ATOM 1199 C CA . GLY A 1 174 ? -4.517 -9.115 3.171 1.00 92.44 174 GLY A CA 1
ATOM 1200 C C . GLY A 1 174 ? -5.498 -9.664 2.130 1.00 92.44 174 GLY A C 1
ATOM 1201 O O . GLY A 1 174 ? -6.718 -9.610 2.320 1.00 92.44 174 GLY A O 1
ATOM 1202 N N . PRO A 1 175 ? -4.977 -10.257 1.040 1.00 90.38 175 PRO A N 1
ATOM 1203 C CA . PRO A 1 175 ? -5.784 -10.896 -0.009 1.00 90.38 175 PRO A CA 1
ATOM 1204 C C . PRO A 1 175 ? -6.625 -12.080 0.487 1.00 90.38 175 PRO A C 1
ATOM 1206 O O . PRO A 1 175 ? -7.618 -12.452 -0.126 1.00 90.38 175 PRO A O 1
ATOM 1209 N N . ASP A 1 176 ? -6.227 -12.664 1.609 1.00 90.50 176 ASP A N 1
ATOM 1210 C CA . ASP A 1 176 ? -6.895 -13.761 2.300 1.00 90.50 176 ASP A CA 1
ATOM 1211 C C . ASP A 1 176 ? -7.990 -13.293 3.276 1.00 90.50 176 ASP A C 1
ATOM 1213 O O . ASP A 1 176 ? -8.548 -14.107 4.007 1.00 90.50 176 ASP A O 1
ATOM 1217 N N . GLY A 1 177 ? -8.274 -11.988 3.318 1.00 89.50 177 GLY A N 1
ATOM 1218 C CA . GLY A 1 177 ? -9.295 -11.390 4.176 1.00 89.50 177 GLY A CA 1
ATOM 1219 C C . GLY A 1 177 ? -8.870 -11.163 5.627 1.00 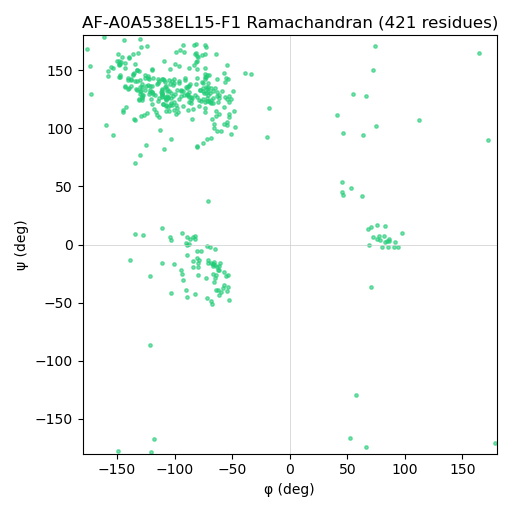89.50 177 GLY A C 1
ATOM 1220 O O . GLY A 1 177 ? -9.647 -10.581 6.376 1.00 89.50 177 GLY A O 1
ATOM 1221 N N . ASN A 1 178 ? -7.656 -11.559 6.012 1.00 91.31 178 ASN A N 1
ATOM 1222 C CA . ASN A 1 178 ? -7.126 -11.357 7.362 1.00 91.31 178 ASN A CA 1
ATOM 1223 C C . ASN A 1 178 ? -6.360 -10.039 7.459 1.00 91.31 178 ASN A C 1
ATOM 1225 O O . ASN A 1 178 ? -6.005 -9.441 6.441 1.00 91.31 178 ASN A O 1
ATOM 1229 N N . ILE A 1 179 ? -6.074 -9.585 8.677 1.00 91.50 179 ILE A N 1
ATOM 1230 C CA . ILE A 1 179 ? -5.259 -8.387 8.881 1.00 91.50 179 ILE A CA 1
ATOM 1231 C C . ILE A 1 179 ? -3.799 -8.772 9.080 1.00 91.50 179 ILE A C 1
ATOM 1233 O O . ILE A 1 179 ? -3.476 -9.655 9.866 1.00 91.50 179 ILE A O 1
ATOM 1237 N N . TRP A 1 180 ? -2.908 -8.096 8.371 1.00 93.56 180 TRP A N 1
ATOM 1238 C CA . TRP A 1 180 ? -1.473 -8.326 8.406 1.00 93.56 180 TRP A CA 1
ATOM 1239 C C . TRP A 1 180 ? -0.763 -7.116 8.984 1.00 93.56 180 TRP A C 1
ATOM 1241 O O . TRP A 1 180 ? -1.116 -5.975 8.676 1.00 93.56 180 TRP A O 1
ATOM 1251 N N . PHE A 1 181 ? 0.236 -7.360 9.825 1.00 90.44 181 PHE A N 1
ATOM 1252 C CA . PHE A 1 181 ? 0.903 -6.295 10.559 1.00 90.44 181 PHE A CA 1
ATOM 1253 C C . PHE A 1 181 ? 2.334 -6.676 10.964 1.00 90.44 181 PHE A C 1
ATOM 1255 O O . PHE A 1 181 ? 2.627 -7.858 11.139 1.00 90.44 181 PHE A O 1
ATOM 1262 N N . PRO A 1 182 ? 3.254 -5.712 11.125 1.00 88.00 182 PRO A N 1
ATOM 1263 C CA . PRO A 1 182 ? 4.578 -5.994 11.666 1.00 88.00 182 PRO A CA 1
ATOM 1264 C C . PRO A 1 182 ? 4.534 -6.219 13.180 1.00 88.00 182 PRO A C 1
ATOM 1266 O O . PRO A 1 182 ? 3.963 -5.412 13.911 1.00 88.00 182 PRO A O 1
ATOM 1269 N N . GLU A 1 183 ? 5.211 -7.258 13.661 1.00 83.00 183 GLU A N 1
ATOM 1270 C CA . GLU A 1 183 ? 5.405 -7.530 15.087 1.00 83.00 183 GLU A CA 1
ATOM 1271 C C . GLU A 1 183 ? 6.873 -7.272 15.459 1.00 83.00 183 GLU A C 1
ATOM 1273 O O . GLU A 1 183 ? 7.715 -8.175 15.501 1.00 83.00 183 GLU A O 1
ATOM 1278 N N . ALA A 1 184 ? 7.196 -5.999 15.706 1.00 73.56 184 ALA A N 1
ATOM 1279 C CA . ALA A 1 184 ? 8.574 -5.548 15.919 1.00 73.56 184 ALA A CA 1
ATOM 1280 C C . ALA A 1 184 ? 9.265 -6.268 17.091 1.00 73.56 184 ALA A C 1
ATOM 1282 O O . ALA A 1 184 ? 10.437 -6.624 16.994 1.00 73.56 184 ALA A O 1
ATOM 1283 N N . GLY A 1 185 ? 8.528 -6.554 18.172 1.00 72.38 185 GLY A N 1
ATOM 1284 C CA . GLY A 1 185 ? 9.055 -7.263 19.345 1.00 72.38 185 GLY A CA 1
ATOM 1285 C C . GLY A 1 185 ? 9.558 -8.675 19.078 1.00 72.38 185 GLY A C 1
ATOM 1286 O O . GLY A 1 185 ? 10.277 -9.229 19.904 1.00 72.38 185 GLY A O 1
ATOM 1287 N N . ARG A 1 186 ? 9.158 -9.277 17.956 1.00 77.00 186 ARG A N 1
ATOM 1288 C CA . ARG A 1 186 ? 9.451 -10.679 17.637 1.00 77.00 186 ARG A CA 1
ATOM 1289 C C . ARG A 1 186 ? 10.098 -10.842 16.273 1.00 77.00 186 ARG A C 1
ATOM 1291 O O . ARG A 1 186 ? 10.274 -11.971 15.830 1.00 77.00 186 ARG A O 1
ATOM 1298 N N . ALA A 1 187 ? 10.464 -9.721 15.640 1.00 86.81 187 ALA A N 1
ATOM 1299 C CA . ALA A 1 187 ? 10.997 -9.677 14.287 1.00 86.81 187 ALA A CA 1
ATOM 1300 C C . ALA A 1 187 ? 10.169 -10.571 13.349 1.00 86.81 187 ALA A C 1
ATOM 1302 O O . ALA A 1 187 ? 10.699 -11.479 12.718 1.00 86.81 187 ALA A O 1
ATOM 1303 N N . ALA A 1 188 ? 8.852 -10.357 13.313 1.00 89.50 188 ALA A N 1
ATOM 1304 C CA . ALA A 1 188 ? 7.917 -11.177 12.549 1.00 89.50 188 ALA A CA 1
ATOM 1305 C C . ALA A 1 188 ? 6.892 -10.317 11.800 1.00 89.50 188 ALA A C 1
ATOM 1307 O O . ALA A 1 188 ? 6.695 -9.137 12.101 1.00 89.50 188 ALA A O 1
ATOM 1308 N N . ILE A 1 189 ? 6.217 -10.930 10.829 1.00 92.56 189 ILE A N 1
ATOM 1309 C CA . ILE A 1 189 ? 4.952 -10.432 10.287 1.00 92.56 189 ILE A CA 1
ATOM 1310 C C . ILE A 1 189 ? 3.827 -11.247 10.930 1.00 92.56 189 ILE A C 1
ATOM 1312 O O . ILE A 1 189 ? 3.824 -12.469 10.824 1.00 92.56 189 ILE A O 1
ATOM 1316 N N . GLY A 1 190 ? 2.888 -10.584 11.595 1.00 90.62 190 GLY A N 1
ATOM 1317 C CA . GLY A 1 190 ? 1.702 -11.198 12.182 1.00 90.62 190 GLY A CA 1
ATOM 1318 C C . GLY A 1 190 ? 0.525 -11.210 11.206 1.00 90.62 190 GLY A C 1
ATOM 1319 O O . GLY A 1 190 ? 0.314 -10.257 10.452 1.00 90.62 190 GLY A O 1
ATOM 1320 N N . ARG A 1 191 ? -0.258 -12.288 11.243 1.00 92.19 191 ARG A N 1
ATOM 1321 C CA . ARG A 1 191 ? -1.547 -12.452 10.559 1.00 92.19 191 ARG A CA 1
ATOM 1322 C C . ARG A 1 191 ? -2.632 -12.650 11.607 1.00 92.19 191 ARG A C 1
ATOM 1324 O O . ARG A 1 191 ? -2.610 -13.647 12.322 1.00 92.19 191 ARG A O 1
ATOM 1331 N N . LEU A 1 192 ? -3.572 -11.719 11.675 1.00 88.00 192 LEU A N 1
ATOM 1332 C CA . LEU A 1 192 ? -4.714 -11.707 12.579 1.00 88.00 192 LEU A CA 1
ATOM 1333 C C . LEU A 1 192 ? -5.972 -12.168 11.846 1.00 88.00 192 LEU A C 1
ATOM 1335 O O . LEU A 1 192 ? -6.440 -11.503 10.917 1.00 88.00 192 LEU A O 1
ATOM 1339 N N . ALA A 1 193 ? -6.508 -13.301 12.281 1.00 86.19 193 ALA A N 1
ATOM 1340 C CA . ALA A 1 193 ? -7.763 -13.841 11.792 1.00 86.19 193 ALA A CA 1
ATOM 1341 C C . ALA A 1 193 ? -8.980 -13.169 12.447 1.00 86.19 193 ALA A C 1
ATOM 1343 O O . ALA A 1 193 ? -8.887 -12.539 13.502 1.00 86.19 193 ALA A O 1
ATOM 1344 N N . ALA A 1 194 ? -10.149 -13.317 11.817 1.00 81.69 194 ALA A N 1
ATOM 1345 C CA . ALA A 1 194 ? -11.405 -12.714 12.277 1.00 81.69 194 ALA A CA 1
ATOM 1346 C C . ALA A 1 194 ? -11.867 -13.208 13.665 1.00 81.69 194 ALA A C 1
ATOM 1348 O O . ALA A 1 194 ? -12.635 -12.531 14.352 1.00 81.69 194 ALA A O 1
ATOM 1349 N N . ASP A 1 195 ? -11.409 -14.383 14.094 1.00 79.38 195 ASP A N 1
ATOM 1350 C CA . ASP A 1 195 ? -11.647 -14.942 15.428 1.00 79.38 195 ASP A CA 1
ATOM 1351 C C . ASP A 1 195 ? -10.707 -14.362 16.505 1.00 79.38 195 ASP A C 1
ATOM 1353 O O . ASP A 1 195 ? -10.909 -14.615 17.689 1.00 79.38 195 ASP A O 1
ATOM 1357 N N . GLY A 1 196 ? -9.728 -13.538 16.114 1.00 77.31 196 GLY A N 1
ATOM 1358 C CA . GLY A 1 196 ? -8.708 -12.971 16.995 1.00 77.31 196 GLY A CA 1
ATOM 1359 C C . GLY A 1 196 ? -7.405 -13.772 17.045 1.00 77.31 196 GLY A C 1
ATOM 1360 O O . GLY A 1 196 ? -6.458 -13.341 17.701 1.00 77.31 196 GLY A O 1
ATOM 1361 N N . THR A 1 197 ? -7.317 -14.909 16.350 1.00 82.31 197 THR A N 1
ATOM 1362 C CA . THR A 1 197 ? -6.109 -15.738 16.333 1.00 82.31 197 THR A CA 1
ATOM 1363 C C . THR A 1 197 ? -4.977 -15.032 15.587 1.00 82.31 197 THR A C 1
ATOM 1365 O O . THR A 1 197 ? -5.150 -14.591 14.449 1.00 82.31 197 THR A O 1
ATOM 1368 N N . VAL A 1 198 ? -3.791 -14.964 16.202 1.00 84.88 198 VAL A N 1
ATOM 1369 C CA . VAL A 1 198 ? -2.576 -14.406 15.587 1.00 84.88 198 VAL A CA 1
ATOM 1370 C C . VAL A 1 198 ? -1.611 -15.526 15.204 1.00 84.88 198 VAL A C 1
ATOM 1372 O O . VAL A 1 198 ? -1.230 -16.340 16.044 1.00 84.88 198 VAL A O 1
ATOM 1375 N N . THR A 1 199 ? -1.197 -15.547 13.937 1.00 89.00 199 THR A N 1
ATOM 1376 C CA . THR A 1 199 ? -0.127 -16.415 13.418 1.00 89.00 199 THR A CA 1
ATOM 1377 C C . THR A 1 199 ? 1.088 -15.575 13.041 1.00 89.00 199 THR A C 1
ATOM 1379 O O . THR A 1 199 ? 0.952 -14.619 12.279 1.00 89.00 199 THR A O 1
ATOM 1382 N N . ASP A 1 200 ? 2.269 -15.957 13.523 1.00 90.06 200 ASP A N 1
ATOM 1383 C CA . ASP A 1 200 ? 3.507 -15.206 13.296 1.00 90.06 200 ASP A CA 1
ATOM 1384 C C . ASP A 1 200 ? 4.346 -15.852 12.192 1.00 90.06 200 ASP A C 1
ATOM 1386 O O . ASP A 1 200 ? 4.545 -17.067 12.173 1.00 90.06 200 ASP A O 1
ATOM 1390 N N . PHE A 1 201 ? 4.895 -15.021 11.312 1.00 94.38 201 PHE A N 1
ATOM 1391 C CA . PHE A 1 201 ? 5.844 -15.402 10.272 1.00 94.38 201 PHE A CA 1
ATOM 1392 C C . PHE A 1 201 ? 7.201 -14.765 10.601 1.00 94.38 201 PHE A C 1
ATOM 1394 O O . PHE A 1 201 ? 7.382 -13.571 10.337 1.00 94.38 201 PHE A O 1
ATOM 1401 N N . PRO A 1 202 ? 8.143 -15.516 11.208 1.00 94.38 202 PRO A N 1
ATOM 1402 C CA . PRO A 1 202 ? 9.445 -14.984 11.599 1.00 94.38 202 PRO A CA 1
ATOM 1403 C C . PRO A 1 202 ? 10.205 -14.422 10.398 1.00 94.38 202 PRO A C 1
ATOM 1405 O O . PRO A 1 202 ? 10.311 -15.082 9.363 1.00 94.38 202 PRO A O 1
ATOM 1408 N N . LEU A 1 203 ? 10.741 -13.210 10.535 1.00 93.56 203 LEU A N 1
ATOM 1409 C CA . LEU A 1 203 ? 11.532 -12.573 9.492 1.00 93.56 203 LEU A CA 1
ATOM 1410 C C . LEU A 1 203 ? 12.884 -13.281 9.358 1.00 93.56 203 LEU A C 1
ATOM 1412 O O . LEU A 1 203 ? 13.597 -13.455 10.352 1.00 93.56 203 LEU A O 1
ATOM 1416 N N . PRO A 1 204 ? 13.295 -13.616 8.127 1.00 94.94 204 PRO A N 1
ATOM 1417 C CA . PRO A 1 204 ? 14.677 -13.964 7.853 1.00 94.94 204 PRO A CA 1
ATOM 1418 C C . PRO A 1 204 ? 15.651 -12.849 8.297 1.00 94.94 204 PRO A C 1
ATOM 1420 O O . PRO A 1 204 ? 15.330 -11.661 8.143 1.00 94.94 204 PRO A O 1
ATOM 1423 N N . PRO A 1 205 ? 16.848 -13.184 8.826 1.00 92.31 205 PRO A N 1
ATOM 1424 C CA . PRO A 1 205 ? 17.782 -12.200 9.383 1.00 92.31 205 PRO A CA 1
ATOM 1425 C C . PRO A 1 205 ? 18.170 -11.066 8.424 1.00 92.31 205 PRO A C 1
ATOM 1427 O O . PRO A 1 205 ? 18.473 -9.958 8.866 1.00 92.31 205 PRO A O 1
ATOM 1430 N N . GLU A 1 206 ? 18.141 -11.301 7.110 1.00 92.56 206 GLU A N 1
ATOM 1431 C CA . GLU A 1 206 ? 18.482 -10.307 6.090 1.00 92.56 206 GLU A CA 1
ATOM 1432 C C . GLU A 1 206 ? 17.520 -9.112 6.004 1.00 92.56 206 GLU A C 1
ATOM 1434 O O . GLU A 1 206 ? 17.871 -8.103 5.385 1.00 92.56 206 GLU A O 1
ATOM 1439 N N . PHE A 1 207 ? 16.328 -9.203 6.601 1.00 91.38 207 PHE A N 1
ATOM 1440 C CA . PHE A 1 207 ? 15.407 -8.071 6.727 1.00 91.38 207 PHE A CA 1
ATOM 1441 C C . PHE A 1 207 ? 15.734 -7.193 7.947 1.00 91.38 207 PHE A C 1
ATOM 1443 O O . PHE A 1 207 ? 15.369 -6.018 7.986 1.00 91.38 207 PHE A O 1
ATOM 1450 N N . GLY A 1 208 ? 16.474 -7.713 8.928 1.00 85.19 2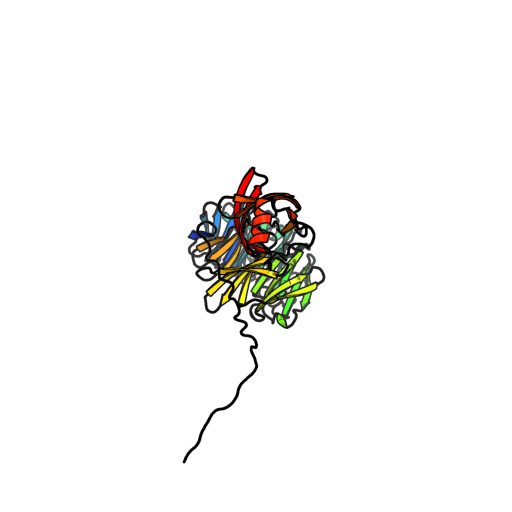08 GLY A N 1
ATOM 1451 C CA . GLY A 1 208 ? 16.620 -7.068 10.231 1.00 85.19 208 GLY A CA 1
ATOM 1452 C C . GLY A 1 208 ? 15.301 -7.038 11.017 1.00 85.19 208 GLY A C 1
ATOM 1453 O O . GLY A 1 208 ? 14.299 -7.622 10.616 1.00 85.19 208 GLY A O 1
ATOM 1454 N N . ALA A 1 209 ? 15.300 -6.357 12.165 1.00 79.00 209 ALA A N 1
ATOM 1455 C CA . ALA A 1 209 ? 14.171 -6.386 13.104 1.00 79.00 209 ALA A CA 1
ATOM 1456 C C . ALA A 1 209 ? 13.095 -5.308 12.861 1.00 79.00 209 ALA A C 1
ATOM 1458 O O . ALA A 1 209 ? 12.047 -5.336 13.500 1.00 79.00 209 ALA A O 1
ATOM 1459 N N . GLN A 1 210 ? 13.345 -4.338 11.974 1.00 82.94 210 GLN A N 1
ATOM 1460 C CA . GLN A 1 210 ? 12.457 -3.191 11.769 1.00 82.94 210 GLN A CA 1
ATOM 1461 C C . GLN A 1 210 ? 11.779 -3.248 10.403 1.00 82.94 210 GLN A C 1
ATOM 1463 O O . GLN A 1 210 ? 12.452 -3.306 9.374 1.00 82.94 210 GLN A O 1
ATOM 1468 N N . ILE A 1 211 ? 10.452 -3.128 10.412 1.00 87.62 211 ILE A N 1
ATOM 1469 C CA . ILE A 1 211 ? 9.625 -2.942 9.221 1.00 87.62 211 ILE A CA 1
ATOM 1470 C C . ILE A 1 211 ? 9.194 -1.477 9.137 1.00 87.62 211 ILE A C 1
ATOM 1472 O O . ILE A 1 211 ? 8.746 -0.905 10.129 1.00 87.62 211 ILE A O 1
ATOM 1476 N N . GLY A 1 212 ? 9.371 -0.859 7.969 1.00 83.44 212 GLY A N 1
ATOM 1477 C CA . GLY A 1 212 ? 9.039 0.549 7.732 1.00 83.44 212 GLY A CA 1
ATOM 1478 C C . GLY A 1 212 ? 7.630 0.775 7.184 1.00 83.44 212 GLY A C 1
ATOM 1479 O O . GLY A 1 212 ? 7.036 1.804 7.471 1.00 83.44 212 GLY A O 1
ATOM 1480 N N . GLY A 1 213 ? 7.108 -0.182 6.418 1.00 88.88 213 GLY A N 1
ATOM 1481 C CA . GLY A 1 213 ? 5.892 -0.094 5.610 1.00 88.88 213 GLY A CA 1
ATOM 1482 C C . GLY A 1 213 ? 5.337 -1.492 5.344 1.00 88.88 213 GLY A C 1
ATOM 1483 O O . GLY A 1 213 ? 6.134 -2.412 5.168 1.00 88.88 213 GLY A O 1
ATOM 1484 N N . ILE A 1 214 ? 4.012 -1.666 5.280 1.00 93.38 214 ILE A N 1
ATOM 1485 C CA . ILE A 1 214 ? 3.364 -2.932 4.889 1.00 93.38 214 ILE A CA 1
ATOM 1486 C C . ILE A 1 214 ? 2.171 -2.669 3.963 1.00 93.38 214 ILE A C 1
ATOM 1488 O O . ILE A 1 214 ? 1.443 -1.697 4.140 1.00 93.38 214 ILE A O 1
ATOM 1492 N N . THR A 1 215 ? 1.965 -3.519 2.959 1.00 93.75 215 THR A N 1
ATOM 1493 C CA . THR A 1 215 ? 0.830 -3.424 2.034 1.00 93.75 215 THR A CA 1
ATOM 1494 C C . THR A 1 215 ? 0.473 -4.793 1.450 1.00 93.75 215 THR A C 1
ATOM 1496 O O . THR A 1 215 ? 1.335 -5.663 1.309 1.00 93.75 215 THR A O 1
ATOM 1499 N N . ALA A 1 216 ? -0.792 -4.999 1.085 1.00 93.00 216 ALA A N 1
ATOM 1500 C CA . ALA A 1 216 ? -1.191 -6.156 0.294 1.00 93.00 216 ALA A CA 1
ATOM 1501 C C . ALA A 1 216 ? -0.806 -5.926 -1.169 1.00 93.00 216 ALA A C 1
ATOM 1503 O O . ALA A 1 216 ? -1.190 -4.930 -1.772 1.00 93.00 216 ALA A O 1
ATOM 1504 N N . GLY A 1 217 ? -0.027 -6.840 -1.737 1.00 89.38 217 GLY A N 1
ATOM 1505 C CA . GLY A 1 217 ? 0.453 -6.743 -3.104 1.00 89.38 217 GLY A CA 1
ATOM 1506 C C . GLY A 1 217 ? -0.573 -7.176 -4.147 1.00 89.38 217 GLY A C 1
ATOM 1507 O O . GLY A 1 217 ? -1.443 -8.006 -3.875 1.00 89.38 217 GLY A O 1
ATOM 1508 N N . PRO A 1 218 ? -0.407 -6.707 -5.393 1.00 80.69 218 PRO A N 1
ATOM 1509 C CA . PRO A 1 218 ? -1.287 -7.045 -6.512 1.00 80.69 218 PRO A CA 1
ATOM 1510 C C . PRO A 1 218 ? -1.118 -8.491 -7.013 1.00 80.69 218 PRO A C 1
ATOM 1512 O O . PRO A 1 218 ? -1.773 -8.905 -7.965 1.00 80.69 218 PRO A O 1
ATOM 1515 N N . ASP A 1 219 ? -0.198 -9.243 -6.417 1.00 81.50 219 ASP A N 1
ATOM 1516 C CA . ASP A 1 219 ? 0.140 -10.627 -6.729 1.00 81.50 219 ASP A CA 1
ATOM 1517 C C . ASP A 1 219 ? -0.281 -11.603 -5.617 1.00 81.50 219 ASP A C 1
ATOM 1519 O O . ASP A 1 219 ? 0.191 -12.741 -5.573 1.00 81.50 219 ASP A O 1
ATOM 1523 N N . GLY A 1 220 ? -1.133 -11.151 -4.693 1.00 86.75 220 GLY A N 1
ATOM 1524 C CA . GLY A 1 220 ? -1.657 -11.970 -3.602 1.00 86.75 220 GLY A CA 1
ATOM 1525 C C . GLY A 1 220 ? -0.691 -12.170 -2.427 1.00 86.75 220 GLY A C 1
ATOM 1526 O O . GLY A 1 220 ? -1.018 -12.914 -1.506 1.00 86.75 220 GLY A O 1
ATOM 1527 N N . GLY A 1 221 ? 0.489 -11.540 -2.447 1.00 92.62 221 GLY A N 1
ATOM 1528 C CA . GLY A 1 221 ? 1.440 -11.555 -1.333 1.00 92.62 221 GLY A CA 1
ATOM 1529 C C . GLY A 1 221 ? 1.311 -10.335 -0.421 1.00 92.62 221 GLY A C 1
ATOM 1530 O O . GLY A 1 221 ? 0.702 -9.332 -0.784 1.00 92.62 221 GLY A O 1
ATOM 1531 N N . ILE A 1 222 ? 1.941 -10.393 0.749 1.00 97.12 222 ILE A N 1
ATOM 1532 C CA . ILE A 1 222 ? 2.132 -9.235 1.626 1.00 97.12 222 ILE A CA 1
ATOM 1533 C C . ILE A 1 222 ? 3.514 -8.653 1.368 1.00 97.12 222 ILE A C 1
ATOM 1535 O O . ILE A 1 222 ? 4.519 -9.356 1.433 1.00 97.12 222 ILE A O 1
ATOM 1539 N N . TRP A 1 223 ? 3.568 -7.366 1.060 1.00 96.69 223 TRP A N 1
ATOM 1540 C CA . TRP A 1 223 ? 4.799 -6.653 0.753 1.00 96.69 223 TRP A CA 1
ATOM 1541 C C . TRP A 1 223 ? 5.140 -5.688 1.869 1.00 96.69 223 TRP A C 1
ATOM 1543 O O . TRP A 1 223 ? 4.259 -5.056 2.446 1.00 96.69 223 TRP A O 1
ATOM 1553 N N . PHE A 1 224 ? 6.426 -5.560 2.165 1.00 95.75 224 PHE A N 1
ATOM 1554 C CA . PHE A 1 224 ? 6.886 -4.712 3.250 1.00 95.75 224 PHE A CA 1
ATOM 1555 C C . PHE A 1 224 ? 8.258 -4.111 2.968 1.00 95.75 224 PHE A C 1
ATOM 1557 O O . PHE A 1 224 ? 9.038 -4.630 2.171 1.00 95.75 224 PHE A O 1
ATOM 1564 N N . THR A 1 225 ? 8.576 -3.011 3.636 1.00 93.81 225 THR A N 1
ATOM 1565 C CA . THR A 1 225 ? 9.909 -2.401 3.597 1.00 93.81 225 THR A CA 1
ATOM 1566 C C . THR A 1 225 ? 10.666 -2.746 4.866 1.00 93.81 225 THR A C 1
ATOM 1568 O O . THR A 1 225 ? 10.111 -2.750 5.961 1.00 93.81 225 THR A O 1
ATOM 1571 N N . ALA A 1 226 ? 11.953 -3.021 4.722 1.00 93.44 226 ALA A N 1
ATOM 1572 C CA . ALA A 1 226 ? 12.855 -3.361 5.806 1.00 93.44 226 ALA A CA 1
ATOM 1573 C C . ALA A 1 226 ? 14.047 -2.385 5.773 1.00 93.44 226 ALA A C 1
ATOM 1575 O O . ALA A 1 226 ? 15.064 -2.673 5.125 1.00 93.44 226 ALA A O 1
ATOM 1576 N N . PRO A 1 227 ? 13.913 -1.198 6.407 1.00 88.69 227 PRO A N 1
ATOM 1577 C CA . PRO A 1 227 ? 14.899 -0.121 6.341 1.00 88.69 227 PRO A CA 1
ATOM 1578 C C . PRO A 1 227 ? 16.313 -0.570 6.712 1.00 88.69 227 PRO A C 1
ATOM 1580 O O . PRO A 1 227 ? 17.251 -0.318 5.961 1.00 88.69 227 PRO A O 1
ATOM 1583 N N . ASN A 1 228 ? 16.453 -1.289 7.830 1.00 86.56 228 ASN A N 1
ATOM 1584 C CA . ASN A 1 228 ? 17.754 -1.693 8.375 1.00 86.56 228 ASN A CA 1
ATOM 1585 C C . ASN A 1 228 ? 18.414 -2.804 7.547 1.00 86.56 228 ASN A C 1
ATOM 1587 O O . ASN A 1 228 ? 19.638 -2.878 7.473 1.00 86.56 228 ASN A O 1
ATOM 1591 N N . GLY A 1 229 ? 17.610 -3.640 6.884 1.00 88.50 229 GLY A N 1
ATOM 1592 C CA . GLY A 1 229 ? 18.099 -4.642 5.940 1.00 88.50 229 GLY A CA 1
ATOM 1593 C C . GLY A 1 229 ? 18.453 -4.071 4.562 1.00 88.50 229 GLY A C 1
ATOM 1594 O O . GLY A 1 229 ? 19.106 -4.759 3.774 1.00 88.50 229 GLY A O 1
ATOM 1595 N N . PHE A 1 230 ? 18.044 -2.834 4.241 1.00 91.50 230 PHE A N 1
ATOM 1596 C CA . PHE A 1 230 ? 18.052 -2.279 2.879 1.00 91.50 230 PHE A CA 1
ATOM 1597 C C . PHE A 1 230 ? 17.316 -3.205 1.898 1.00 91.50 230 PHE A C 1
ATOM 1599 O O . PHE A 1 230 ? 17.857 -3.617 0.859 1.00 91.50 230 PHE A O 1
ATOM 1606 N N . ARG A 1 231 ? 16.109 -3.638 2.285 1.00 93.56 231 ARG A N 1
ATOM 1607 C CA . ARG A 1 231 ? 15.291 -4.572 1.501 1.00 93.56 231 ARG A CA 1
ATOM 1608 C C . ARG A 1 231 ? 13.847 -4.125 1.375 1.00 93.56 231 ARG A C 1
ATOM 1610 O O . ARG A 1 231 ? 13.275 -3.553 2.297 1.00 93.56 231 ARG A O 1
ATOM 1617 N N . VAL A 1 232 ? 13.238 -4.509 0.262 1.00 94.94 232 VAL A N 1
ATOM 1618 C CA . VAL A 1 232 ? 11.792 -4.736 0.188 1.00 94.94 232 VAL A CA 1
ATOM 1619 C C . VAL A 1 232 ? 11.565 -6.239 0.302 1.00 94.94 232 VAL A C 1
ATOM 1621 O O . VAL A 1 232 ? 12.237 -7.017 -0.375 1.00 94.94 232 VAL A O 1
ATOM 1624 N N . GLY A 1 233 ? 10.670 -6.651 1.189 1.00 95.50 233 GLY A N 1
ATOM 1625 C CA . GLY A 1 233 ? 10.280 -8.037 1.389 1.00 95.50 233 GLY A CA 1
ATOM 1626 C C . GLY A 1 233 ? 8.917 -8.340 0.789 1.00 95.50 233 GLY A C 1
ATOM 1627 O O . GLY A 1 233 ? 8.049 -7.473 0.694 1.00 95.50 233 GLY A O 1
ATOM 1628 N N . ARG A 1 234 ? 8.745 -9.595 0.387 1.00 96.00 234 ARG A N 1
ATOM 1629 C CA . ARG A 1 234 ? 7.477 -10.183 -0.034 1.00 96.00 234 ARG A CA 1
ATOM 1630 C C . ARG A 1 234 ? 7.268 -11.472 0.742 1.00 96.00 234 ARG A C 1
ATOM 1632 O O . ARG A 1 234 ? 8.135 -12.336 0.695 1.00 96.00 234 ARG A O 1
ATOM 1639 N N . LEU A 1 235 ? 6.123 -11.605 1.390 1.00 97.19 235 LEU A N 1
ATOM 1640 C CA . LEU A 1 235 ? 5.639 -12.822 2.023 1.00 97.19 235 LEU A CA 1
ATOM 1641 C C . LEU A 1 235 ? 4.524 -13.414 1.155 1.00 97.19 235 LEU A C 1
ATOM 1643 O O . LEU A 1 235 ? 3.512 -12.760 0.898 1.00 97.19 235 LEU A O 1
ATOM 1647 N N . SER A 1 236 ? 4.723 -14.628 0.648 1.00 93.44 236 SER A N 1
ATOM 1648 C CA . SER A 1 236 ? 3.706 -15.330 -0.138 1.00 93.44 236 SER A CA 1
ATOM 1649 C C . SER A 1 236 ? 2.567 -15.836 0.754 1.00 93.44 236 SER A C 1
ATOM 1651 O O . SER A 1 236 ? 2.726 -15.987 1.964 1.00 93.44 236 SER A O 1
ATOM 1653 N N . SER A 1 237 ? 1.430 -16.190 0.152 1.00 87.44 237 SER A N 1
ATOM 1654 C CA . SER A 1 237 ? 0.317 -16.842 0.860 1.00 87.44 237 SER A CA 1
ATOM 1655 C C . SER A 1 237 ? 0.684 -18.195 1.485 1.00 87.44 237 SER A C 1
ATOM 1657 O O . SER A 1 237 ? -0.041 -18.690 2.342 1.00 87.44 237 SER A O 1
ATOM 1659 N N . LYS A 1 238 ? 1.815 -18.787 1.079 1.00 88.75 238 LYS A N 1
ATOM 1660 C CA . LYS A 1 238 ? 2.370 -20.019 1.653 1.00 88.75 238 LYS A CA 1
ATOM 1661 C C . LYS A 1 238 ? 3.339 -19.761 2.812 1.00 88.75 238 LYS A C 1
ATOM 1663 O O . LYS A 1 238 ? 3.900 -20.710 3.343 1.00 88.75 238 LYS A O 1
ATOM 1668 N N . GLY A 1 239 ? 3.559 -18.501 3.188 1.00 91.50 239 GLY A N 1
ATOM 1669 C CA . GLY A 1 239 ? 4.509 -18.133 4.236 1.00 91.50 239 GLY A CA 1
ATOM 1670 C C . GLY A 1 239 ? 5.965 -18.044 3.767 1.00 91.50 239 GLY A C 1
ATOM 1671 O O . GLY A 1 239 ? 6.870 -18.043 4.595 1.00 91.50 239 GLY A O 1
ATOM 1672 N N . GLU A 1 240 ? 6.219 -17.974 2.456 1.00 94.62 240 GLU A N 1
ATOM 1673 C CA . GLU A 1 240 ? 7.582 -17.917 1.910 1.00 94.62 240 GLU A CA 1
ATOM 1674 C C . GLU A 1 240 ? 8.040 -16.470 1.710 1.00 94.62 240 GLU A C 1
ATOM 1676 O O . GLU A 1 240 ? 7.334 -15.667 1.092 1.00 94.62 240 GLU A O 1
ATOM 1681 N N . PHE A 1 241 ? 9.251 -16.153 2.170 1.00 96.00 241 PHE A N 1
ATOM 1682 C CA . PHE A 1 241 ? 9.844 -14.829 2.007 1.00 96.00 241 PHE A CA 1
ATOM 1683 C C . PHE A 1 241 ? 10.673 -14.708 0.723 1.00 96.00 241 PHE A C 1
ATOM 1685 O O . PHE A 1 241 ? 11.414 -15.606 0.333 1.00 96.00 241 PHE A O 1
ATOM 1692 N N . THR A 1 242 ? 10.595 -13.548 0.077 1.00 93.75 242 THR A N 1
ATOM 1693 C CA . THR A 1 242 ? 11.496 -13.121 -1.001 1.00 93.75 242 THR A CA 1
ATOM 1694 C C . THR A 1 242 ? 12.030 -11.729 -0.684 1.00 93.75 242 THR A C 1
ATOM 1696 O O . THR A 1 242 ? 11.257 -10.836 -0.337 1.00 93.75 242 THR A O 1
ATOM 1699 N N . ALA A 1 243 ? 13.345 -11.533 -0.810 1.00 92.50 243 ALA A N 1
ATOM 1700 C CA . ALA A 1 243 ? 14.014 -10.274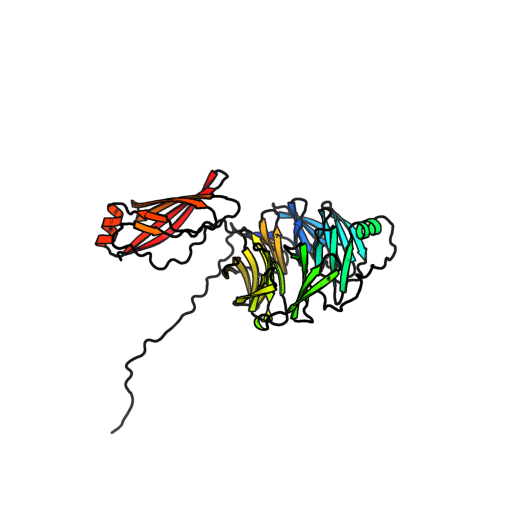 -0.491 1.00 92.50 243 ALA A CA 1
ATOM 1701 C C . ALA A 1 243 ? 14.550 -9.574 -1.749 1.00 92.50 243 ALA A C 1
ATOM 1703 O O . ALA A 1 243 ? 15.318 -10.152 -2.519 1.00 92.50 243 ALA A O 1
ATOM 1704 N N . TYR A 1 244 ? 14.224 -8.292 -1.909 1.00 89.44 244 TYR A N 1
ATOM 1705 C CA . TYR A 1 244 ? 14.710 -7.436 -2.990 1.00 89.44 244 TYR A CA 1
ATOM 1706 C C . TYR A 1 244 ? 15.666 -6.387 -2.429 1.00 89.44 244 TYR A C 1
ATOM 1708 O O . TYR A 1 244 ? 15.293 -5.602 -1.558 1.00 89.44 244 TYR A O 1
ATOM 1716 N N . ARG A 1 245 ? 16.912 -6.371 -2.915 1.00 89.12 245 ARG A N 1
ATOM 1717 C CA . ARG A 1 245 ? 17.928 -5.389 -2.501 1.00 89.12 245 ARG A CA 1
ATOM 1718 C C . ARG A 1 245 ? 17.555 -3.985 -2.955 1.00 89.12 245 ARG A C 1
ATOM 1720 O O . ARG A 1 245 ? 17.264 -3.781 -4.129 1.00 89.12 245 ARG A O 1
ATOM 1727 N N . THR A 1 246 ? 17.634 -3.027 -2.039 1.00 85.94 246 THR A N 1
ATOM 1728 C CA . THR A 1 246 ? 17.535 -1.599 -2.341 1.00 85.94 246 THR A CA 1
ATOM 1729 C C . THR A 1 246 ? 18.894 -0.926 -2.178 1.00 85.94 246 THR A C 1
ATOM 1731 O O . THR A 1 246 ? 19.783 -1.437 -1.497 1.00 85.94 246 THR A O 1
ATOM 1734 N N . SER A 1 247 ? 19.069 0.222 -2.833 1.00 82.56 247 SER A N 1
ATOM 1735 C CA . SER A 1 247 ? 20.292 1.026 -2.710 1.00 82.56 247 SER A CA 1
ATOM 1736 C C . SER A 1 247 ? 20.319 1.866 -1.432 1.00 82.56 247 SER A C 1
ATOM 1738 O O . SER A 1 247 ? 21.399 2.175 -0.941 1.00 82.56 247 SER A O 1
ATOM 1740 N N . TRP A 1 248 ? 19.145 2.205 -0.892 1.00 86.69 248 TRP A N 1
ATOM 1741 C CA . TRP A 1 248 ? 18.966 3.043 0.297 1.00 86.69 248 TRP A CA 1
ATOM 1742 C C . TRP A 1 248 ? 17.775 2.563 1.127 1.00 86.69 248 TRP A C 1
ATOM 1744 O O . TRP A 1 248 ? 17.085 1.631 0.707 1.00 86.69 248 TRP A O 1
ATOM 1754 N N . ASN A 1 249 ? 17.539 3.185 2.283 1.00 88.25 249 ASN A N 1
ATOM 1755 C CA . ASN A 1 249 ? 16.511 2.802 3.250 1.00 88.25 249 ASN A CA 1
ATOM 1756 C C . ASN A 1 249 ? 15.107 2.963 2.645 1.00 88.25 249 ASN A C 1
ATOM 1758 O O . ASN A 1 249 ? 14.682 4.103 2.429 1.00 88.25 249 ASN A O 1
ATOM 1762 N N . PRO A 1 250 ? 14.371 1.870 2.373 1.00 91.12 250 PRO A N 1
ATOM 1763 C CA . PRO A 1 250 ? 12.972 1.971 1.991 1.00 91.12 250 PRO A CA 1
ATOM 1764 C C . PRO A 1 250 ? 12.117 2.265 3.229 1.00 91.12 250 PRO A C 1
ATOM 1766 O O . PRO A 1 250 ? 12.365 1.699 4.291 1.00 91.12 250 PRO A O 1
ATOM 1769 N N . TYR A 1 251 ? 11.118 3.135 3.098 1.00 85.31 251 TYR A N 1
ATOM 1770 C CA . TYR A 1 251 ? 10.263 3.569 4.206 1.00 85.31 251 TYR A CA 1
ATOM 1771 C C . TYR A 1 251 ? 8.791 3.253 3.926 1.00 85.31 251 TYR A C 1
ATOM 1773 O O . TYR A 1 251 ? 8.329 2.171 4.271 1.00 85.31 251 TYR A O 1
ATOM 1781 N N . ALA A 1 252 ? 8.070 4.139 3.242 1.00 88.19 252 ALA A N 1
ATOM 1782 C CA . ALA A 1 252 ? 6.667 3.932 2.898 1.00 88.19 252 ALA A CA 1
ATOM 1783 C C . ALA A 1 252 ? 6.511 3.033 1.657 1.00 88.19 252 ALA A C 1
ATOM 1785 O O . ALA A 1 252 ? 7.388 3.015 0.789 1.00 88.19 252 ALA A O 1
ATOM 1786 N N . ILE A 1 253 ? 5.399 2.297 1.578 1.00 92.00 253 ILE A N 1
ATOM 1787 C CA . ILE A 1 253 ? 5.088 1.337 0.510 1.00 92.00 253 ILE A CA 1
ATOM 1788 C C . ILE A 1 253 ? 3.585 1.280 0.251 1.00 92.00 253 ILE A C 1
ATOM 1790 O O . ILE A 1 253 ? 2.788 1.362 1.180 1.00 92.00 253 ILE A O 1
ATOM 1794 N N . THR A 1 254 ? 3.197 1.105 -1.007 1.00 91.94 254 THR A N 1
ATOM 1795 C CA . THR A 1 254 ? 1.811 0.875 -1.405 1.00 91.94 254 THR A CA 1
ATOM 1796 C C . THR A 1 254 ? 1.755 -0.005 -2.646 1.00 91.94 254 THR A C 1
ATOM 1798 O O . THR A 1 254 ? 2.613 0.083 -3.533 1.00 91.94 254 THR A O 1
ATOM 1801 N N . ALA A 1 255 ? 0.757 -0.880 -2.723 1.00 89.06 255 ALA A N 1
ATOM 1802 C CA . ALA A 1 255 ? 0.402 -1.484 -3.993 1.00 89.06 255 ALA A CA 1
ATOM 1803 C C . ALA A 1 255 ? -0.204 -0.402 -4.873 1.00 89.06 255 ALA A C 1
ATOM 1805 O O . ALA A 1 255 ? -1.170 0.252 -4.503 1.00 89.06 255 ALA A O 1
ATOM 1806 N N . GLY A 1 256 ? 0.404 -0.205 -6.031 1.00 77.88 256 GLY A N 1
ATOM 1807 C CA . GLY A 1 256 ? 0.006 0.823 -6.962 1.00 77.88 256 GLY A CA 1
ATOM 1808 C C . GLY A 1 256 ? -0.401 0.260 -8.315 1.00 77.88 256 GLY A C 1
ATOM 1809 O O . GLY A 1 256 ? -0.372 -0.952 -8.560 1.00 77.88 256 GLY A O 1
ATOM 1810 N N . PRO A 1 257 ? -0.753 1.160 -9.235 1.00 69.50 257 PRO A N 1
ATOM 1811 C CA . PRO A 1 257 ? -1.207 0.815 -10.570 1.00 69.50 257 PRO A CA 1
ATOM 1812 C C . PRO A 1 257 ? -0.226 -0.085 -11.327 1.00 69.50 257 PRO A C 1
ATOM 1814 O O . PRO A 1 257 ? 1.000 -0.045 -11.150 1.00 69.50 257 PRO A O 1
ATOM 1817 N N . SER A 1 258 ? -0.788 -0.839 -12.273 1.00 65.69 258 SER A N 1
ATOM 1818 C CA . SER A 1 258 ? -0.061 -1.740 -13.170 1.00 65.69 258 SER A CA 1
ATOM 1819 C C . SER A 1 258 ? 0.663 -2.898 -12.466 1.00 65.69 258 SER A C 1
ATOM 1821 O O . SER A 1 258 ? 1.816 -3.192 -12.805 1.00 65.69 258 SER A O 1
ATOM 1823 N N . HIS A 1 259 ? -0.001 -3.516 -11.479 1.00 70.06 259 HIS A N 1
ATOM 1824 C CA . HIS A 1 259 ? 0.502 -4.627 -10.656 1.00 70.06 259 HIS A CA 1
ATOM 1825 C C . HIS A 1 259 ? 1.933 -4.398 -10.157 1.00 70.06 259 HIS A C 1
ATOM 1827 O O . HIS A 1 259 ? 2.797 -5.272 -10.246 1.00 70.06 259 HIS A O 1
ATOM 1833 N N . ALA A 1 260 ? 2.195 -3.188 -9.669 1.00 79.75 260 ALA A N 1
ATOM 1834 C CA . ALA A 1 260 ? 3.490 -2.815 -9.139 1.00 79.75 260 ALA A CA 1
ATOM 1835 C C . ALA A 1 260 ? 3.376 -2.401 -7.682 1.00 79.75 260 ALA A C 1
ATOM 1837 O O . ALA A 1 260 ? 2.372 -1.860 -7.229 1.00 79.75 260 ALA A O 1
ATOM 1838 N N . ILE A 1 261 ? 4.462 -2.623 -6.972 1.00 88.12 261 ILE A N 1
ATOM 1839 C CA . ILE A 1 261 ? 4.696 -2.080 -5.654 1.00 88.12 261 ILE A CA 1
ATOM 1840 C C . ILE A 1 261 ? 5.428 -0.762 -5.825 1.00 88.12 261 ILE A C 1
ATOM 1842 O O . ILE A 1 261 ? 6.442 -0.685 -6.521 1.00 88.12 261 ILE A O 1
ATOM 1846 N N . TRP A 1 262 ? 4.907 0.271 -5.187 1.00 91.06 262 TRP A N 1
ATOM 1847 C CA . TRP A 1 262 ? 5.526 1.579 -5.131 1.00 91.06 262 TRP A CA 1
ATOM 1848 C C . TRP A 1 262 ? 6.054 1.801 -3.727 1.00 91.06 262 TRP A C 1
ATOM 1850 O O . TRP A 1 262 ? 5.382 1.468 -2.757 1.00 91.06 262 TRP A O 1
ATOM 1860 N N . PHE A 1 263 ? 7.270 2.316 -3.604 1.00 91.38 263 PHE A N 1
ATOM 1861 C CA . PHE A 1 263 ? 7.859 2.606 -2.305 1.00 91.38 263 PHE A CA 1
ATOM 1862 C C . PHE A 1 263 ? 8.795 3.804 -2.367 1.00 91.38 263 PHE A C 1
ATOM 1864 O O . PHE A 1 263 ? 9.352 4.132 -3.412 1.00 91.38 263 PHE A O 1
ATOM 1871 N N . ALA A 1 264 ? 8.970 4.459 -1.228 1.00 89.62 264 ALA A N 1
ATOM 1872 C CA . ALA A 1 264 ? 9.859 5.593 -1.072 1.00 89.62 264 ALA A CA 1
ATOM 1873 C C . ALA A 1 264 ? 11.158 5.114 -0.430 1.00 89.62 264 ALA A C 1
ATOM 1875 O O . ALA A 1 264 ? 11.139 4.313 0.503 1.00 89.62 264 ALA A O 1
ATOM 1876 N N . MET A 1 265 ? 12.280 5.625 -0.919 1.00 89.50 265 MET A N 1
ATOM 1877 C CA . MET A 1 265 ? 13.595 5.455 -0.322 1.00 89.50 265 MET A CA 1
ATOM 1878 C C . MET A 1 265 ? 14.180 6.806 0.058 1.00 89.50 265 MET A C 1
ATOM 1880 O O . MET A 1 265 ? 13.925 7.804 -0.622 1.00 89.50 265 MET A O 1
ATOM 1884 N N . THR A 1 266 ? 15.014 6.815 1.095 1.00 85.44 266 THR A N 1
ATOM 1885 C CA . THR A 1 266 ? 15.748 8.011 1.510 1.00 85.44 266 THR A CA 1
ATOM 1886 C C . THR A 1 266 ? 17.227 7.734 1.758 1.00 85.44 266 THR A C 1
ATOM 1888 O O . THR A 1 266 ? 17.588 6.695 2.311 1.00 85.44 266 THR A O 1
ATOM 1891 N N . ASP A 1 267 ? 18.075 8.676 1.347 1.00 85.19 267 ASP A N 1
ATOM 1892 C CA . ASP A 1 267 ? 19.509 8.720 1.647 1.00 85.19 267 ASP A CA 1
ATOM 1893 C C . ASP A 1 267 ? 19.906 10.135 2.055 1.00 85.19 267 ASP A C 1
ATOM 1895 O O . ASP A 1 267 ? 19.916 11.046 1.224 1.00 85.19 267 ASP A O 1
ATOM 1899 N N . ARG A 1 268 ? 20.201 10.337 3.345 1.00 83.69 268 ARG A N 1
ATOM 1900 C CA . ARG A 1 268 ? 20.642 11.632 3.905 1.00 83.69 268 ARG A CA 1
ATOM 1901 C C . ARG A 1 268 ? 19.795 12.827 3.424 1.00 83.69 268 ARG A C 1
ATOM 1903 O O . ARG A 1 268 ? 20.327 13.876 3.075 1.00 83.69 268 ARG A O 1
ATOM 1910 N N . GLY A 1 269 ? 18.471 12.652 3.372 1.00 79.69 269 GLY A N 1
ATOM 1911 C CA . GLY A 1 269 ? 17.517 13.690 2.960 1.00 79.69 269 GLY A CA 1
ATOM 1912 C C . GLY A 1 269 ? 17.187 13.731 1.463 1.00 79.69 269 GLY A C 1
ATOM 1913 O O . GLY A 1 269 ? 16.330 14.516 1.062 1.00 79.69 269 GLY A O 1
ATOM 1914 N N . ARG A 1 270 ? 17.802 12.883 0.628 1.00 84.88 270 ARG A N 1
ATOM 1915 C CA . ARG A 1 270 ? 17.398 12.687 -0.774 1.00 84.88 270 ARG A CA 1
ATOM 1916 C C . ARG A 1 270 ? 16.299 11.644 -0.858 1.00 84.88 270 ARG A C 1
ATOM 1918 O O . ARG A 1 270 ? 16.513 10.515 -0.433 1.00 84.88 270 ARG A O 1
ATOM 1925 N N . TRP A 1 271 ? 15.171 11.997 -1.466 1.00 85.56 271 TRP A N 1
ATOM 1926 C CA . TRP A 1 271 ? 14.014 11.114 -1.582 1.00 85.56 271 TRP A CA 1
ATOM 1927 C C . TRP A 1 271 ? 13.857 10.583 -3.001 1.00 85.56 271 TRP A C 1
ATOM 1929 O O . TRP A 1 271 ? 13.971 11.313 -3.986 1.00 85.56 271 TRP A O 1
ATOM 1939 N N . THR A 1 272 ? 13.630 9.277 -3.102 1.00 86.00 272 THR A N 1
ATOM 1940 C CA . THR A 1 272 ? 13.423 8.580 -4.372 1.00 86.00 272 THR A CA 1
ATOM 1941 C C . THR A 1 272 ? 12.181 7.718 -4.280 1.00 86.00 272 THR A C 1
ATOM 1943 O O . THR A 1 272 ? 12.056 6.906 -3.368 1.00 86.00 272 THR A O 1
ATOM 1946 N N . ILE A 1 273 ? 11.287 7.852 -5.247 1.00 87.12 273 ILE A N 1
ATOM 1947 C CA . ILE A 1 273 ? 10.163 6.946 -5.439 1.00 87.12 273 ILE A CA 1
ATOM 1948 C C . ILE A 1 273 ? 10.603 5.825 -6.357 1.00 87.12 273 ILE A C 1
ATOM 1950 O O . ILE A 1 273 ? 11.262 6.050 -7.373 1.00 87.12 273 ILE A O 1
ATOM 1954 N N . VAL A 1 274 ? 10.237 4.609 -5.988 1.00 85.50 274 VAL A N 1
ATOM 1955 C CA . VAL A 1 274 ? 10.561 3.400 -6.721 1.00 85.50 274 VAL A CA 1
ATOM 1956 C C . VAL A 1 274 ? 9.276 2.703 -7.090 1.00 85.50 274 VAL A C 1
ATOM 1958 O O . VAL A 1 274 ? 8.439 2.444 -6.234 1.00 85.50 274 VAL A O 1
ATOM 1961 N N . ARG A 1 275 ? 9.152 2.349 -8.362 1.00 84.44 275 ARG A N 1
ATOM 1962 C CA . ARG A 1 275 ? 8.150 1.405 -8.850 1.00 84.44 275 ARG A CA 1
ATOM 1963 C C . ARG A 1 275 ? 8.855 0.091 -9.093 1.00 84.44 275 ARG A C 1
ATOM 1965 O O . ARG A 1 275 ? 9.816 0.049 -9.860 1.00 84.44 275 ARG A O 1
ATOM 1972 N N . MET A 1 276 ? 8.350 -0.977 -8.505 1.00 80.12 276 MET A N 1
ATOM 1973 C CA . MET A 1 276 ? 8.866 -2.324 -8.667 1.00 80.12 276 MET A CA 1
ATOM 1974 C C . MET A 1 276 ? 7.747 -3.270 -9.083 1.00 80.12 276 MET A C 1
ATOM 1976 O O . MET A 1 276 ? 6.710 -3.340 -8.435 1.00 80.12 276 MET A O 1
ATOM 1980 N N . VAL A 1 277 ? 7.954 -4.029 -10.154 1.00 77.81 277 VAL A N 1
ATOM 1981 C CA . VAL A 1 277 ? 7.071 -5.168 -10.466 1.00 77.81 277 VAL A CA 1
ATOM 1982 C C . VAL A 1 277 ? 7.500 -6.398 -9.659 1.00 77.81 277 VAL A C 1
ATOM 1984 O O . VAL A 1 277 ? 8.691 -6.514 -9.366 1.00 77.81 277 VAL A O 1
ATOM 1987 N N . PRO A 1 278 ? 6.604 -7.359 -9.364 1.00 67.12 278 PRO A N 1
ATOM 1988 C CA . PRO A 1 278 ? 6.939 -8.560 -8.593 1.00 67.12 278 PRO A CA 1
ATOM 1989 C C . PRO A 1 278 ? 8.128 -9.372 -9.123 1.00 67.12 278 PRO A C 1
ATOM 1991 O O . PRO A 1 278 ? 8.826 -10.009 -8.350 1.00 67.12 278 PRO A O 1
ATOM 1994 N N . ALA A 1 279 ? 8.424 -9.304 -10.424 1.00 66.56 279 ALA A N 1
ATOM 1995 C CA . ALA A 1 279 ? 9.622 -9.915 -11.009 1.00 66.56 279 ALA A CA 1
ATOM 1996 C C . ALA A 1 279 ? 10.953 -9.227 -10.610 1.00 66.56 279 ALA A C 1
ATOM 1998 O O . ALA A 1 279 ? 12.019 -9.658 -11.042 1.00 66.56 279 ALA A O 1
ATOM 1999 N N . GLY A 1 280 ? 10.912 -8.141 -9.828 1.00 64.50 280 GLY A N 1
ATOM 2000 C CA . GLY A 1 280 ? 12.077 -7.428 -9.297 1.00 64.50 280 GLY A CA 1
ATOM 2001 C C . GLY A 1 280 ? 12.603 -6.279 -10.164 1.00 64.50 280 GLY A C 1
ATOM 2002 O O . GLY A 1 280 ? 13.595 -5.650 -9.798 1.00 64.50 280 GLY A O 1
ATOM 2003 N N . TYR A 1 281 ? 11.970 -5.963 -11.301 1.00 68.38 281 TYR A N 1
ATOM 2004 C CA . TYR A 1 281 ? 12.384 -4.810 -12.110 1.00 68.38 281 TYR A CA 1
ATOM 2005 C C . TYR A 1 281 ? 11.961 -3.502 -11.443 1.00 68.38 281 TYR A C 1
ATOM 2007 O O . TYR A 1 281 ? 10.772 -3.283 -11.213 1.00 68.38 281 TYR A O 1
ATOM 2015 N N . MET A 1 282 ? 12.939 -2.632 -11.186 1.00 74.31 282 MET A N 1
ATOM 2016 C CA . MET A 1 282 ? 12.762 -1.355 -10.497 1.00 74.31 282 MET A CA 1
ATOM 2017 C C . MET A 1 282 ? 12.962 -0.163 -11.442 1.00 74.31 282 MET A C 1
ATOM 2019 O O . MET A 1 282 ? 13.828 -0.175 -12.316 1.00 74.31 282 MET A O 1
ATOM 2023 N N . SER A 1 283 ? 12.156 0.877 -11.251 1.00 73.00 283 SER A N 1
ATOM 2024 C CA . SER A 1 283 ? 12.275 2.197 -11.881 1.00 73.00 283 SER A CA 1
ATOM 2025 C C . SER A 1 283 ? 12.298 3.266 -10.793 1.00 73.00 283 SER A C 1
ATOM 2027 O O . SER A 1 283 ? 11.609 3.101 -9.790 1.00 73.00 283 SER A O 1
ATOM 2029 N N . TYR A 1 284 ? 13.082 4.329 -10.981 1.00 75.50 284 TYR A N 1
ATOM 2030 C CA . TYR A 1 284 ? 13.427 5.284 -9.924 1.00 75.50 284 TYR A CA 1
ATOM 2031 C C . TYR A 1 284 ? 13.144 6.726 -10.360 1.00 75.50 284 TYR A C 1
ATOM 2033 O O . TYR A 1 284 ? 13.549 7.132 -11.454 1.00 75.50 284 TYR A O 1
ATOM 2041 N N . TRP A 1 285 ? 12.535 7.510 -9.471 1.00 77.00 285 TRP A N 1
ATOM 2042 C CA . TRP A 1 285 ? 12.298 8.944 -9.647 1.00 77.00 285 TRP A CA 1
ATOM 2043 C C . TRP A 1 285 ? 12.746 9.709 -8.418 1.00 77.00 285 TRP A C 1
ATOM 2045 O O . TRP A 1 285 ? 12.303 9.414 -7.311 1.00 77.00 285 TRP A O 1
ATOM 2055 N N . GLN A 1 286 ? 13.611 10.700 -8.602 1.00 79.25 286 GLN A N 1
ATOM 2056 C CA . GLN A 1 286 ? 13.953 11.605 -7.510 1.00 79.25 286 GLN A CA 1
ATOM 2057 C C . GLN A 1 286 ? 12.828 12.612 -7.318 1.00 79.25 286 GLN A C 1
ATOM 2059 O O . GLN A 1 286 ? 12.349 13.203 -8.287 1.00 79.25 286 GLN A O 1
ATOM 2064 N N . VAL A 1 287 ? 12.432 12.804 -6.062 1.00 78.06 287 VAL A N 1
ATOM 2065 C CA . VAL A 1 287 ? 11.389 13.755 -5.680 1.00 78.06 287 VAL A CA 1
ATOM 2066 C C . VAL A 1 287 ? 11.938 14.758 -4.664 1.00 78.06 287 VAL A C 1
ATOM 2068 O O . VAL A 1 287 ? 12.759 14.392 -3.818 1.00 78.06 287 VAL A O 1
ATOM 2071 N N . PRO A 1 288 ? 11.519 16.032 -4.734 1.00 78.62 288 PRO A N 1
ATOM 2072 C CA . PRO A 1 288 ? 11.917 17.030 -3.752 1.00 78.62 288 PRO A CA 1
ATOM 2073 C C . PRO A 1 288 ? 11.192 16.807 -2.420 1.00 78.62 288 PRO A C 1
ATOM 2075 O O . PRO A 1 288 ? 10.006 16.469 -2.410 1.00 78.62 288 PRO A O 1
ATOM 2078 N N . GLY A 1 289 ? 11.897 17.079 -1.318 1.00 77.75 289 GLY A N 1
ATOM 2079 C CA . GLY A 1 289 ? 11.344 17.100 0.038 1.00 77.75 289 GLY A CA 1
ATOM 2080 C C . GLY A 1 289 ? 11.042 15.721 0.638 1.00 77.75 289 GLY A C 1
ATOM 2081 O O . GLY A 1 289 ? 11.126 14.703 -0.053 1.00 77.75 289 GLY A O 1
ATOM 2082 N N . PRO A 1 290 ? 10.715 15.676 1.941 1.00 83.25 290 PRO A N 1
ATOM 2083 C CA . PRO A 1 290 ? 10.400 14.436 2.624 1.00 83.25 290 PRO A CA 1
ATOM 2084 C C . PRO A 1 290 ? 9.045 13.874 2.215 1.00 83.25 290 PRO A C 1
ATOM 2086 O O . PRO A 1 290 ? 8.042 14.584 2.193 1.00 83.25 290 PRO A O 1
ATOM 2089 N N . VAL A 1 291 ? 9.024 12.571 1.937 1.00 84.50 291 VAL A N 1
ATOM 2090 C CA . VAL A 1 291 ? 7.790 11.809 1.730 1.00 84.50 291 VAL A CA 1
ATOM 2091 C C . VAL A 1 291 ? 7.331 11.297 3.092 1.00 84.50 291 VAL A C 1
ATOM 2093 O O . VAL A 1 291 ? 8.033 10.515 3.732 1.00 84.50 291 VAL A O 1
ATOM 2096 N N . ARG A 1 292 ? 6.165 11.760 3.542 1.00 82.81 292 ARG A N 1
ATOM 2097 C CA . ARG A 1 292 ? 5.554 11.402 4.831 1.00 82.81 292 ARG A CA 1
ATOM 2098 C C . ARG A 1 292 ? 4.643 10.189 4.724 1.00 82.81 292 ARG A C 1
ATOM 2100 O O . ARG A 1 292 ? 4.666 9.325 5.590 1.00 82.81 292 ARG A O 1
ATOM 2107 N N . GLY A 1 293 ? 3.889 10.110 3.635 1.00 80.69 293 GLY A N 1
ATOM 2108 C CA . GLY A 1 293 ? 2.946 9.034 3.370 1.00 80.69 293 GLY A CA 1
ATOM 2109 C C . GLY A 1 293 ? 2.810 8.787 1.877 1.00 80.69 293 GLY A C 1
ATOM 2110 O O . GLY A 1 293 ? 3.214 9.616 1.057 1.00 80.69 293 GLY A O 1
ATOM 2111 N N . MET A 1 294 ? 2.244 7.638 1.526 1.00 87.50 294 MET A N 1
ATOM 2112 C CA . MET A 1 294 ? 1.809 7.372 0.163 1.00 87.50 294 MET A CA 1
ATOM 2113 C C . MET A 1 294 ? 0.520 6.567 0.151 1.00 87.50 294 MET A C 1
ATOM 2115 O O . MET A 1 294 ? 0.249 5.810 1.080 1.00 87.50 294 MET A O 1
ATOM 2119 N N . GLY A 1 295 ? -0.218 6.685 -0.941 1.00 88.44 295 GLY A N 1
ATOM 2120 C CA . GLY A 1 295 ? -1.411 5.896 -1.195 1.00 88.44 295 GLY A CA 1
ATOM 2121 C C . GLY A 1 295 ? -1.776 5.920 -2.668 1.00 88.44 295 GLY A C 1
ATOM 2122 O O . GLY A 1 295 ? -1.112 6.573 -3.475 1.00 88.44 295 GLY A O 1
ATOM 2123 N N . VAL A 1 296 ? -2.834 5.201 -3.018 1.00 87.44 296 VAL A N 1
ATOM 2124 C CA . VAL A 1 296 ? -3.407 5.229 -4.363 1.00 87.44 296 VAL A CA 1
ATOM 2125 C C . VAL A 1 296 ? -4.715 5.996 -4.318 1.00 87.44 296 VAL A C 1
ATOM 2127 O O . VAL A 1 296 ? -5.542 5.772 -3.434 1.00 87.44 296 VAL A O 1
ATOM 2130 N N . GLY A 1 297 ? -4.874 6.919 -5.258 1.00 85.06 297 GLY A N 1
ATOM 2131 C CA . GLY A 1 297 ? -6.100 7.679 -5.417 1.00 85.06 297 GLY A CA 1
ATOM 2132 C C . GLY A 1 297 ? -7.164 6.944 -6.227 1.00 85.06 297 GLY A C 1
ATOM 2133 O O . GLY A 1 297 ? -6.889 5.919 -6.850 1.00 85.06 297 GLY A O 1
ATOM 2134 N N . PRO A 1 298 ? -8.382 7.498 -6.267 1.00 81.38 298 PRO A N 1
ATOM 2135 C CA . PRO A 1 298 ? -9.493 6.930 -7.025 1.00 81.38 298 PRO A CA 1
ATOM 2136 C C . PRO A 1 298 ? -9.272 6.978 -8.546 1.00 81.38 298 PRO A C 1
ATOM 2138 O O . PRO A 1 298 ? -9.887 6.209 -9.275 1.00 81.38 298 PRO A O 1
ATOM 2141 N N . ASP A 1 299 ? -8.356 7.819 -9.034 1.00 77.06 299 ASP A N 1
ATOM 2142 C CA . ASP A 1 299 ? -7.900 7.843 -10.432 1.00 77.06 299 ASP A CA 1
ATOM 2143 C C . ASP A 1 299 ? -6.808 6.796 -10.737 1.00 77.06 299 ASP A C 1
ATOM 2145 O O . ASP A 1 299 ? -6.238 6.775 -11.830 1.00 77.06 299 ASP A O 1
ATOM 2149 N N . GLY A 1 300 ? -6.480 5.936 -9.767 1.00 79.00 300 GLY A N 1
ATOM 2150 C CA . GLY A 1 300 ? -5.434 4.927 -9.882 1.00 79.00 300 GLY A CA 1
ATOM 2151 C C . GLY A 1 300 ? -4.015 5.496 -9.851 1.00 79.00 300 GLY A C 1
ATOM 2152 O O . GLY A 1 300 ? -3.065 4.742 -10.068 1.00 79.00 300 GLY A O 1
ATOM 2153 N N . ALA A 1 301 ? -3.832 6.795 -9.592 1.00 83.56 301 ALA A N 1
ATOM 2154 C CA . ALA A 1 301 ? -2.515 7.404 -9.456 1.00 83.56 301 ALA A CA 1
ATOM 2155 C C . ALA A 1 301 ? -1.916 7.186 -8.064 1.00 83.56 301 ALA A C 1
ATOM 2157 O O . ALA A 1 301 ? -2.628 6.959 -7.087 1.00 83.56 301 ALA A O 1
ATOM 2158 N N . VAL A 1 302 ? -0.587 7.264 -7.967 1.00 87.88 302 VAL A N 1
ATOM 2159 C CA . VAL A 1 302 ? 0.102 7.227 -6.671 1.00 87.88 302 VAL A CA 1
ATOM 2160 C C . VAL A 1 302 ? 0.175 8.643 -6.127 1.00 87.88 302 VAL A C 1
ATOM 2162 O O . VAL A 1 302 ? 0.665 9.538 -6.808 1.00 87.88 302 VAL A O 1
ATOM 2165 N N . TYR A 1 303 ? -0.280 8.842 -4.898 1.00 89.56 303 TYR A N 1
ATOM 2166 C CA . TYR A 1 303 ? -0.216 10.114 -4.193 1.00 89.56 303 TYR A CA 1
ATOM 2167 C C . TYR A 1 303 ? 0.810 10.041 -3.079 1.00 89.56 303 TYR A C 1
ATOM 2169 O O . TYR A 1 303 ? 0.903 9.037 -2.375 1.00 89.56 303 TYR A O 1
ATOM 2177 N N . LEU A 1 304 ? 1.569 11.118 -2.920 1.00 88.56 304 LEU A N 1
ATOM 2178 C CA . LEU A 1 304 ? 2.589 11.272 -1.896 1.00 88.56 304 LEU A CA 1
ATOM 2179 C C . LEU A 1 304 ? 2.248 12.469 -1.026 1.00 88.56 304 LEU A C 1
ATOM 2181 O O . LEU A 1 304 ? 2.129 13.583 -1.538 1.00 88.56 304 LEU A O 1
ATOM 2185 N N . THR A 1 305 ? 2.172 12.256 0.280 1.00 86.38 305 THR A N 1
ATOM 2186 C CA . THR A 1 305 ? 2.096 13.353 1.245 1.00 86.38 305 THR A CA 1
ATOM 2187 C C . THR A 1 305 ? 3.496 13.868 1.523 1.00 86.38 305 THR A C 1
ATOM 2189 O O . THR A 1 305 ? 4.395 13.092 1.857 1.00 86.38 305 THR A O 1
ATOM 2192 N N . LYS A 1 306 ? 3.676 15.179 1.403 1.00 84.62 306 LYS A N 1
ATOM 2193 C CA . LYS A 1 306 ? 4.905 15.906 1.722 1.00 84.62 306 LYS A CA 1
ATOM 2194 C C . LYS A 1 306 ? 4.588 17.076 2.640 1.00 84.62 306 LYS A C 1
ATOM 2196 O O . LYS A 1 306 ? 3.429 17.452 2.795 1.00 84.62 306 LYS A O 1
ATOM 2201 N N . ASP A 1 307 ? 5.629 17.700 3.181 1.00 79.12 307 ASP A N 1
ATOM 2202 C CA . ASP A 1 307 ? 5.494 18.887 4.026 1.00 79.12 307 ASP A CA 1
ATOM 2203 C C . ASP A 1 307 ? 4.808 20.028 3.244 1.00 79.12 307 ASP A C 1
ATOM 2205 O O . ASP A 1 307 ? 5.420 20.724 2.435 1.00 79.12 307 ASP A O 1
ATOM 2209 N N . GLY A 1 308 ? 3.497 20.170 3.458 1.00 79.06 308 GLY A N 1
ATOM 2210 C CA . GLY A 1 308 ? 2.653 21.203 2.859 1.00 79.06 308 GLY A CA 1
ATOM 2211 C C . GLY A 1 308 ? 2.142 20.938 1.439 1.00 79.06 308 GLY A C 1
ATOM 2212 O O . GLY A 1 308 ? 1.525 21.830 0.857 1.00 79.06 308 GLY A O 1
ATOM 2213 N N . SER A 1 309 ? 2.353 19.748 0.869 1.00 86.19 309 SER A N 1
ATOM 2214 C CA . SER A 1 309 ? 1.844 19.420 -0.472 1.00 86.19 309 SER A CA 1
ATOM 2215 C C . SER A 1 309 ? 1.495 17.945 -0.650 1.00 86.19 309 SER A C 1
ATOM 2217 O O . SER A 1 309 ? 2.065 17.071 0.003 1.00 86.19 309 SER A O 1
ATOM 2219 N N . LEU A 1 310 ? 0.580 17.681 -1.580 1.00 88.00 310 LEU A N 1
ATOM 2220 C CA . LEU A 1 310 ? 0.331 16.359 -2.141 1.00 88.00 310 LEU A CA 1
ATOM 2221 C C . LEU A 1 310 ? 0.897 16.315 -3.557 1.00 88.00 310 LEU A C 1
ATOM 2223 O O . LEU A 1 310 ? 0.575 17.164 -4.387 1.00 88.00 310 LEU A O 1
ATOM 2227 N N . GLU A 1 311 ? 1.723 15.317 -3.847 1.00 88.19 311 GLU A N 1
ATOM 2228 C CA . GLU A 1 311 ? 2.197 15.054 -5.205 1.00 88.19 311 GLU A CA 1
ATOM 2229 C C . GLU A 1 311 ? 1.462 13.844 -5.775 1.00 88.19 311 GLU A C 1
ATOM 2231 O O . GLU A 1 311 ? 1.545 12.745 -5.231 1.00 88.19 311 GLU A O 1
ATOM 2236 N N . ARG A 1 312 ? 0.751 14.042 -6.884 1.00 86.62 312 ARG A N 1
ATOM 2237 C CA . ARG A 1 312 ? 0.175 12.971 -7.694 1.00 86.62 312 ARG A CA 1
ATOM 2238 C C . ARG A 1 312 ? 1.182 12.531 -8.736 1.00 86.62 312 ARG A C 1
ATOM 2240 O O . ARG A 1 312 ? 1.634 13.363 -9.511 1.00 86.62 312 ARG A O 1
ATOM 2247 N N . ILE A 1 313 ? 1.439 11.234 -8.827 1.00 82.38 313 ILE A N 1
ATOM 2248 C CA . ILE A 1 313 ? 2.270 10.594 -9.845 1.00 82.38 313 ILE A CA 1
ATOM 2249 C C . ILE A 1 313 ? 1.376 9.685 -10.683 1.00 82.38 313 ILE A C 1
ATOM 2251 O O . ILE A 1 313 ? 0.895 8.648 -10.215 1.00 82.38 313 ILE A O 1
ATOM 2255 N N . LEU A 1 314 ? 1.166 10.064 -11.943 1.00 69.94 314 LEU A N 1
ATOM 2256 C CA . LEU A 1 314 ? 0.411 9.241 -12.880 1.00 69.94 314 LEU A CA 1
ATOM 2257 C C . LEU A 1 314 ? 1.199 7.963 -13.216 1.00 69.94 314 LEU A C 1
ATOM 2259 O O . LEU A 1 314 ? 2.403 8.038 -13.500 1.00 69.94 314 LEU A O 1
ATOM 2263 N N . PRO A 1 315 ? 0.551 6.783 -13.225 1.00 58.56 315 PRO A N 1
ATOM 2264 C CA . PRO A 1 315 ? 1.199 5.562 -13.655 1.00 58.56 315 PRO A CA 1
ATOM 2265 C C . PRO A 1 315 ? 1.736 5.685 -15.070 1.00 58.56 315 PRO A C 1
ATOM 2267 O O . PRO A 1 315 ? 1.153 6.318 -15.949 1.00 58.56 315 PRO A O 1
ATOM 2270 N N . PHE A 1 316 ? 2.843 4.989 -15.304 1.00 52.28 316 PHE A N 1
ATOM 2271 C CA . PHE A 1 316 ? 3.358 4.772 -16.643 1.00 52.28 316 PHE A CA 1
ATOM 2272 C C . PHE A 1 316 ? 2.286 4.099 -17.515 1.00 52.28 316 PHE A C 1
ATOM 2274 O O . PHE A 1 316 ? 2.086 2.890 -17.450 1.00 52.28 316 PHE A O 1
ATOM 2281 N N . LEU A 1 317 ? 1.644 4.864 -18.397 1.00 42.97 317 LEU A N 1
ATOM 2282 C CA . LEU A 1 317 ? 1.061 4.326 -19.621 1.00 42.97 317 LEU A CA 1
ATOM 2283 C C . LEU A 1 317 ? 2.247 4.072 -20.562 1.00 42.97 317 LEU A C 1
ATOM 2285 O O . LEU A 1 317 ? 2.677 4.974 -21.278 1.00 42.97 317 LEU A O 1
ATOM 2289 N N . GLY A 1 318 ? 2.886 2.908 -20.492 1.00 36.59 318 GLY A N 1
ATOM 2290 C CA . GLY A 1 318 ? 4.043 2.632 -21.339 1.00 36.59 318 GLY A CA 1
ATOM 2291 C C . GLY A 1 318 ? 4.532 1.198 -21.237 1.00 36.59 318 GLY A C 1
ATOM 2292 O O . GLY A 1 318 ? 4.763 0.688 -20.146 1.00 36.59 318 GLY A O 1
ATOM 2293 N N . ALA A 1 319 ? 4.705 0.567 -22.397 1.00 36.28 319 ALA A N 1
ATOM 2294 C CA . ALA A 1 319 ? 5.376 -0.716 -22.548 1.00 36.28 319 ALA A CA 1
ATOM 2295 C C . ALA A 1 319 ? 6.856 -0.614 -22.130 1.00 36.28 319 ALA A C 1
ATOM 2297 O O . ALA A 1 319 ? 7.593 0.237 -22.631 1.00 36.28 319 ALA A O 1
ATOM 2298 N N . TYR A 1 320 ? 7.309 -1.507 -21.246 1.00 35.75 320 TYR A N 1
ATOM 2299 C CA . TYR A 1 320 ? 8.732 -1.667 -20.932 1.00 35.75 320 TYR A CA 1
ATOM 2300 C C . TYR A 1 320 ? 9.455 -2.380 -22.086 1.00 35.75 320 TYR A C 1
ATOM 2302 O O . TYR A 1 320 ? 9.027 -3.462 -22.489 1.00 35.75 320 TYR A O 1
ATOM 2310 N N . PRO A 1 321 ? 10.589 -1.876 -22.601 1.00 33.97 321 PRO A N 1
ATOM 2311 C CA . PRO A 1 321 ? 11.531 -2.727 -23.307 1.00 33.97 321 PRO A CA 1
ATOM 2312 C C . PRO A 1 321 ? 12.373 -3.510 -22.291 1.00 33.97 321 PRO A C 1
ATOM 2314 O O . PRO A 1 321 ? 13.076 -2.935 -21.459 1.00 33.97 321 PRO A O 1
ATOM 2317 N N . VAL A 1 322 ? 12.378 -4.839 -22.399 1.00 34.31 322 VAL A N 1
ATOM 2318 C CA . VAL A 1 322 ? 13.462 -5.654 -21.832 1.00 34.31 322 VAL A CA 1
ATOM 2319 C C . VAL A 1 322 ? 14.749 -5.231 -22.546 1.00 34.31 322 VAL A C 1
ATOM 2321 O O . VAL A 1 322 ? 14.778 -5.229 -23.778 1.00 34.31 322 VAL A O 1
ATOM 2324 N N . ARG A 1 323 ? 15.807 -4.854 -21.809 1.00 30.80 323 ARG A N 1
ATOM 2325 C CA . ARG A 1 323 ? 17.131 -4.511 -22.374 1.00 30.80 323 ARG A CA 1
ATOM 2326 C C . ARG A 1 323 ? 17.573 -5.585 -23.380 1.00 30.80 323 ARG A C 1
ATOM 2328 O O . ARG A 1 323 ? 18.058 -6.649 -23.001 1.00 30.80 323 ARG A O 1
ATOM 2335 N N . GLY A 1 324 ? 17.423 -5.300 -24.670 1.00 33.62 324 GLY A N 1
ATOM 2336 C CA . GLY A 1 324 ? 17.859 -6.177 -25.747 1.00 33.62 324 GLY A CA 1
ATOM 2337 C C . GLY A 1 324 ? 19.327 -5.930 -26.064 1.00 33.62 324 GLY A C 1
ATOM 2338 O O . GLY A 1 324 ? 19.670 -4.923 -26.683 1.00 33.62 324 GLY A O 1
ATOM 2339 N N . ARG A 1 325 ? 20.205 -6.868 -25.691 1.00 36.69 325 ARG A N 1
ATOM 2340 C CA . ARG A 1 325 ? 21.487 -7.037 -26.392 1.00 36.69 325 ARG A CA 1
ATOM 2341 C C . ARG A 1 325 ? 21.196 -7.207 -27.889 1.00 36.69 325 ARG A C 1
ATOM 2343 O O . ARG A 1 325 ? 20.205 -7.836 -28.247 1.00 36.69 325 ARG A O 1
ATOM 2350 N N . SER A 1 326 ? 22.062 -6.634 -28.728 1.00 41.66 326 SER A N 1
ATOM 2351 C CA . SER A 1 326 ? 22.088 -6.735 -30.199 1.00 41.66 326 SER A CA 1
ATOM 2352 C C . SER A 1 326 ? 21.292 -7.919 -30.762 1.00 41.66 326 SER A C 1
ATOM 2354 O O . SER A 1 326 ? 21.649 -9.065 -30.491 1.00 41.66 326 SER A O 1
ATOM 2356 N N . LEU A 1 327 ? 20.247 -7.638 -31.548 1.00 45.25 327 LEU A N 1
ATOM 2357 C CA . LEU A 1 327 ? 19.344 -8.656 -32.084 1.00 45.25 327 LEU A CA 1
ATOM 2358 C C . LEU A 1 327 ? 20.031 -9.440 -33.209 1.00 45.25 327 LEU A C 1
ATOM 2360 O O . LEU A 1 327 ? 20.387 -8.855 -34.234 1.00 45.25 327 LEU A O 1
ATOM 2364 N N . PRO A 1 328 ? 20.235 -10.750 -33.048 1.00 42.62 328 PRO A N 1
ATOM 2365 C CA . PRO A 1 328 ? 20.869 -11.540 -34.081 1.00 42.62 328 PRO A CA 1
ATOM 2366 C C . PRO A 1 328 ? 19.903 -11.960 -35.199 1.00 42.62 328 PRO A C 1
ATOM 2368 O O . PRO A 1 328 ? 18.802 -12.430 -34.920 1.00 42.62 328 PRO A O 1
ATOM 2371 N N . MET A 1 329 ? 20.342 -11.894 -36.462 1.00 42.25 329 MET A N 1
ATOM 2372 C CA . MET A 1 329 ? 19.625 -12.517 -37.587 1.00 42.25 329 MET A CA 1
ATOM 2373 C C . MET A 1 329 ? 19.821 -14.040 -37.584 1.00 42.25 329 MET A C 1
ATOM 2375 O O . MET A 1 329 ? 20.946 -14.519 -37.476 1.00 42.25 329 MET A O 1
ATOM 2379 N N . ALA A 1 330 ? 18.753 -14.827 -37.731 1.00 42.78 330 ALA A N 1
ATOM 2380 C CA . ALA A 1 330 ? 18.902 -16.269 -37.936 1.00 42.78 330 ALA A CA 1
ATOM 2381 C C . ALA A 1 330 ? 19.473 -16.558 -39.346 1.00 42.78 330 ALA A C 1
ATOM 2383 O O . ALA A 1 330 ? 19.040 -15.924 -40.311 1.00 42.78 330 ALA A O 1
ATOM 2384 N N . PRO A 1 331 ? 20.404 -17.521 -39.496 1.00 41.12 331 PRO A N 1
ATOM 2385 C CA . PRO A 1 331 ? 21.268 -17.665 -40.679 1.00 41.12 331 PRO A CA 1
ATOM 2386 C C . PRO A 1 331 ? 20.566 -18.016 -42.004 1.00 41.12 331 PRO A C 1
ATOM 2388 O O . PRO A 1 331 ? 21.216 -18.038 -43.043 1.00 41.12 331 PRO A O 1
ATOM 2391 N N . ARG A 1 332 ? 19.247 -18.255 -42.016 1.00 45.41 332 ARG A N 1
ATOM 2392 C CA . ARG A 1 332 ? 18.480 -18.545 -43.246 1.00 45.41 332 ARG A CA 1
ATOM 2393 C C . ARG A 1 332 ? 17.159 -17.792 -43.381 1.00 45.41 332 ARG A C 1
ATOM 2395 O O . ARG A 1 332 ? 16.388 -18.055 -44.292 1.00 45.41 332 ARG A O 1
ATOM 2402 N N . SER A 1 333 ? 16.892 -16.827 -42.507 1.00 47.50 333 SER A N 1
ATOM 2403 C CA . SER A 1 333 ? 15.682 -16.010 -42.591 1.00 47.50 333 SER A CA 1
ATOM 2404 C C . SER A 1 333 ? 16.060 -14.540 -42.555 1.00 47.50 333 SER A C 1
ATOM 2406 O O . SER A 1 333 ? 16.748 -14.112 -41.629 1.00 47.50 333 SER A O 1
ATOM 2408 N N . HIS A 1 334 ? 15.570 -13.750 -43.505 1.00 58.84 334 HIS A N 1
ATOM 2409 C CA . HIS A 1 334 ? 15.723 -12.288 -43.565 1.00 58.84 334 HIS A CA 1
ATOM 2410 C C . HIS A 1 334 ? 14.905 -11.555 -42.488 1.00 58.84 334 HIS A C 1
ATOM 2412 O O . HIS A 1 334 ? 14.303 -10.509 -42.728 1.00 58.84 334 HIS A O 1
ATOM 2418 N N . ALA A 1 335 ? 14.849 -12.155 -41.306 1.00 53.25 335 ALA A N 1
ATOM 2419 C CA . ALA A 1 335 ? 13.841 -11.937 -40.308 1.00 53.25 335 ALA A CA 1
ATOM 2420 C C . ALA A 1 335 ? 14.516 -11.634 -38.963 1.00 53.25 335 ALA A C 1
ATOM 2422 O O . ALA A 1 335 ? 15.362 -12.397 -38.492 1.00 53.25 335 ALA A O 1
ATOM 2423 N N . VAL A 1 336 ? 14.161 -10.493 -38.383 1.00 58.34 336 VAL A N 1
ATOM 2424 C CA . VAL A 1 336 ? 14.664 -9.953 -37.122 1.00 58.34 336 VAL A CA 1
ATOM 2425 C C . VAL A 1 336 ? 13.613 -10.221 -36.055 1.00 58.34 336 VAL A C 1
ATOM 2427 O O . VAL A 1 336 ? 12.478 -9.768 -36.174 1.00 58.34 336 VAL A O 1
ATOM 2430 N N . THR A 1 337 ? 13.968 -10.961 -35.010 1.00 58.31 337 THR A N 1
ATOM 2431 C CA . THR A 1 337 ? 13.060 -11.169 -33.879 1.00 58.31 337 THR A CA 1
ATOM 2432 C C . THR A 1 337 ? 13.089 -9.940 -32.987 1.00 58.31 337 THR A C 1
ATOM 2434 O O . THR A 1 337 ? 14.137 -9.602 -32.442 1.00 58.31 337 THR A O 1
ATOM 2437 N N . MET A 1 338 ? 11.946 -9.284 -32.825 1.00 55.50 338 MET A N 1
ATOM 2438 C CA . MET A 1 338 ? 11.774 -8.182 -31.888 1.00 55.50 338 MET A CA 1
ATOM 2439 C C . MET A 1 338 ? 10.917 -8.660 -30.713 1.00 55.50 338 MET A C 1
ATOM 2441 O O . MET A 1 338 ? 9.937 -9.383 -30.899 1.00 55.50 338 MET A O 1
ATOM 2445 N N . ARG A 1 339 ? 11.320 -8.297 -29.492 1.00 55.31 339 ARG A N 1
ATOM 2446 C CA . ARG A 1 339 ? 10.595 -8.638 -28.261 1.00 55.31 339 ARG A CA 1
ATOM 2447 C C . ARG A 1 339 ? 9.924 -7.383 -27.710 1.00 55.31 339 ARG A C 1
ATOM 2449 O O . ARG A 1 339 ? 10.612 -6.389 -27.493 1.00 55.31 339 ARG A O 1
ATOM 2456 N N . PHE A 1 340 ? 8.613 -7.445 -27.481 1.00 52.72 340 PHE A N 1
ATOM 2457 C CA . PHE A 1 340 ? 7.790 -6.318 -27.023 1.00 52.72 340 PHE A CA 1
ATOM 2458 C C . PHE A 1 340 ? 6.857 -6.740 -25.882 1.00 52.72 340 PHE A C 1
ATOM 2460 O O . PHE A 1 340 ? 5.873 -7.419 -26.141 1.00 52.72 340 PHE A O 1
ATOM 2467 N N . SER A 1 341 ? 7.091 -6.343 -24.632 1.00 50.09 341 SER A N 1
ATOM 2468 C CA . SER A 1 341 ? 6.098 -6.602 -23.575 1.00 50.09 341 SER A CA 1
ATOM 2469 C C . SER A 1 341 ? 5.077 -5.473 -23.514 1.00 50.09 341 SER A C 1
ATOM 2471 O O . SER A 1 341 ? 5.449 -4.319 -23.308 1.00 50.09 341 SER A O 1
ATOM 2473 N N . CYS A 1 342 ? 3.795 -5.804 -23.662 1.00 48.81 342 CYS A N 1
ATOM 2474 C CA . CYS A 1 342 ? 2.715 -4.880 -23.338 1.00 48.81 342 CYS A CA 1
ATOM 2475 C C . CYS A 1 342 ? 2.484 -4.889 -21.828 1.00 48.81 342 CYS A C 1
ATOM 2477 O O . CYS A 1 342 ? 2.299 -5.948 -21.239 1.00 48.81 342 CYS A O 1
ATOM 2479 N N . SER A 1 343 ? 2.506 -3.712 -21.209 1.00 49.16 343 SER A N 1
ATOM 2480 C CA . SER A 1 343 ? 2.215 -3.533 -19.787 1.00 49.16 343 SER A CA 1
ATOM 2481 C C . SER A 1 343 ? 1.192 -2.413 -19.617 1.00 49.16 343 SER A C 1
ATOM 2483 O O . SER A 1 343 ? 1.547 -1.281 -19.297 1.00 49.16 343 SER A O 1
ATOM 2485 N N . GLN A 1 344 ? -0.072 -2.727 -19.891 1.00 46.50 344 GLN A N 1
ATOM 2486 C CA . GLN A 1 344 ? -1.244 -1.953 -19.477 1.00 46.50 344 GLN A CA 1
ATOM 2487 C C . GLN A 1 344 ? -2.302 -2.950 -19.004 1.00 46.50 344 GLN A C 1
ATOM 2489 O O . GLN A 1 344 ? -2.468 -3.991 -19.634 1.00 46.50 344 GLN A O 1
ATOM 2494 N N . TYR A 1 345 ? -2.964 -2.653 -17.886 1.00 44.97 345 TYR A N 1
ATOM 2495 C CA . TYR A 1 345 ? -3.828 -3.604 -17.179 1.00 44.97 345 TYR A CA 1
ATOM 2496 C C . TYR A 1 345 ? -5.336 -3.381 -17.373 1.00 44.97 345 TYR A C 1
ATOM 2498 O O . TYR A 1 345 ? -6.113 -4.147 -16.822 1.00 44.97 345 TYR A O 1
ATOM 2506 N N . ASP A 1 346 ? -5.737 -2.450 -18.245 1.00 35.72 346 ASP A N 1
ATOM 2507 C CA . ASP A 1 346 ? -7.144 -2.288 -18.662 1.00 35.72 346 ASP A CA 1
ATOM 2508 C C . ASP A 1 346 ? -7.438 -2.862 -20.060 1.00 35.72 346 ASP A C 1
ATOM 2510 O O . ASP A 1 346 ? -8.546 -2.738 -20.576 1.00 35.72 346 ASP A O 1
ATOM 2514 N N . LEU A 1 347 ? -6.454 -3.502 -20.705 1.00 42.78 347 LEU A N 1
ATOM 2515 C CA . LEU A 1 347 ? -6.607 -4.062 -22.048 1.00 42.78 347 LEU A CA 1
ATOM 2516 C C . LEU A 1 347 ? -6.377 -5.575 -22.036 1.00 42.78 347 LEU A C 1
ATOM 2518 O O . LEU A 1 347 ? -5.296 -6.048 -21.707 1.00 42.78 347 LEU A O 1
ATOM 2522 N N . VAL A 1 348 ? -7.384 -6.342 -22.466 1.00 38.56 348 VAL A N 1
ATOM 2523 C CA . VAL A 1 348 ? -7.285 -7.805 -22.663 1.00 38.56 348 VAL A CA 1
ATOM 2524 C C . VAL A 1 348 ? -6.328 -8.146 -23.822 1.00 38.56 348 VAL A C 1
ATOM 2526 O O . VAL A 1 348 ? -5.707 -9.210 -23.840 1.00 38.56 348 VAL A O 1
ATOM 2529 N N . TYR A 1 349 ? -6.165 -7.213 -24.767 1.00 46.03 349 TYR A N 1
ATOM 2530 C CA . TYR A 1 349 ? -5.292 -7.325 -25.933 1.00 46.03 349 TYR A CA 1
ATOM 2531 C C . TYR A 1 349 ? -4.595 -5.994 -26.214 1.00 46.03 349 TYR A C 1
ATOM 2533 O O . TYR A 1 349 ? -5.220 -4.941 -26.138 1.00 46.03 349 TYR A O 1
ATOM 2541 N N . CYS A 1 350 ? -3.324 -6.040 -26.610 1.00 53.41 350 CYS A N 1
ATOM 2542 C CA . CYS A 1 350 ? -2.658 -4.897 -27.224 1.00 53.41 350 CYS A CA 1
ATOM 2543 C C . CYS A 1 350 ? -2.444 -5.175 -28.712 1.00 53.41 350 CYS A C 1
ATOM 2545 O O . CYS A 1 350 ? -1.870 -6.202 -29.086 1.00 53.41 350 CYS A O 1
ATOM 2547 N N . ALA A 1 351 ? -2.893 -4.247 -29.554 1.00 55.47 351 ALA A N 1
ATOM 2548 C CA . ALA A 1 351 ? -2.705 -4.308 -30.993 1.00 55.47 351 ALA A CA 1
ATOM 2549 C C . ALA A 1 351 ? -2.050 -3.025 -31.501 1.00 55.47 351 ALA A C 1
ATOM 2551 O O . ALA A 1 351 ? -2.260 -1.930 -30.972 1.00 55.47 351 ALA A O 1
ATOM 2552 N N . GLY A 1 352 ? -1.217 -3.167 -32.522 1.00 67.38 352 GLY A N 1
ATOM 2553 C CA . GLY A 1 352 ? -0.484 -2.040 -33.058 1.00 67.38 352 GLY A CA 1
ATOM 2554 C C . GLY A 1 352 ? 0.448 -2.422 -34.188 1.00 67.38 352 GLY A C 1
ATOM 2555 O O . GLY A 1 352 ? 0.447 -3.547 -34.692 1.00 67.38 352 GLY A O 1
ATOM 2556 N N . SER A 1 353 ? 1.276 -1.461 -34.580 1.00 66.50 353 SER A N 1
ATOM 2557 C CA . SER A 1 353 ? 2.314 -1.692 -35.576 1.00 66.50 353 SER A CA 1
ATOM 2558 C C . SER A 1 353 ? 3.634 -1.065 -35.163 1.00 66.50 353 SER A C 1
ATOM 2560 O O . SER A 1 353 ? 3.683 -0.015 -34.524 1.00 66.50 353 SER A O 1
ATOM 2562 N N . VAL A 1 354 ? 4.723 -1.725 -35.536 1.00 72.31 354 VAL A N 1
ATOM 2563 C CA . VAL A 1 354 ? 6.073 -1.183 -35.438 1.00 72.31 354 VAL A CA 1
ATOM 2564 C C . VAL A 1 354 ? 6.570 -0.915 -36.841 1.00 72.31 354 VAL A C 1
ATOM 2566 O O . VAL A 1 354 ? 6.656 -1.835 -37.651 1.00 72.31 354 VAL A O 1
ATOM 2569 N N . VAL A 1 355 ? 6.920 0.336 -37.122 1.00 77.62 355 VAL A N 1
ATOM 2570 C CA . VAL A 1 355 ? 7.518 0.752 -38.392 1.00 77.62 355 VAL A CA 1
ATOM 2571 C C . VAL 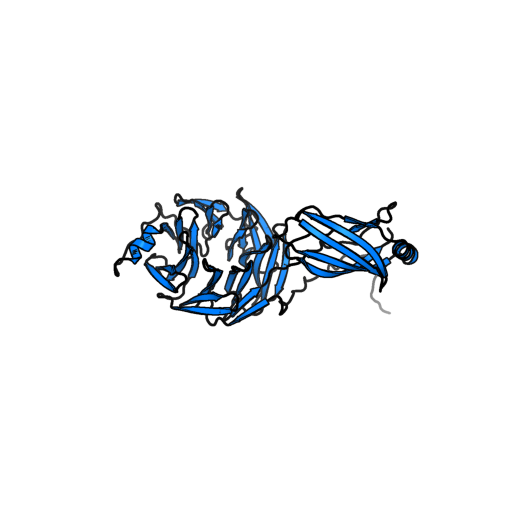A 1 355 ? 8.986 1.061 -38.154 1.00 77.62 355 VAL A C 1
ATOM 2573 O O . VAL A 1 355 ? 9.322 1.950 -37.378 1.00 77.62 355 VAL A O 1
ATOM 2576 N N . VAL A 1 356 ? 9.873 0.344 -38.834 1.00 76.00 356 VAL A N 1
ATOM 2577 C CA . VAL A 1 356 ? 11.320 0.543 -38.736 1.00 76.00 356 VAL A CA 1
ATOM 2578 C C . VAL A 1 356 ? 11.802 1.330 -39.944 1.00 76.00 356 VAL A C 1
ATOM 2580 O O . VAL A 1 356 ? 11.533 0.954 -41.087 1.00 76.00 356 VAL A O 1
ATOM 2583 N N . ARG A 1 357 ? 12.529 2.421 -39.702 1.00 77.69 357 ARG A N 1
ATOM 2584 C CA . ARG A 1 357 ? 13.030 3.348 -40.719 1.00 77.69 357 ARG A CA 1
ATOM 2585 C C . ARG A 1 357 ? 14.544 3.510 -40.663 1.00 77.69 357 ARG A C 1
ATOM 2587 O O . ARG A 1 357 ? 15.144 3.533 -39.592 1.00 77.69 357 ARG A O 1
ATOM 2594 N N . TYR A 1 358 ? 15.142 3.673 -41.837 1.00 77.81 358 TYR A N 1
ATOM 2595 C CA . TYR A 1 358 ? 16.495 4.186 -42.026 1.00 77.81 358 TYR A CA 1
ATOM 2596 C C . TYR A 1 358 ? 16.383 5.537 -42.742 1.00 77.81 358 TYR A C 1
ATOM 2598 O O . TYR A 1 358 ? 15.968 5.589 -43.905 1.00 77.81 358 TYR A O 1
ATOM 2606 N N . GLY A 1 359 ? 16.675 6.632 -42.036 1.00 77.62 359 GLY A N 1
ATOM 2607 C CA . GLY A 1 359 ? 16.330 7.978 -42.504 1.00 77.62 359 GLY A CA 1
ATOM 2608 C C . GLY A 1 359 ? 14.822 8.105 -42.752 1.00 77.62 359 GLY A C 1
ATOM 2609 O O . GLY A 1 359 ? 14.012 7.704 -41.918 1.00 77.62 359 GLY A O 1
ATOM 2610 N N . SER A 1 360 ? 14.432 8.599 -43.928 1.00 78.25 360 SER A N 1
ATOM 2611 C CA . SER A 1 360 ? 13.022 8.715 -44.327 1.00 78.25 360 SER A CA 1
ATOM 2612 C C . SER A 1 360 ? 12.404 7.408 -44.844 1.00 78.25 360 SER A C 1
ATOM 2614 O O . SER A 1 360 ? 11.182 7.318 -44.975 1.00 78.25 360 SER A O 1
ATOM 2616 N N . ARG A 1 361 ? 13.202 6.365 -45.120 1.00 80.62 361 ARG A N 1
ATOM 2617 C CA . ARG A 1 361 ? 12.732 5.135 -45.780 1.00 80.62 361 ARG A CA 1
ATOM 2618 C C . ARG A 1 361 ? 12.351 4.047 -44.784 1.00 80.62 361 ARG A C 1
ATOM 2620 O O . ARG A 1 361 ? 13.127 3.718 -43.891 1.00 80.62 361 ARG A O 1
ATOM 2627 N N . VAL A 1 362 ? 11.187 3.430 -44.985 1.00 84.12 362 VAL A N 1
ATOM 2628 C CA . VAL A 1 362 ? 10.758 2.240 -44.234 1.00 84.12 362 VAL A CA 1
ATOM 2629 C C . VAL A 1 362 ? 11.567 1.026 -44.689 1.00 84.12 362 VAL A C 1
ATOM 2631 O O . VAL A 1 362 ? 11.684 0.759 -45.886 1.00 84.12 362 VAL A O 1
ATOM 2634 N N . VAL A 1 363 ? 12.126 0.286 -43.735 1.00 83.12 363 VAL A N 1
ATOM 2635 C CA . VAL A 1 363 ? 12.921 -0.934 -43.962 1.00 83.12 363 VAL A CA 1
ATOM 2636 C C . VAL A 1 363 ? 12.218 -2.204 -43.473 1.00 83.12 363 VAL A C 1
ATOM 2638 O O . VAL A 1 363 ? 12.592 -3.299 -43.891 1.00 83.12 363 VAL A O 1
ATOM 2641 N N . GLY A 1 364 ? 11.186 -2.073 -42.637 1.00 79.25 364 GLY A N 1
ATOM 2642 C CA . GLY A 1 364 ? 10.342 -3.178 -42.187 1.00 79.25 364 GLY A CA 1
ATOM 2643 C C . GLY A 1 364 ? 9.148 -2.688 -41.372 1.00 79.25 364 GLY A C 1
ATOM 2644 O O . GLY A 1 364 ? 9.222 -1.628 -40.749 1.00 79.25 364 GLY A O 1
ATOM 2645 N N . THR A 1 365 ? 8.069 -3.467 -41.381 1.00 76.50 365 THR A N 1
ATOM 2646 C CA . THR A 1 365 ? 6.867 -3.213 -40.580 1.00 76.50 365 THR A CA 1
ATOM 2647 C C . THR A 1 365 ? 6.423 -4.506 -39.914 1.00 76.50 365 THR A C 1
ATOM 2649 O O . THR A 1 365 ? 6.490 -5.573 -40.525 1.00 76.50 365 THR A O 1
ATOM 2652 N N . VAL A 1 366 ? 5.971 -4.410 -38.667 1.00 74.00 366 VAL A N 1
ATOM 2653 C CA . VAL A 1 366 ? 5.446 -5.536 -37.895 1.00 74.00 366 VAL A CA 1
ATOM 2654 C C . VAL A 1 366 ? 4.099 -5.161 -37.305 1.00 74.00 366 VAL A C 1
ATOM 2656 O O . VAL A 1 366 ? 4.077 -4.331 -36.396 1.00 74.00 366 VAL A O 1
ATOM 2659 N N . PRO A 1 367 ? 2.989 -5.754 -37.764 1.00 64.88 367 PRO A N 1
ATOM 2660 C CA . PRO A 1 367 ? 1.770 -5.746 -36.978 1.00 64.88 367 PRO A CA 1
ATOM 2661 C C . PRO A 1 367 ? 1.936 -6.698 -35.789 1.00 64.88 367 PRO A C 1
ATOM 2663 O O . PRO A 1 367 ? 2.563 -7.753 -35.910 1.00 64.88 367 PRO A O 1
ATOM 2666 N N . PHE A 1 368 ? 1.370 -6.339 -34.646 1.00 65.31 368 PHE A N 1
ATOM 2667 C CA . PHE A 1 368 ? 1.235 -7.255 -33.520 1.00 65.31 368 PHE A CA 1
ATOM 2668 C C . PHE A 1 368 ? -0.170 -7.147 -32.941 1.00 65.31 368 PHE A C 1
ATOM 2670 O O . PHE A 1 368 ? -0.788 -6.084 -32.956 1.00 65.31 368 PHE A O 1
ATOM 2677 N N . SER A 1 369 ? -0.651 -8.273 -32.436 1.00 57.53 369 SER A N 1
ATOM 2678 C CA . SER A 1 369 ? -1.838 -8.390 -31.603 1.00 57.53 369 SER A CA 1
ATOM 2679 C C . SER A 1 369 ? -1.528 -9.493 -30.602 1.00 57.53 369 SER A C 1
ATOM 2681 O O . SER A 1 369 ? -1.240 -10.617 -31.012 1.00 57.53 369 SER A O 1
ATOM 2683 N N . GLN A 1 370 ? -1.461 -9.164 -29.315 1.00 58.06 370 GLN A N 1
ATOM 2684 C CA . GLN A 1 370 ? -1.083 -10.129 -28.279 1.00 58.06 370 GLN A CA 1
ATOM 2685 C C . GLN A 1 370 ? -1.879 -9.909 -26.994 1.00 58.06 370 GLN A C 1
ATOM 2687 O O . GLN A 1 370 ? -2.292 -8.783 -26.698 1.00 58.06 370 GLN A O 1
ATOM 2692 N N . ARG A 1 371 ? -2.079 -10.988 -26.226 1.00 50.34 371 ARG A N 1
ATOM 2693 C CA . ARG A 1 371 ? -2.615 -10.899 -24.866 1.00 50.34 371 ARG A CA 1
ATOM 2694 C C . ARG A 1 371 ? -1.544 -10.359 -23.925 1.00 50.34 371 ARG A C 1
ATOM 2696 O O . ARG A 1 371 ? -0.345 -10.587 -24.104 1.00 50.34 371 ARG A O 1
ATOM 2703 N N . VAL A 1 372 ? -1.982 -9.611 -22.923 1.00 51.03 372 VAL A N 1
ATOM 2704 C CA . VAL A 1 372 ? -1.100 -9.094 -21.872 1.00 51.03 372 VAL A CA 1
ATOM 2705 C C . VAL A 1 372 ? -0.534 -10.281 -21.073 1.00 51.03 372 VAL A C 1
ATOM 2707 O O . VAL A 1 372 ? -1.279 -11.189 -20.723 1.00 51.03 372 VAL A O 1
ATOM 2710 N N . ASN A 1 373 ? 0.779 -10.263 -20.797 1.00 45.88 373 ASN A N 1
ATOM 2711 C CA . ASN A 1 373 ? 1.579 -11.295 -20.098 1.00 45.88 373 ASN A CA 1
ATOM 2712 C C . ASN A 1 373 ? 2.091 -12.507 -20.905 1.00 45.88 373 ASN A C 1
ATOM 2714 O O . ASN A 1 373 ? 2.816 -13.325 -20.336 1.00 45.88 373 ASN A O 1
ATOM 2718 N N . ASP A 1 374 ? 1.843 -12.597 -22.214 1.00 48.38 374 ASP A N 1
ATOM 2719 C CA . ASP A 1 374 ? 2.522 -13.597 -23.053 1.00 48.38 374 ASP A CA 1
ATOM 2720 C C . ASP A 1 374 ? 4.007 -13.241 -23.274 1.00 48.38 374 ASP A C 1
ATOM 2722 O O . ASP A 1 374 ? 4.384 -12.069 -23.386 1.00 48.38 374 ASP A O 1
ATOM 2726 N N . ALA A 1 375 ? 4.880 -14.255 -23.359 1.00 45.47 375 ALA A N 1
ATOM 2727 C CA . ALA A 1 375 ? 6.302 -14.066 -23.657 1.00 45.47 375 ALA A CA 1
ATOM 2728 C C . ALA A 1 375 ? 6.470 -13.481 -25.075 1.00 45.47 375 ALA A C 1
ATOM 2730 O O . ALA A 1 375 ? 6.163 -14.161 -26.058 1.00 45.47 375 ALA A O 1
ATOM 2731 N N . PRO A 1 376 ? 6.978 -12.246 -25.244 1.00 52.06 376 PRO A N 1
ATOM 2732 C CA . PRO A 1 376 ? 6.771 -11.567 -26.507 1.00 52.06 376 PRO A CA 1
ATOM 2733 C C . PRO A 1 376 ? 7.918 -11.817 -27.475 1.00 52.06 376 PRO A C 1
ATOM 2735 O O . PRO A 1 376 ? 9.059 -11.402 -27.246 1.00 52.06 376 PRO A O 1
ATOM 2738 N N . SER A 1 377 ? 7.613 -12.415 -28.621 1.00 54.84 377 SER A N 1
ATOM 2739 C CA . SER A 1 377 ? 8.487 -12.334 -29.786 1.00 54.84 377 SER A CA 1
ATOM 2740 C C . SER A 1 377 ? 7.667 -12.293 -31.064 1.00 54.84 377 SER A C 1
ATOM 2742 O O . SER A 1 377 ? 7.035 -13.282 -31.417 1.00 54.84 377 SER A O 1
ATOM 2744 N N . THR A 1 378 ? 7.721 -11.171 -31.782 1.00 58.41 378 THR A N 1
ATOM 2745 C CA . THR A 1 378 ? 7.227 -11.100 -33.162 1.00 58.41 378 THR A CA 1
ATOM 2746 C C . THR A 1 378 ? 8.409 -10.966 -34.112 1.00 58.41 378 THR A C 1
ATOM 2748 O O . THR A 1 378 ? 9.419 -10.319 -33.817 1.00 58.41 378 THR A O 1
ATOM 2751 N N . ARG A 1 379 ? 8.314 -11.630 -35.262 1.00 62.88 379 ARG A N 1
ATOM 2752 C CA . ARG A 1 379 ? 9.380 -11.684 -36.258 1.00 62.88 379 ARG A CA 1
ATOM 2753 C C . ARG A 1 379 ? 9.121 -10.652 -37.355 1.00 62.88 379 ARG A C 1
ATOM 2755 O O . ARG A 1 379 ? 8.142 -10.753 -38.081 1.00 62.88 379 ARG A O 1
ATOM 2762 N N . MET A 1 380 ? 10.019 -9.684 -37.499 1.00 72.00 380 MET A N 1
ATOM 2763 C CA . MET A 1 380 ? 9.996 -8.703 -38.583 1.00 72.00 380 MET A CA 1
ATOM 2764 C C . MET A 1 380 ? 10.763 -9.212 -39.792 1.00 72.00 380 MET A C 1
ATOM 2766 O O . MET A 1 380 ? 11.940 -9.525 -39.653 1.00 72.00 380 MET A O 1
ATOM 2770 N N . VAL A 1 381 ? 10.179 -9.199 -40.987 1.00 74.31 381 VAL A N 1
ATOM 2771 C CA . VAL A 1 381 ? 10.934 -9.425 -42.231 1.00 74.31 381 VAL A CA 1
ATOM 2772 C C . VAL A 1 381 ? 11.347 -8.079 -42.823 1.00 74.31 381 VAL A C 1
ATOM 2774 O O . VAL A 1 381 ? 10.516 -7.190 -42.998 1.00 74.31 381 VAL A O 1
ATOM 2777 N N . LEU A 1 382 ? 12.638 -7.907 -43.119 1.00 76.44 382 LEU A N 1
ATOM 2778 C CA . LEU A 1 382 ? 13.131 -6.689 -43.771 1.00 76.44 382 LEU A CA 1
ATOM 2779 C C . LEU A 1 382 ? 12.726 -6.674 -45.250 1.00 76.44 382 LEU A C 1
ATOM 2781 O O . LEU A 1 382 ? 12.815 -7.702 -45.924 1.00 76.44 382 LEU A O 1
ATOM 2785 N N . ASN A 1 383 ? 12.370 -5.508 -45.790 1.00 79.38 383 ASN A N 1
ATOM 2786 C CA . ASN A 1 383 ? 12.147 -5.349 -47.230 1.00 79.38 383 ASN A CA 1
ATOM 2787 C C . ASN A 1 383 ? 13.476 -5.380 -48.020 1.00 79.38 383 ASN A C 1
ATOM 2789 O O . ASN A 1 383 ? 14.566 -5.319 -47.444 1.00 79.38 383 ASN A O 1
ATOM 2793 N N . ARG A 1 384 ? 13.409 -5.455 -49.360 1.00 79.50 384 ARG A N 1
ATOM 2794 C CA . ARG A 1 384 ? 14.599 -5.549 -50.237 1.00 79.50 384 ARG A CA 1
ATOM 2795 C C . ARG A 1 384 ? 15.620 -4.430 -49.972 1.00 79.50 384 ARG A C 1
ATOM 2797 O O . ARG A 1 384 ? 16.825 -4.678 -49.999 1.00 79.50 384 ARG A O 1
ATOM 2804 N N . TYR A 1 385 ? 15.148 -3.219 -49.669 1.00 81.31 385 TYR A N 1
ATOM 2805 C CA . TYR A 1 385 ? 16.005 -2.075 -49.351 1.00 81.31 385 TYR A CA 1
ATOM 2806 C C . TYR A 1 385 ? 16.749 -2.267 -48.020 1.00 81.31 385 TYR A C 1
ATOM 2808 O O . TYR A 1 385 ? 17.978 -2.189 -47.993 1.00 81.31 385 TYR A O 1
ATOM 2816 N N . GLY A 1 386 ? 16.038 -2.611 -46.941 1.00 79.88 386 GLY A N 1
ATOM 2817 C CA . GLY A 1 386 ? 16.627 -2.905 -45.631 1.00 79.88 386 GLY A CA 1
ATOM 2818 C C . GLY A 1 386 ? 17.621 -4.067 -45.670 1.00 79.88 386 GLY A C 1
ATOM 2819 O O . GLY A 1 386 ? 18.711 -3.975 -45.105 1.00 79.88 386 GLY A O 1
ATOM 2820 N N . GLN A 1 387 ? 17.302 -5.131 -46.412 1.00 78.94 387 GLN A N 1
ATOM 2821 C CA . GLN A 1 387 ? 18.222 -6.250 -46.634 1.00 78.94 387 GLN A CA 1
ATOM 2822 C C . GLN A 1 387 ? 19.506 -5.799 -47.347 1.00 78.94 387 GLN A C 1
ATOM 2824 O O . GLN A 1 387 ? 20.607 -6.181 -46.947 1.00 78.94 387 GLN A O 1
ATOM 2829 N N . GLY A 1 388 ? 19.383 -4.957 -48.378 1.00 77.69 388 GLY A N 1
ATOM 2830 C CA . GLY A 1 388 ? 20.523 -4.401 -49.105 1.00 77.69 388 GLY A CA 1
ATOM 2831 C C . GLY A 1 388 ? 21.396 -3.466 -48.261 1.00 77.69 388 GLY A C 1
ATOM 2832 O O . GLY A 1 388 ? 22.609 -3.425 -48.469 1.00 77.69 388 GLY A O 1
ATOM 2833 N N . LEU A 1 389 ? 20.811 -2.737 -47.305 1.00 80.19 389 LEU A N 1
ATOM 2834 C CA . LEU A 1 389 ? 21.555 -1.906 -46.349 1.00 80.19 389 LEU A CA 1
ATOM 2835 C C . LEU A 1 389 ? 22.375 -2.766 -45.383 1.00 80.19 389 LEU A C 1
ATOM 2837 O O . LEU A 1 389 ? 23.574 -2.543 -45.229 1.00 80.19 389 LEU A O 1
ATOM 2841 N N . VAL A 1 390 ? 21.757 -3.786 -44.778 1.00 78.31 390 VAL A N 1
ATOM 2842 C CA . VAL A 1 390 ? 22.439 -4.678 -43.824 1.00 78.31 390 VAL A CA 1
ATOM 2843 C C . VAL A 1 390 ? 23.554 -5.477 -44.503 1.00 78.31 390 VAL A C 1
ATOM 2845 O O . VAL A 1 390 ? 24.631 -5.626 -43.926 1.00 78.31 390 VAL A O 1
ATOM 2848 N N . ARG A 1 391 ? 23.344 -5.945 -45.744 1.00 78.62 391 ARG A N 1
ATOM 2849 C CA . ARG A 1 391 ? 24.378 -6.654 -46.520 1.00 78.62 391 ARG A CA 1
ATOM 2850 C C . ARG A 1 391 ? 25.606 -5.787 -46.805 1.00 78.62 391 ARG A C 1
ATOM 2852 O O . ARG A 1 391 ? 26.710 -6.318 -46.748 1.00 78.62 391 ARG A O 1
ATOM 2859 N N . ARG A 1 392 ? 25.408 -4.496 -47.101 1.00 79.19 392 ARG A N 1
ATOM 2860 C CA . ARG A 1 392 ? 26.482 -3.558 -47.471 1.00 79.19 392 ARG A CA 1
ATOM 2861 C C . ARG A 1 392 ? 27.217 -2.968 -46.272 1.00 79.19 392 ARG A C 1
ATOM 2863 O O . ARG A 1 392 ? 28.432 -2.870 -46.309 1.00 79.19 392 ARG A O 1
ATOM 2870 N N . MET A 1 393 ? 26.491 -2.578 -45.225 1.00 77.38 393 MET A N 1
ATOM 2871 C CA . MET A 1 393 ? 27.064 -1.808 -44.112 1.00 77.38 393 MET A CA 1
ATOM 2872 C C . MET A 1 393 ? 27.381 -2.657 -42.877 1.00 77.38 393 MET A C 1
ATOM 2874 O O . MET A 1 393 ? 28.094 -2.200 -41.990 1.00 77.38 393 MET A O 1
ATOM 2878 N N . GLY A 1 394 ? 26.836 -3.875 -42.766 1.00 70.44 394 GLY A N 1
ATOM 2879 C CA . GLY A 1 394 ? 27.049 -4.786 -41.631 1.00 70.44 394 GLY A CA 1
ATOM 2880 C C . GLY A 1 394 ? 26.380 -4.347 -40.318 1.00 70.44 394 GLY A C 1
ATOM 2881 O O . GLY A 1 394 ? 25.855 -5.191 -39.589 1.00 70.44 394 GLY A O 1
ATOM 2882 N N . ARG A 1 395 ? 26.335 -3.039 -40.037 1.00 74.50 395 ARG A N 1
ATOM 2883 C CA . ARG A 1 395 ? 25.622 -2.381 -38.937 1.00 74.50 395 ARG A CA 1
ATOM 2884 C C . ARG A 1 395 ? 24.809 -1.210 -39.482 1.00 74.50 395 ARG A C 1
ATOM 2886 O O . ARG A 1 395 ? 25.367 -0.318 -40.107 1.00 74.50 395 ARG A O 1
ATOM 2893 N N . VAL A 1 396 ? 23.504 -1.195 -39.227 1.00 74.56 396 VAL A N 1
ATOM 2894 C CA . VAL A 1 396 ? 22.596 -0.161 -39.747 1.00 74.56 396 VAL A CA 1
ATOM 2895 C C . VAL A 1 396 ? 21.809 0.453 -38.590 1.00 74.56 396 VAL A C 1
ATOM 2897 O O . VAL A 1 396 ? 20.990 -0.260 -38.003 1.00 74.56 396 VAL A O 1
ATOM 2900 N N . PRO A 1 397 ? 22.042 1.727 -38.225 1.00 71.00 397 PRO A N 1
ATOM 2901 C CA . PRO A 1 397 ? 21.235 2.408 -37.219 1.00 71.00 397 PRO A CA 1
ATOM 2902 C C . PRO A 1 397 ? 19.843 2.683 -37.786 1.00 71.00 397 PRO A C 1
ATOM 2904 O O . PRO A 1 397 ? 19.719 3.222 -38.876 1.00 71.00 397 PRO A O 1
ATOM 2907 N N . VAL A 1 398 ? 18.791 2.308 -37.074 1.00 74.12 398 VAL A N 1
ATOM 2908 C CA . VAL A 1 398 ? 17.401 2.467 -37.512 1.00 74.12 398 VAL A CA 1
ATOM 2909 C C . VAL A 1 398 ? 16.555 3.036 -36.384 1.00 74.12 398 VAL A C 1
ATOM 2911 O O . VAL A 1 398 ? 16.878 2.857 -35.211 1.00 74.12 398 VAL A O 1
ATOM 2914 N N . VAL A 1 399 ? 15.453 3.688 -36.737 1.00 69.56 399 VAL A N 1
ATOM 2915 C CA . VAL A 1 399 ? 14.442 4.151 -35.783 1.00 69.56 399 VAL A CA 1
ATOM 2916 C C . VAL A 1 399 ? 13.215 3.264 -35.918 1.00 69.56 399 VAL A C 1
ATOM 2918 O O . VAL A 1 399 ? 12.696 3.104 -37.018 1.00 69.56 399 VAL A O 1
ATOM 2921 N N . ALA A 1 400 ? 12.760 2.670 -34.822 1.00 66.31 400 ALA A N 1
ATOM 2922 C CA . ALA A 1 400 ? 11.512 1.925 -34.770 1.00 66.31 400 ALA A CA 1
ATOM 2923 C C . ALA A 1 400 ? 10.446 2.773 -34.080 1.00 66.31 400 ALA A C 1
ATOM 2925 O O . ALA A 1 400 ? 10.630 3.166 -32.930 1.00 66.31 400 ALA A O 1
ATOM 2926 N N . THR A 1 401 ? 9.342 3.031 -34.770 1.00 66.81 401 THR A N 1
ATOM 2927 C CA . THR A 1 401 ? 8.180 3.735 -34.228 1.00 66.81 401 THR A CA 1
ATOM 2928 C C . THR A 1 401 ? 7.078 2.727 -33.954 1.00 66.81 401 THR A C 1
ATOM 2930 O O . THR A 1 401 ? 6.558 2.097 -34.873 1.00 66.81 401 THR A O 1
ATOM 2933 N N . LEU A 1 402 ? 6.749 2.566 -32.680 1.00 67.44 402 LEU A N 1
ATOM 2934 C CA . LEU A 1 402 ? 5.636 1.778 -32.178 1.00 67.44 402 LEU A CA 1
ATOM 2935 C C . LEU A 1 402 ? 4.378 2.644 -32.171 1.00 67.44 402 LEU A C 1
ATOM 2937 O O . LEU A 1 402 ? 4.397 3.722 -31.587 1.00 67.44 402 LEU A O 1
ATOM 2941 N N . THR A 1 403 ? 3.302 2.160 -32.783 1.00 65.31 403 THR A N 1
ATOM 2942 C CA . THR A 1 403 ? 1.959 2.749 -32.723 1.00 65.31 403 THR A CA 1
ATOM 2943 C C . THR A 1 403 ? 1.043 1.779 -31.991 1.00 65.31 403 THR A C 1
ATOM 2945 O O . THR A 1 403 ? 0.952 0.621 -32.396 1.00 65.31 403 THR A O 1
ATOM 2948 N N . GLN A 1 404 ? 0.401 2.235 -30.918 1.00 61.00 404 GLN A N 1
ATOM 2949 C CA . GLN A 1 404 ? -0.528 1.460 -30.095 1.00 61.00 404 GLN A CA 1
ATOM 2950 C C . GLN A 1 404 ? -1.910 2.102 -30.112 1.00 61.00 404 GLN A C 1
ATOM 2952 O O . GLN A 1 404 ? -2.011 3.329 -30.101 1.00 61.00 404 GLN A O 1
ATOM 2957 N N . HIS A 1 405 ? -2.939 1.262 -30.102 1.00 58.44 405 HIS A N 1
ATOM 2958 C CA . HIS A 1 405 ? -4.333 1.671 -29.974 1.00 58.44 405 HIS A CA 1
ATOM 2959 C C . HIS A 1 405 ? -4.859 1.213 -28.610 1.00 58.44 405 HIS A C 1
ATOM 2961 O O . HIS A 1 405 ? -4.616 0.066 -28.225 1.00 58.44 405 HIS A O 1
ATOM 2967 N N . ASP A 1 406 ? -5.544 2.093 -27.881 1.00 51.84 406 ASP A N 1
ATOM 2968 C CA . ASP A 1 406 ? -6.293 1.711 -26.679 1.00 51.84 406 ASP A CA 1
ATOM 2969 C C . ASP A 1 406 ? -7.765 1.382 -26.995 1.00 51.84 406 ASP A C 1
ATOM 2971 O O . ASP A 1 406 ? -8.238 1.568 -28.119 1.00 51.84 406 ASP A O 1
ATOM 2975 N N . ALA A 1 407 ? -8.495 0.861 -26.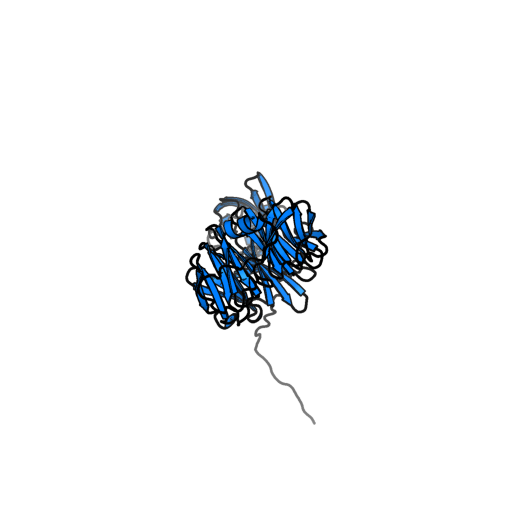003 1.00 41.78 407 ALA A N 1
ATOM 2976 C CA . ALA A 1 407 ? -9.906 0.485 -26.141 1.00 41.78 407 ALA A CA 1
ATOM 2977 C C . ALA A 1 407 ? -10.846 1.687 -26.358 1.00 41.78 407 ALA A C 1
ATOM 2979 O O . ALA A 1 407 ? -11.973 1.492 -26.807 1.00 41.78 407 ALA A O 1
ATOM 2980 N N . GLY A 1 408 ? -10.390 2.911 -26.072 1.00 40.38 408 GLY A N 1
ATOM 2981 C CA . GLY A 1 408 ? -11.116 4.157 -26.328 1.00 40.38 408 GLY A CA 1
ATOM 2982 C C . GLY A 1 408 ? -10.850 4.753 -27.715 1.00 40.38 408 GLY A C 1
ATOM 2983 O O . GLY A 1 408 ? -11.409 5.798 -28.041 1.00 40.38 408 GLY A O 1
ATOM 2984 N N . GLY A 1 409 ? -10.007 4.115 -28.536 1.00 43.91 409 GLY A N 1
ATOM 2985 C CA . GLY A 1 409 ? -9.657 4.567 -29.884 1.00 43.91 409 GLY A CA 1
ATOM 2986 C C . GLY A 1 409 ? -8.529 5.603 -29.942 1.00 43.91 409 GLY A C 1
ATOM 2987 O O . GLY A 1 409 ? -8.171 6.050 -31.037 1.00 43.91 409 GLY A O 1
ATOM 2988 N N . ALA A 1 410 ? -7.919 5.973 -28.813 1.00 46.00 410 ALA A N 1
ATOM 2989 C CA . ALA A 1 410 ? -6.768 6.860 -28.828 1.00 46.00 410 ALA A CA 1
ATOM 2990 C C . ALA A 1 410 ? -5.518 6.104 -29.301 1.00 46.00 410 ALA A C 1
ATOM 2992 O O . ALA A 1 410 ? -5.269 4.938 -28.983 1.00 46.00 410 ALA A O 1
ATOM 2993 N N . THR A 1 411 ? -4.728 6.789 -30.129 1.00 54.62 411 THR A N 1
ATOM 2994 C CA . THR A 1 411 ? -3.528 6.227 -30.749 1.00 54.62 411 THR A CA 1
ATOM 2995 C C . THR A 1 411 ? -2.296 6.897 -30.170 1.00 54.62 411 THR A C 1
ATOM 2997 O O . THR A 1 411 ? -2.174 8.122 -30.206 1.00 54.62 411 THR A O 1
ATOM 3000 N N . ARG A 1 412 ? -1.349 6.102 -29.669 1.00 56.84 412 ARG A N 1
ATOM 3001 C CA . ARG A 1 412 ? -0.097 6.611 -29.105 1.00 56.84 412 ARG A CA 1
ATOM 3002 C C . ARG A 1 412 ? 1.109 6.090 -29.864 1.00 56.84 412 ARG A C 1
ATOM 3004 O O . ARG A 1 412 ? 1.190 4.905 -30.182 1.00 56.84 412 ARG A O 1
ATOM 3011 N N . GLN A 1 413 ? 2.060 6.984 -30.129 1.00 63.50 413 GLN A N 1
ATOM 3012 C CA . GLN A 1 413 ? 3.306 6.657 -30.815 1.00 63.50 413 GLN A CA 1
ATOM 3013 C C . GLN A 1 413 ? 4.521 6.802 -29.901 1.00 63.50 413 GLN A C 1
ATOM 3015 O O . GLN A 1 413 ? 4.610 7.720 -29.088 1.00 63.50 413 GLN A O 1
ATOM 3020 N N . THR A 1 414 ? 5.479 5.889 -30.024 1.00 54.47 414 THR A N 1
ATOM 3021 C CA . THR A 1 414 ? 6.766 5.953 -29.319 1.00 54.47 414 THR A CA 1
ATOM 3022 C C . THR A 1 414 ? 7.881 5.491 -30.245 1.00 54.47 414 THR A C 1
ATOM 3024 O O . THR A 1 414 ? 7.743 4.472 -30.916 1.00 54.47 414 THR A O 1
ATOM 3027 N N . SER A 1 415 ? 8.988 6.233 -30.292 1.00 58.56 415 SER A N 1
ATOM 3028 C CA . SER A 1 415 ? 10.108 5.958 -31.198 1.00 58.56 415 SER A CA 1
ATOM 3029 C C . SER A 1 415 ? 11.371 5.557 -30.439 1.00 58.56 415 SER A C 1
ATOM 3031 O O . SER A 1 415 ? 11.677 6.116 -29.389 1.00 58.56 415 SER A O 1
ATOM 3033 N N . PHE A 1 416 ? 12.124 4.610 -30.997 1.00 59.38 416 PHE A N 1
ATOM 3034 C CA . PHE A 1 416 ? 13.313 4.021 -30.380 1.00 59.38 416 PHE A CA 1
ATOM 3035 C C . PHE A 1 416 ? 14.446 3.858 -31.397 1.00 59.38 416 PHE A C 1
ATOM 3037 O O . PHE A 1 416 ? 14.204 3.478 -32.543 1.00 59.38 416 PHE A O 1
ATOM 3044 N N . GLY A 1 417 ? 15.691 4.084 -30.975 1.00 56.56 417 GLY A N 1
ATOM 3045 C CA . GLY A 1 417 ? 16.880 3.819 -31.789 1.00 56.56 417 GLY A CA 1
ATOM 3046 C C . GLY A 1 417 ? 17.377 2.376 -31.643 1.00 56.56 417 GLY A C 1
ATOM 3047 O O . GLY A 1 417 ? 17.567 1.890 -30.531 1.00 56.56 417 GLY A O 1
ATOM 3048 N N . TYR A 1 418 ? 17.641 1.703 -32.762 1.00 67.00 418 TYR A N 1
ATOM 3049 C CA . TYR A 1 418 ? 18.195 0.347 -32.823 1.00 67.00 418 TYR A CA 1
ATOM 3050 C C . TYR A 1 418 ? 19.366 0.262 -33.804 1.00 67.00 418 TYR A C 1
ATOM 3052 O O . TYR A 1 418 ? 19.547 1.125 -34.656 1.00 67.00 418 TYR A O 1
ATOM 3060 N N . VAL A 1 419 ? 20.147 -0.820 -33.726 1.00 69.38 419 VAL A N 1
ATOM 3061 C CA . VAL A 1 419 ? 21.168 -1.152 -34.732 1.00 69.38 419 VAL A CA 1
ATOM 3062 C C . VAL A 1 419 ? 20.909 -2.555 -35.266 1.00 69.38 419 VAL A C 1
ATOM 3064 O O . VAL A 1 419 ? 21.074 -3.538 -34.540 1.00 69.38 419 VAL A O 1
ATOM 3067 N N . LEU A 1 420 ? 20.538 -2.655 -36.543 1.00 71.69 420 LEU A N 1
ATOM 3068 C CA . LEU A 1 420 ? 20.459 -3.929 -37.254 1.00 71.69 420 LEU A CA 1
ATOM 3069 C C . LEU A 1 420 ? 21.873 -4.431 -37.534 1.00 71.69 420 LEU A C 1
ATOM 3071 O O . LEU A 1 420 ? 22.726 -3.655 -37.967 1.00 71.69 420 LEU A O 1
ATOM 3075 N N . ARG A 1 421 ? 22.129 -5.720 -37.301 1.00 67.12 421 ARG A N 1
ATOM 3076 C CA . ARG A 1 421 ? 23.437 -6.331 -37.553 1.00 67.12 421 ARG A CA 1
ATOM 3077 C C . ARG A 1 421 ? 23.305 -7.579 -38.407 1.00 67.12 421 ARG A C 1
ATOM 3079 O O . ARG A 1 421 ? 22.419 -8.400 -38.174 1.00 67.12 421 ARG A O 1
ATOM 3086 N N . ARG A 1 422 ? 24.221 -7.726 -39.363 1.00 65.56 422 ARG A N 1
ATOM 3087 C CA . ARG A 1 422 ? 24.456 -9.001 -40.041 1.00 65.56 422 ARG A CA 1
ATOM 3088 C C . ARG A 1 422 ? 25.072 -9.954 -39.011 1.00 65.56 422 ARG A C 1
ATOM 3090 O O . ARG A 1 422 ? 26.033 -9.565 -38.348 1.00 65.56 422 ARG A O 1
ATOM 3097 N N . ARG A 1 423 ? 24.451 -11.119 -38.805 1.00 55.22 423 ARG A N 1
ATOM 3098 C CA . ARG A 1 423 ? 25.028 -12.170 -37.959 1.00 55.22 423 ARG A CA 1
ATOM 3099 C C . ARG A 1 423 ? 26.160 -12.863 -38.695 1.00 55.22 423 ARG A C 1
ATOM 3101 O O . ARG A 1 423 ? 26.013 -13.021 -39.932 1.00 55.22 423 ARG A O 1
#

Solvent-accessible surface area (backbone atoms only — not comparable to full-atom values): 23202 Å² total; per-residue (Å²): 134,82,89,80,91,83,81,91,84,82,90,82,97,71,83,85,82,74,78,79,74,79,77,63,41,69,72,47,81,94,42,38,49,80,36,88,34,78,48,31,59,29,47,41,38,45,39,85,82,62,23,33,33,33,32,19,76,38,26,44,35,38,29,43,93,90,60,57,74,49,77,33,78,41,96,49,57,58,54,54,28,67,39,65,36,72,87,59,33,39,34,33,25,14,68,27,27,38,36,45,29,45,96,87,60,53,70,42,66,45,65,61,78,33,72,30,30,12,44,32,43,31,86,87,44,36,37,37,39,23,13,81,39,38,67,41,62,42,44,60,67,64,55,53,67,57,53,79,53,79,98,66,95,66,85,73,74,71,50,84,76,85,61,80,41,46,30,22,80,47,46,27,50,35,82,86,55,28,40,34,29,50,29,54,80,66,29,24,42,34,37,36,41,96,90,66,53,74,48,77,45,72,52,60,75,71,34,44,55,48,70,53,24,63,28,42,35,80,80,57,25,44,34,33,18,11,32,83,35,24,20,39,39,33,35,40,85,86,74,49,79,46,81,43,84,48,96,42,34,26,34,47,45,31,48,39,58,79,61,19,42,31,34,34,28,43,54,99,81,46,29,32,43,33,44,28,35,89,90,67,57,73,48,54,27,47,47,86,59,64,78,63,21,49,23,42,36,64,87,50,23,40,35,31,24,21,88,32,27,38,39,38,36,57,63,75,88,51,59,56,74,74,90,73,71,80,55,65,39,52,99,87,45,75,36,42,65,45,64,60,46,65,50,62,81,91,44,78,56,49,42,38,38,35,42,28,22,48,86,95,43,78,24,32,60,34,77,48,73,44,55,59,83,58,87,47,70,50,73,30,51,49,39,75,66,36,47,53,47,32,72,72,59,41,59,39,73,29,41,36,36,38,38,40,51,51,97,87,70,52,75,51,77,51,75,45,82,45,59,50,42,60,106